Protein AF-0000000079961476 (afdb_homodimer)

Radius of gyration: 27.71 Å; Cα contacts (8 Å, |Δi|>4): 689; chains: 2; bounding box: 88×99×64 Å

Structure (mmCIF, N/CA/C/O backbone):
data_AF-0000000079961476-model_v1
#
loop_
_entity.id
_entity.type
_entity.pdbx_description
1 polymer 'Uncharacterized protein'
#
loop_
_atom_site.group_PDB
_atom_site.id
_atom_site.type_symbol
_atom_site.label_atom_id
_atom_site.label_alt_id
_atom_site.label_comp_id
_atom_site.label_asym_id
_atom_site.label_entity_id
_atom_site.label_seq_id
_atom_site.pdbx_PDB_ins_code
_atom_site.Cartn_x
_atom_site.Cartn_y
_atom_site.Cartn_z
_atom_site.occupancy
_atom_site.B_iso_or_equiv
_atom_site.auth_seq_id
_atom_site.auth_comp_id
_atom_site.auth_asym_id
_atom_site.auth_atom_id
_atom_site.pdbx_PDB_model_num
ATOM 1 N N . MET A 1 1 ? 49.906 54.844 26.359 1 33.41 1 MET A N 1
ATOM 2 C CA . MET A 1 1 ? 48.531 54.969 25.859 1 33.41 1 MET A CA 1
ATOM 3 C C . MET A 1 1 ? 48.062 53.656 25.234 1 33.41 1 MET A C 1
ATOM 5 O O . MET A 1 1 ? 48.5 53.312 24.141 1 33.41 1 MET A O 1
ATOM 9 N N . ARG A 1 2 ? 47.875 52.531 26.078 1 38 2 ARG A N 1
ATOM 10 C CA . ARG A 1 2 ? 47.469 51.188 25.719 1 38 2 ARG A CA 1
ATOM 11 C C . ARG A 1 2 ? 46.062 51.156 25.156 1 38 2 ARG A C 1
ATOM 13 O O . ARG A 1 2 ? 45.125 51.562 25.844 1 38 2 ARG A O 1
ATOM 20 N N . VAL A 1 3 ? 45.938 51.312 23.797 1 37.56 3 VAL A N 1
ATOM 21 C CA . VAL A 1 3 ? 44.719 51.156 23.047 1 37.56 3 VAL A CA 1
ATOM 22 C C . VAL A 1 3 ? 44.188 49.719 23.266 1 37.56 3 VAL A C 1
ATOM 24 O O . VAL A 1 3 ? 44.844 48.75 22.891 1 37.56 3 VAL A O 1
ATOM 27 N N . THR A 1 4 ? 43.5 49.469 24.391 1 36.97 4 THR A N 1
ATOM 28 C CA . THR A 1 4 ? 42.688 48.281 24.562 1 36.97 4 THR A CA 1
ATOM 29 C C . THR A 1 4 ? 41.688 48.125 23.422 1 36.97 4 THR A C 1
ATOM 31 O O . THR A 1 4 ? 40.781 48.938 23.297 1 36.97 4 THR A O 1
ATOM 34 N N . VAL A 1 5 ? 42.094 47.438 22.297 1 34.97 5 VAL A N 1
ATOM 35 C CA . VAL A 1 5 ? 41.188 46.969 21.234 1 34.97 5 VAL A CA 1
ATOM 36 C C . VAL A 1 5 ? 40.156 46.031 21.828 1 34.97 5 VAL A C 1
ATOM 38 O O . VAL A 1 5 ? 40.5 44.969 22.312 1 34.97 5 VAL A O 1
ATOM 41 N N . LEU A 1 6 ? 39.125 46.594 22.438 1 37.75 6 LEU A N 1
ATOM 42 C CA . LEU A 1 6 ? 37.906 45.812 22.688 1 37.75 6 LEU A CA 1
ATOM 43 C C . LEU A 1 6 ? 37.469 45.094 21.422 1 37.75 6 LEU A C 1
ATOM 45 O O . LEU A 1 6 ? 37 45.75 20.484 1 37.75 6 LEU A O 1
ATOM 49 N N . LEU A 1 7 ? 38.062 43.969 21.156 1 37.03 7 LEU A N 1
ATOM 50 C CA . LEU A 1 7 ? 37.5 43.031 20.188 1 37.03 7 LEU A CA 1
ATOM 51 C C . LEU A 1 7 ? 36.062 42.688 20.547 1 37.03 7 LEU A C 1
ATOM 53 O O . LEU A 1 7 ? 35.812 42.031 21.547 1 37.03 7 LEU A O 1
ATOM 57 N N . LEU A 1 8 ? 35.094 43.594 20.25 1 36.38 8 LEU A N 1
ATOM 58 C CA . LEU A 1 8 ? 33.688 43.188 20.172 1 36.38 8 LEU A CA 1
ATOM 59 C C . LEU A 1 8 ? 33.562 41.906 19.359 1 36.38 8 LEU A C 1
ATOM 61 O O . LEU A 1 8 ? 33.781 41.906 18.141 1 36.38 8 LEU A O 1
ATOM 65 N N . ALA A 1 9 ? 33.812 40.719 19.953 1 33.84 9 ALA A N 1
ATOM 66 C CA . ALA A 1 9 ? 33.344 39.469 19.422 1 33.84 9 ALA A CA 1
ATOM 67 C C . ALA A 1 9 ? 31.844 39.5 19.078 1 33.84 9 ALA A C 1
ATOM 69 O O . ALA A 1 9 ? 31 39.562 19.969 1 33.84 9 ALA A O 1
ATOM 70 N N . ALA A 1 10 ? 31.406 40.125 17.953 1 32.56 10 ALA A N 1
ATOM 71 C CA . ALA A 1 10 ? 30.109 39.812 17.375 1 32.56 10 ALA A CA 1
ATOM 72 C C . ALA A 1 10 ? 29.875 38.312 17.25 1 32.56 10 ALA A C 1
ATOM 74 O O . ALA A 1 10 ? 30.531 37.656 16.453 1 32.56 10 ALA A O 1
ATOM 75 N N . THR A 1 11 ? 29.641 37.594 18.344 1 33.97 11 THR A N 1
ATOM 76 C CA . THR A 1 11 ? 29 36.281 18.188 1 33.97 11 THR A CA 1
ATOM 77 C C . THR A 1 11 ? 27.891 36.344 17.156 1 33.97 11 THR A C 1
ATOM 79 O O . THR A 1 11 ? 26.875 37.031 17.359 1 33.97 11 THR A O 1
ATOM 82 N N . ALA A 1 12 ? 28.219 36.312 15.859 1 36.69 12 ALA A N 1
ATOM 83 C CA . ALA A 1 12 ? 27.266 35.938 14.812 1 36.69 12 ALA A CA 1
ATOM 84 C C . ALA A 1 12 ? 26.375 34.781 15.25 1 36.69 12 ALA A C 1
ATOM 86 O O . ALA A 1 12 ? 26.859 33.656 15.406 1 36.69 12 ALA A O 1
ATOM 87 N N . ALA A 1 13 ? 25.516 35.031 16.219 1 35.97 13 ALA A N 1
ATOM 88 C CA . ALA A 1 13 ? 24.422 34.062 16.203 1 35.97 13 ALA A CA 1
ATOM 89 C C . ALA A 1 13 ? 24.047 33.688 14.773 1 35.97 13 ALA A C 1
ATOM 91 O O . ALA A 1 13 ? 23.531 34.531 14.016 1 35.97 13 ALA A O 1
ATOM 92 N N . THR A 1 14 ? 24.922 32.969 14.055 1 36.22 14 THR A N 1
ATOM 93 C CA . THR A 1 14 ? 24.438 32.344 12.844 1 36.22 14 THR A CA 1
ATOM 94 C C . THR A 1 14 ? 23.016 31.812 13.047 1 36.22 14 THR A C 1
ATOM 96 O O . THR A 1 14 ? 22.828 30.719 13.594 1 36.22 14 THR A O 1
ATOM 99 N N . THR A 1 15 ? 22.109 32.625 13.672 1 35.09 15 THR A N 1
ATOM 100 C CA . THR A 1 15 ? 20.734 32.156 13.5 1 35.09 15 THR A CA 1
ATOM 101 C C . THR A 1 15 ? 20.562 31.516 12.125 1 35.09 15 THR A C 1
ATOM 103 O O . THR A 1 15 ? 20.703 32.188 11.094 1 35.09 15 THR A O 1
ATOM 106 N N . THR A 1 16 ? 21.203 30.406 11.867 1 39.41 16 THR A N 1
ATOM 107 C CA . THR A 1 16 ? 20.75 29.766 10.641 1 39.41 16 THR A CA 1
ATOM 108 C C . THR A 1 16 ? 19.25 30.016 10.414 1 39.41 16 THR A C 1
ATOM 110 O O . THR A 1 16 ? 18.406 29.391 11.055 1 39.41 16 THR A O 1
ATOM 113 N N . ALA A 1 17 ? 18.859 31.266 10.477 1 39.69 17 ALA A N 1
ATOM 114 C CA . ALA A 1 17 ? 17.516 31.688 10.102 1 39.69 17 ALA A CA 1
ATOM 115 C C . ALA A 1 17 ? 16.953 30.812 9.008 1 39.69 17 ALA A C 1
ATOM 117 O O . ALA A 1 17 ? 17.641 30.484 8.031 1 39.69 17 ALA A O 1
ATOM 118 N N . ALA A 1 18 ? 16.219 29.766 9.344 1 46.56 18 ALA A N 1
ATOM 119 C CA . ALA A 1 18 ? 15.484 29.125 8.25 1 46.56 18 ALA A CA 1
ATOM 120 C C . ALA A 1 18 ? 14.984 30.172 7.254 1 46.56 18 ALA A C 1
ATOM 122 O O . ALA A 1 18 ? 14.195 31.047 7.609 1 46.56 18 ALA A O 1
ATOM 123 N N . PRO A 1 19 ? 15.836 30.562 6.32 1 42.75 19 PRO A N 1
ATOM 124 C CA . PRO A 1 19 ? 15.461 31.609 5.371 1 42.75 19 PRO A CA 1
ATOM 125 C C . PRO A 1 19 ? 13.977 31.578 5.008 1 42.75 19 PRO A C 1
ATOM 127 O O . PRO A 1 19 ? 13.477 32.5 4.379 1 42.75 19 PRO A O 1
ATOM 130 N N . PHE A 1 20 ? 13.281 30.297 4.652 1 53.19 20 PHE A N 1
ATOM 131 C CA . PHE A 1 20 ? 12.039 30.281 3.885 1 53.19 20 PHE A CA 1
ATOM 132 C C . PHE A 1 20 ? 10.836 30.438 4.805 1 53.19 20 PHE A C 1
ATOM 134 O O . PHE A 1 20 ? 10.891 30.047 5.973 1 53.19 20 PHE A O 1
ATOM 141 N N . GLU A 1 21 ? 10.031 31.406 4.422 1 64.88 21 GLU A N 1
ATOM 142 C CA . GLU A 1 21 ? 8.742 31.734 5.012 1 64.88 21 GLU A CA 1
ATOM 143 C C . GLU A 1 21 ? 7.844 30.5 5.09 1 64.88 21 GLU A C 1
ATOM 145 O O . GLU A 1 21 ? 7.09 30.219 4.152 1 64.88 21 GLU A O 1
ATOM 150 N N . ILE A 1 22 ? 8.266 29.562 5.805 1 70.5 22 ILE A N 1
ATOM 151 C CA . ILE A 1 22 ? 7.352 28.469 6.086 1 70.5 22 ILE A CA 1
ATOM 152 C C . ILE A 1 22 ? 6.129 28.984 6.84 1 70.5 22 ILE A C 1
ATOM 154 O O . ILE A 1 22 ? 6.266 29.641 7.879 1 70.5 22 ILE A O 1
ATOM 158 N N . PRO A 1 23 ? 5.016 28.781 6.129 1 70.94 23 PRO A N 1
ATOM 159 C CA . PRO A 1 23 ? 3.797 29.312 6.742 1 70.94 23 PRO A CA 1
ATOM 160 C C . PRO A 1 23 ? 3.48 28.672 8.086 1 70.94 23 PRO A C 1
ATOM 162 O O . PRO A 1 23 ? 3.812 27.516 8.312 1 70.94 23 PRO A O 1
ATOM 165 N N . PHE A 1 24 ? 2.926 29.531 9 1 75.44 24 PHE A N 1
ATOM 166 C CA . PHE A 1 24 ? 2.322 29.031 10.219 1 75.44 24 PHE A CA 1
ATOM 167 C C . PHE A 1 24 ? 0.879 28.609 9.977 1 75.44 24 PHE A C 1
ATOM 169 O O . PHE A 1 24 ? 0.141 29.281 9.258 1 75.44 24 PHE A O 1
ATOM 176 N N . SER A 1 25 ? 0.689 27.359 10.359 1 75.81 25 SER A N 1
ATOM 177 C CA . SER A 1 25 ? -0.685 26.875 10.273 1 75.81 25 SER A CA 1
ATOM 178 C C . SER A 1 25 ? -1.057 26.047 11.508 1 75.81 25 SER A C 1
ATOM 180 O O . SER A 1 25 ? -0.182 25.516 12.188 1 75.81 25 SER A O 1
ATOM 182 N N . ARG A 1 26 ? -2.348 26.156 11.828 1 80.5 26 ARG A N 1
ATOM 183 C CA . ARG A 1 26 ? -2.814 25.172 12.805 1 80.5 26 ARG A CA 1
ATOM 184 C C . ARG A 1 26 ? -2.824 23.766 12.203 1 80.5 26 ARG A C 1
ATOM 186 O O . ARG A 1 26 ? -3.236 23.578 11.062 1 80.5 26 ARG A O 1
ATOM 193 N N . ILE A 1 27 ? -2.346 22.859 12.93 1 77.31 27 ILE A N 1
ATOM 194 C CA . ILE A 1 27 ? -2.285 21.469 12.461 1 77.31 27 ILE A CA 1
ATOM 195 C C . ILE A 1 27 ? -2.957 20.547 13.477 1 77.31 27 ILE A C 1
ATOM 197 O O . ILE A 1 27 ? -2.707 20.656 14.68 1 77.31 27 ILE A O 1
ATOM 201 N N . LEU A 1 28 ? -3.953 19.781 12.961 1 81.56 28 LEU A N 1
ATOM 202 C CA . LEU A 1 28 ? -4.531 18.734 13.797 1 81.56 28 LEU A CA 1
ATOM 203 C C . LEU A 1 28 ? -3.492 17.672 14.141 1 81.56 28 LEU A C 1
ATOM 205 O O . LEU A 1 28 ? -2.904 17.062 13.242 1 81.56 28 LEU A O 1
ATOM 209 N N . PRO A 1 29 ? -3.268 17.594 15.391 1 75.19 29 PRO A N 1
ATOM 210 C CA . PRO A 1 29 ? -2.285 16.562 15.734 1 75.19 29 PRO A CA 1
ATOM 211 C C . PRO A 1 29 ? -2.795 15.156 15.469 1 75.19 29 PRO A C 1
ATOM 213 O O . PRO A 1 29 ? -3.736 14.695 16.125 1 75.19 29 PRO A O 1
ATOM 216 N N . ILE A 1 30 ? -2.35 14.68 14.414 1 75.38 30 ILE A N 1
ATOM 217 C CA . ILE A 1 30 ? -2.645 13.281 14.109 1 75.38 30 ILE A CA 1
ATOM 218 C C . ILE A 1 30 ? -1.466 12.406 14.523 1 75.38 30 ILE A C 1
ATOM 220 O O . ILE A 1 30 ? -0.311 12.727 14.242 1 75.38 30 ILE A O 1
ATOM 224 N N . PRO A 1 31 ? -1.816 11.562 15.422 1 59.78 31 PRO A N 1
ATOM 225 C CA . PRO A 1 31 ? -0.708 10.734 15.906 1 59.78 31 PRO A CA 1
ATOM 226 C C . PRO A 1 31 ? -0.066 9.898 14.797 1 59.78 31 PRO A C 1
ATOM 228 O O . PRO A 1 31 ? -0.531 8.797 14.5 1 59.78 31 PRO A O 1
ATOM 231 N N . PHE A 1 32 ? 0.333 10.539 13.914 1 56.41 32 PHE A N 1
ATOM 232 C CA . PHE A 1 32 ? 1.005 9.594 13.031 1 56.41 32 PHE A CA 1
ATOM 233 C C . PHE A 1 32 ? 2.221 8.984 13.719 1 56.41 32 PHE A C 1
ATOM 235 O O . PHE A 1 32 ? 2.912 9.656 14.484 1 56.41 32 PHE A O 1
ATOM 242 N N . PRO A 1 33 ? 2.303 7.688 13.633 1 52.75 33 PRO A N 1
ATOM 243 C CA . PRO A 1 33 ? 3.26 7.004 14.508 1 52.75 33 PRO A CA 1
ATOM 244 C C . PRO A 1 33 ? 4.629 7.684 14.531 1 52.75 33 PRO A C 1
ATOM 246 O O . PRO A 1 33 ? 5.484 7.332 15.344 1 52.75 33 PRO A O 1
ATOM 249 N N . PHE A 1 34 ? 4.832 8.703 13.633 1 62.41 34 PHE A N 1
ATOM 250 C CA . PHE A 1 34 ? 6.258 8.992 13.664 1 62.41 34 PHE A CA 1
ATOM 251 C C . PHE A 1 34 ? 6.52 10.352 14.297 1 62.41 34 PHE A C 1
ATOM 253 O O . PHE A 1 34 ? 6.004 11.375 13.828 1 62.41 34 PHE A O 1
ATOM 260 N N . ASP A 1 35 ? 6.816 10.383 15.602 1 63.34 35 ASP A N 1
ATOM 261 C CA . ASP A 1 35 ? 7.324 11.602 16.219 1 63.34 35 ASP A CA 1
ATOM 262 C C . ASP A 1 35 ? 8.836 11.531 16.406 1 63.34 35 ASP A C 1
ATOM 264 O O . ASP A 1 35 ? 9.32 10.891 17.344 1 63.34 35 ASP A O 1
ATOM 268 N N . PRO A 1 36 ? 9.516 12.062 15.289 1 63.69 36 PRO A N 1
ATOM 269 C CA . PRO A 1 36 ? 10.961 11.977 15.516 1 63.69 36 PRO A CA 1
ATOM 270 C C . PRO A 1 36 ? 11.422 12.844 16.688 1 63.69 36 PRO A C 1
ATOM 272 O O . PRO A 1 36 ? 11.219 14.055 16.688 1 63.69 36 PRO A O 1
ATOM 275 N N . LYS A 1 37 ? 11.742 12.211 17.797 1 65.06 37 LYS A N 1
ATOM 276 C CA . LYS A 1 37 ? 12.281 12.906 18.969 1 65.06 37 LYS A CA 1
ATOM 277 C C . LYS A 1 37 ? 13.602 13.602 18.641 1 65.06 37 LYS A C 1
ATOM 279 O O . LYS A 1 37 ? 14.281 13.234 17.672 1 65.06 37 LYS A O 1
ATOM 284 N N . ASP A 1 38 ? 13.891 14.906 18.969 1 77.69 38 ASP A N 1
ATOM 285 C CA . ASP A 1 38 ? 15.156 15.625 19 1 77.69 38 ASP A CA 1
ATOM 286 C C . ASP A 1 38 ? 15.516 16.188 17.641 1 77.69 38 ASP A C 1
ATOM 288 O O . ASP A 1 38 ? 16.688 16.453 17.359 1 77.69 38 ASP A O 1
ATOM 292 N N . GLY A 1 39 ? 14.562 16.109 16.719 1 86.31 39 GLY A N 1
ATOM 293 C CA . GLY A 1 39 ? 14.789 16.75 15.43 1 86.31 39 GLY A CA 1
ATOM 294 C C . GLY A 1 39 ? 15.508 15.852 14.438 1 86.31 39 GLY A C 1
ATOM 295 O O . GLY A 1 39 ? 16.109 16.328 13.477 1 86.31 39 GLY A O 1
ATOM 296 N N . SER A 1 40 ? 15.516 14.547 14.648 1 91.56 40 SER A N 1
ATOM 297 C CA . SER A 1 40 ? 16.266 13.594 13.836 1 91.56 40 SER A CA 1
ATOM 298 C C . SER A 1 40 ? 15.359 12.945 12.789 1 91.56 40 SER A C 1
ATOM 300 O O . SER A 1 40 ? 15.602 11.805 12.383 1 91.56 40 SER A O 1
ATOM 302 N N . GLY A 1 41 ? 14.344 13.633 12.375 1 92.62 41 GLY A N 1
ATOM 303 C CA . GLY A 1 41 ? 13.398 13.094 11.406 1 92.62 41 GLY A CA 1
ATOM 304 C C . GLY A 1 41 ? 14.062 12.609 10.133 1 92.62 41 GLY A C 1
ATOM 305 O O . GLY A 1 41 ? 13.742 11.531 9.633 1 92.62 41 GLY A O 1
ATOM 306 N N . LEU A 1 42 ? 15.055 13.336 9.672 1 93.5 42 LEU A N 1
ATOM 307 C CA . LEU A 1 42 ? 15.719 12.984 8.43 1 93.5 42 LEU A CA 1
ATOM 308 C C . LEU A 1 42 ? 16.594 11.758 8.609 1 93.5 42 LEU A C 1
ATOM 310 O O . LEU A 1 42 ? 16.75 10.945 7.691 1 93.5 42 LEU A O 1
ATOM 314 N N . ASP A 1 43 ? 17.156 11.609 9.734 1 94.06 43 ASP A N 1
ATOM 315 C CA . ASP A 1 43 ? 17.969 10.43 10.023 1 94.06 43 ASP A CA 1
ATOM 316 C C . ASP A 1 43 ? 17.109 9.164 10.023 1 94.06 43 ASP A C 1
ATOM 318 O O . ASP A 1 43 ? 17.469 8.164 9.398 1 94.06 43 ASP A O 1
ATOM 322 N N . PHE A 1 44 ? 16 9.266 10.664 1 93.5 44 PHE A N 1
ATOM 323 C CA . PHE A 1 44 ? 15.07 8.141 10.734 1 93.5 44 PHE A CA 1
ATOM 324 C C . PHE A 1 44 ? 14.57 7.762 9.352 1 93.5 44 PHE A C 1
ATOM 326 O O . PHE A 1 44 ? 14.516 6.578 9.008 1 93.5 44 PHE A O 1
ATOM 333 N N . LEU A 1 45 ? 14.258 8.773 8.617 1 95 45 LEU A N 1
ATOM 334 C CA . LEU A 1 45 ? 13.789 8.516 7.254 1 95 45 LEU A CA 1
ATOM 335 C C . LEU A 1 45 ? 14.883 7.859 6.418 1 95 45 LEU A C 1
ATOM 337 O O . LEU A 1 45 ? 14.625 6.898 5.695 1 95 45 LEU A O 1
ATOM 341 N N . GLY A 1 46 ? 16.094 8.383 6.551 1 96.25 46 GLY A N 1
ATOM 342 C CA . GLY A 1 46 ? 17.219 7.762 5.859 1 96.25 46 GLY A CA 1
ATOM 343 C C . GLY A 1 46 ? 17.391 6.297 6.203 1 96.25 46 GLY A C 1
ATOM 344 O O . GLY A 1 46 ? 17.578 5.465 5.312 1 96.25 46 GLY A O 1
ATOM 345 N N . LYS A 1 47 ? 17.266 5.984 7.426 1 94.5 47 LYS A N 1
ATOM 346 C CA . LYS A 1 47 ? 17.391 4.602 7.879 1 94.5 47 LYS A CA 1
ATOM 347 C C . LYS A 1 47 ? 16.25 3.744 7.34 1 94.5 47 LYS A C 1
ATOM 349 O O . LYS A 1 47 ? 16.469 2.611 6.906 1 94.5 47 LYS A O 1
ATOM 354 N N . THR A 1 48 ? 15.062 4.273 7.418 1 94.56 48 THR A N 1
ATOM 355 C CA . THR A 1 48 ? 13.914 3.562 6.863 1 94.56 48 THR A CA 1
ATOM 356 C C . THR A 1 48 ? 14.117 3.275 5.379 1 94.56 48 THR A C 1
ATOM 358 O O . THR A 1 48 ? 13.914 2.148 4.926 1 94.56 48 THR A O 1
ATOM 361 N N . LEU A 1 49 ? 14.562 4.258 4.668 1 96.19 49 LEU A N 1
ATOM 362 C CA . LEU A 1 49 ? 14.828 4.086 3.246 1 96.19 49 LEU A CA 1
ATOM 363 C C . LEU A 1 49 ? 15.898 3.021 3.018 1 96.19 49 LEU A C 1
ATOM 365 O O . LEU A 1 49 ? 15.789 2.223 2.084 1 96.19 49 LEU A O 1
ATOM 369 N N . SER A 1 50 ? 16.812 2.957 3.854 1 94.69 50 SER A N 1
ATOM 370 C CA . SER A 1 50 ? 17.891 1.998 3.705 1 94.69 50 SER A CA 1
ATOM 371 C C . SER A 1 50 ? 17.406 0.569 3.916 1 94.69 50 SER A C 1
ATOM 373 O O . SER A 1 50 ? 18 -0.377 3.389 1 94.69 50 SER A O 1
ATOM 375 N N . THR A 1 51 ? 16.297 0.415 4.629 1 93.25 51 THR A N 1
ATOM 376 C CA . THR A 1 51 ? 15.773 -0.924 4.883 1 93.25 51 THR A CA 1
ATOM 377 C C . THR A 1 51 ? 15.203 -1.534 3.604 1 93.25 51 THR A C 1
ATOM 379 O O . THR A 1 51 ? 15.047 -2.754 3.508 1 93.25 51 THR A O 1
ATOM 382 N N . ILE A 1 52 ? 14.914 -0.7 2.641 1 90 52 ILE A N 1
ATOM 383 C CA . ILE A 1 52 ? 14.414 -1.196 1.363 1 90 52 ILE A CA 1
ATOM 384 C C . ILE A 1 52 ? 15.445 -2.119 0.725 1 90 52 ILE A C 1
ATOM 386 O O . ILE A 1 52 ? 15.102 -3 -0.064 1 90 52 ILE A O 1
ATOM 390 N N . GLY A 1 53 ? 16.688 -1.896 1.071 1 87.38 53 GLY A N 1
ATOM 391 C CA . GLY A 1 53 ? 17.766 -2.732 0.56 1 87.38 53 GLY A CA 1
ATOM 392 C C . GLY A 1 53 ? 17.625 -4.191 0.952 1 87.38 53 GLY A C 1
ATOM 393 O O . GLY A 1 53 ? 18.188 -5.07 0.298 1 87.38 53 GLY A O 1
ATOM 394 N N . LYS A 1 54 ? 16.891 -4.461 1.941 1 87.75 54 LYS A N 1
ATOM 395 C CA . LYS A 1 54 ? 16.672 -5.828 2.412 1 87.75 54 LYS A CA 1
ATOM 396 C C . LYS A 1 54 ? 15.867 -6.641 1.403 1 87.75 54 LYS A C 1
ATOM 398 O O . LYS A 1 54 ? 15.828 -7.867 1.479 1 87.75 54 LYS A O 1
ATOM 403 N N . LEU A 1 55 ? 15.242 -5.949 0.538 1 85.56 55 LEU A N 1
ATOM 404 C CA . LEU A 1 55 ? 14.453 -6.637 -0.481 1 85.56 55 LEU A CA 1
ATOM 405 C C . LEU A 1 55 ? 15.359 -7.281 -1.525 1 85.56 55 LEU A C 1
ATOM 407 O O . LEU A 1 55 ? 14.945 -8.203 -2.23 1 85.56 55 LEU A O 1
ATOM 411 N N . ILE A 1 56 ? 16.625 -6.945 -1.687 1 82.69 56 ILE A N 1
ATOM 412 C CA . ILE A 1 56 ? 17.516 -7.266 -2.803 1 82.69 56 ILE A CA 1
ATOM 413 C C . ILE A 1 56 ? 17.812 -8.766 -2.816 1 82.69 56 ILE A C 1
ATOM 415 O O . ILE A 1 56 ? 17.688 -9.414 -3.857 1 82.69 56 ILE A O 1
ATOM 419 N N . PRO A 1 57 ? 18.016 -9.359 -1.684 1 75.69 57 PRO A N 1
ATOM 420 C CA . PRO A 1 57 ? 18.312 -10.797 -1.733 1 75.69 57 PRO A CA 1
ATOM 421 C C . PRO A 1 57 ? 17.125 -11.617 -2.242 1 75.69 57 PRO A C 1
ATOM 423 O O . PRO A 1 57 ? 17.312 -12.609 -2.949 1 75.69 57 PRO A O 1
ATOM 426 N N . GLY A 1 58 ? 15.914 -11.203 -1.982 1 75.94 58 GLY A N 1
ATOM 427 C CA . GLY A 1 58 ? 14.734 -11.938 -2.412 1 75.94 58 GLY A CA 1
ATOM 428 C C . GLY A 1 58 ? 14.477 -11.828 -3.902 1 75.94 58 GLY A C 1
ATOM 429 O O . GLY A 1 58 ? 13.789 -12.672 -4.484 1 75.94 58 GLY A O 1
ATOM 430 N N . LEU A 1 59 ? 15.117 -10.93 -4.52 1 80.75 59 LEU A N 1
ATOM 431 C CA . LEU A 1 59 ? 14.875 -10.68 -5.938 1 80.75 59 LEU A CA 1
ATOM 432 C C . LEU A 1 59 ? 15.562 -11.742 -6.797 1 80.75 59 LEU A C 1
ATOM 434 O O . LEU A 1 59 ? 15.148 -11.977 -7.934 1 80.75 59 LEU A O 1
ATOM 438 N N . GLY A 1 60 ? 16.562 -12.352 -6.18 1 73.38 60 GLY A N 1
ATOM 439 C CA . GLY A 1 60 ? 17.219 -13.445 -6.871 1 73.38 60 GLY A CA 1
ATOM 440 C C . GLY A 1 60 ? 16.281 -14.609 -7.168 1 73.38 60 GLY A C 1
ATOM 441 O O . GLY A 1 60 ? 16.484 -15.328 -8.148 1 73.38 60 GLY A O 1
ATOM 442 N N . GLN A 1 61 ? 15.305 -14.742 -6.34 1 74.31 61 GLN A N 1
ATOM 443 C CA . GLN A 1 61 ? 14.344 -15.82 -6.523 1 74.31 61 GLN A CA 1
ATOM 444 C C . GLN A 1 61 ? 13.523 -15.617 -7.793 1 74.31 61 GLN A C 1
ATOM 446 O O . GLN A 1 61 ? 13.062 -16.578 -8.406 1 74.31 61 GLN A O 1
ATOM 451 N N . ILE A 1 62 ? 13.359 -14.469 -8.125 1 73.94 62 ILE A N 1
ATOM 452 C CA . ILE A 1 62 ? 12.633 -14.188 -9.359 1 73.94 62 ILE A CA 1
ATOM 453 C C . ILE A 1 62 ? 13.391 -14.766 -10.547 1 73.94 62 ILE A C 1
ATOM 455 O O . ILE A 1 62 ? 12.805 -15.453 -11.391 1 73.94 62 ILE A O 1
ATOM 459 N N . GLY A 1 63 ? 14.688 -14.68 -10.469 1 68.94 63 GLY A N 1
ATOM 460 C CA . GLY A 1 63 ? 15.523 -15.234 -11.523 1 68.94 63 GLY A CA 1
ATOM 461 C C . GLY A 1 63 ? 15.57 -16.75 -11.516 1 68.94 63 GLY A C 1
ATOM 462 O O . GLY A 1 63 ? 15.539 -17.375 -12.57 1 68.94 63 GLY A O 1
ATOM 463 N N . ALA A 1 64 ? 15.578 -17.312 -10.336 1 69.38 64 ALA A N 1
ATOM 464 C CA . ALA A 1 64 ? 15.633 -18.766 -10.203 1 69.38 64 ALA A CA 1
ATOM 465 C C . ALA A 1 64 ? 14.359 -19.422 -10.742 1 69.38 64 ALA A C 1
ATOM 467 O O . ALA A 1 64 ? 14.422 -20.422 -11.469 1 69.38 64 ALA A O 1
ATOM 468 N N . SER A 1 65 ? 13.25 -18.984 -10.32 1 70.06 65 SER A N 1
ATOM 469 C CA . SER A 1 65 ? 11.977 -19.516 -10.805 1 70.06 65 SER A CA 1
ATOM 470 C C . SER A 1 65 ? 11.898 -19.453 -12.328 1 70.06 65 SER A C 1
ATOM 472 O O . SER A 1 65 ? 11.438 -20.391 -12.969 1 70.06 65 SER A O 1
ATOM 474 N N . LYS A 1 66 ? 12.406 -18.656 -12.781 1 64.56 66 LYS A N 1
ATOM 475 C CA . LYS A 1 66 ? 12.422 -18.453 -14.227 1 64.56 66 LYS A CA 1
ATOM 476 C C . LYS A 1 66 ? 13.242 -19.547 -14.922 1 64.56 66 LYS A C 1
ATOM 478 O O . LYS A 1 66 ? 12.82 -20.094 -15.938 1 64.56 66 LYS A O 1
ATOM 483 N N . LYS A 1 67 ? 14.391 -19.688 -14.398 1 66.5 67 LYS A N 1
ATOM 484 C CA . LYS A 1 67 ? 15.266 -20.703 -14.977 1 66.5 67 LYS A CA 1
ATOM 485 C C . LYS A 1 67 ? 14.578 -22.062 -15.016 1 66.5 67 LYS A C 1
ATOM 487 O O . LYS A 1 67 ? 14.75 -22.828 -15.969 1 66.5 67 LYS A O 1
ATOM 492 N N . ILE A 1 68 ? 13.844 -22.188 -14.086 1 66.62 68 ILE A N 1
ATOM 493 C CA . ILE A 1 68 ? 13.125 -23.453 -14.016 1 66.62 68 ILE A CA 1
ATOM 494 C C . ILE A 1 68 ? 12.023 -23.484 -15.078 1 66.62 68 ILE A C 1
ATOM 496 O O . ILE A 1 68 ? 11.859 -24.484 -15.773 1 66.62 68 ILE A O 1
ATOM 500 N N . ILE A 1 69 ? 11.32 -22.484 -15.305 1 66.12 69 ILE A N 1
ATOM 501 C CA . ILE A 1 69 ? 10.227 -22.406 -16.266 1 66.12 69 ILE A CA 1
ATOM 502 C C . ILE A 1 69 ? 10.766 -22.547 -17.688 1 66.12 69 ILE A C 1
ATOM 504 O O . ILE A 1 69 ? 10.156 -23.203 -18.516 1 66.12 69 ILE A O 1
ATOM 508 N N . ASP A 1 70 ? 11.914 -22.094 -17.859 1 63.5 70 ASP A N 1
ATOM 509 C CA . ASP A 1 70 ? 12.562 -22.125 -19.172 1 63.5 70 ASP A CA 1
ATOM 510 C C . ASP A 1 70 ? 13.125 -23.516 -19.469 1 63.5 70 ASP A C 1
ATOM 512 O O . ASP A 1 70 ? 13.234 -23.922 -20.625 1 63.5 70 ASP A O 1
ATOM 516 N N . GLY A 1 71 ? 13.555 -24 -18.422 1 59.38 71 GLY A N 1
ATOM 517 C CA . GLY A 1 71 ? 14.172 -25.297 -18.641 1 59.38 71 GLY A CA 1
ATOM 518 C C . GLY A 1 71 ? 13.234 -26.312 -19.281 1 59.38 71 GLY A C 1
ATOM 519 O O . GLY A 1 71 ? 12.148 -26.562 -18.75 1 59.38 71 GLY A O 1
ATOM 520 N N . ALA A 1 72 ? 13.344 -26.406 -20.656 1 54.75 72 ALA A N 1
ATOM 521 C CA . ALA A 1 72 ? 12.578 -27.281 -21.531 1 54.75 72 ALA A CA 1
ATOM 522 C C . ALA A 1 72 ? 12.32 -28.641 -20.875 1 54.75 72 ALA A C 1
ATOM 524 O O . ALA A 1 72 ? 11.281 -29.266 -21.094 1 54.75 72 ALA A O 1
ATOM 525 N N . ASP A 1 73 ? 13.156 -28.938 -20.016 1 57.06 73 ASP A N 1
ATOM 526 C CA . ASP A 1 73 ? 13.062 -30.297 -19.484 1 57.06 73 ASP A CA 1
ATOM 527 C C . ASP A 1 73 ? 12.266 -30.328 -18.188 1 57.06 73 ASP A C 1
ATOM 529 O O . ASP A 1 73 ? 11.969 -31.391 -17.656 1 57.06 73 ASP A O 1
ATOM 533 N N . ALA A 1 74 ? 11.859 -29.219 -17.828 1 58.84 74 ALA A N 1
ATOM 534 C CA . ALA A 1 74 ? 11.133 -29.25 -16.562 1 58.84 74 ALA A CA 1
ATOM 535 C C . ALA A 1 74 ? 9.703 -29.75 -16.766 1 58.84 74 ALA A C 1
ATOM 537 O O . ALA A 1 74 ? 9.031 -29.375 -17.719 1 58.84 74 ALA A O 1
ATOM 538 N N . LYS A 1 75 ? 9.406 -30.797 -16.031 1 62.88 75 LYS A N 1
ATOM 539 C CA . LYS A 1 75 ? 8.062 -31.359 -16.047 1 62.88 75 LYS A CA 1
ATOM 540 C C . LYS A 1 75 ? 7.012 -30.266 -15.82 1 62.88 75 LYS A C 1
ATOM 542 O O . LYS A 1 75 ? 7.301 -29.234 -15.219 1 62.88 75 LYS A O 1
ATOM 547 N N . ALA A 1 76 ? 5.902 -30.438 -16.359 1 65.25 76 ALA A N 1
ATOM 548 C CA . ALA A 1 76 ? 4.793 -29.484 -16.312 1 65.25 76 ALA A CA 1
ATOM 549 C C . ALA A 1 76 ? 4.512 -29.062 -14.875 1 65.25 76 ALA A C 1
ATOM 551 O O . ALA A 1 76 ? 4.297 -27.875 -14.609 1 65.25 76 ALA A O 1
ATOM 552 N N . ASP A 1 77 ? 4.613 -30.031 -13.961 1 68 77 ASP A N 1
ATOM 553 C CA . ASP A 1 77 ? 4.328 -29.719 -12.562 1 68 77 ASP A CA 1
ATOM 554 C C . ASP A 1 77 ? 5.391 -28.797 -11.977 1 68 77 ASP A C 1
ATOM 556 O O . ASP A 1 77 ? 5.07 -27.875 -11.211 1 68 77 ASP A O 1
ATOM 560 N N . VAL A 1 78 ? 6.602 -28.984 -12.5 1 67.56 78 VAL A N 1
ATOM 561 C CA . VAL A 1 78 ? 7.711 -28.172 -12.023 1 67.56 78 VAL A CA 1
ATOM 562 C C . VAL A 1 78 ? 7.574 -26.75 -12.555 1 67.56 78 VAL A C 1
ATOM 564 O O . VAL A 1 78 ? 7.824 -25.781 -11.836 1 67.56 78 VAL A O 1
ATOM 567 N N . LYS A 1 79 ? 7.004 -26.688 -13.648 1 74.44 79 LYS A N 1
ATOM 568 C CA . LYS A 1 79 ? 6.801 -25.359 -14.242 1 74.44 79 LYS A CA 1
ATOM 569 C C . LYS A 1 79 ? 5.688 -24.609 -13.531 1 74.44 79 LYS A C 1
ATOM 571 O O . LYS A 1 79 ? 5.805 -23.406 -13.281 1 74.44 79 LYS A O 1
ATOM 576 N N . THR A 1 80 ? 4.762 -25.375 -13.195 1 79.06 80 THR A N 1
ATOM 577 C CA . THR A 1 80 ? 3.639 -24.781 -12.477 1 79.06 80 THR A CA 1
ATOM 578 C C . THR A 1 80 ? 4.074 -24.297 -11.094 1 79.06 80 THR A C 1
ATOM 580 O O . THR A 1 80 ? 3.738 -23.172 -10.688 1 79.06 80 THR A O 1
ATOM 583 N N . ASP A 1 81 ? 4.934 -25.031 -10.508 1 81.06 81 ASP A N 1
ATOM 584 C CA . ASP A 1 81 ? 5.457 -24.641 -9.203 1 81.06 81 ASP A CA 1
ATOM 585 C C . ASP A 1 81 ? 6.332 -23.406 -9.305 1 81.06 81 ASP A C 1
ATOM 587 O O . ASP A 1 81 ? 6.242 -22.5 -8.469 1 81.06 81 ASP A O 1
ATOM 591 N N . ALA A 1 82 ? 7.031 -23.422 -10.305 1 81.25 82 ALA A N 1
ATOM 592 C CA . ALA A 1 82 ? 7.918 -22.266 -10.5 1 81.25 82 ALA A CA 1
ATOM 593 C C . ALA A 1 82 ? 7.121 -21 -10.742 1 81.25 82 ALA A C 1
ATOM 595 O O . ALA A 1 82 ? 7.531 -19.906 -10.32 1 81.25 82 ALA A O 1
ATOM 596 N N . SER A 1 83 ? 5.969 -21.141 -11.375 1 84.38 83 SER A N 1
ATOM 597 C CA . SER A 1 83 ? 5.109 -19.984 -11.625 1 84.38 83 SER A CA 1
ATOM 598 C C . SER A 1 83 ? 4.465 -19.484 -10.336 1 84.38 83 SER A C 1
ATOM 600 O O . SER A 1 83 ? 4.355 -18.281 -10.125 1 84.38 83 SER A O 1
ATOM 602 N N . PHE A 1 84 ? 4.156 -20.375 -9.539 1 86.19 84 PHE A N 1
ATOM 603 C CA . PHE A 1 84 ? 3.619 -19.984 -8.242 1 86.19 84 PHE A CA 1
ATOM 604 C C . PHE A 1 84 ? 4.691 -19.328 -7.387 1 86.19 84 PHE A C 1
ATOM 606 O O . PHE A 1 84 ? 4.43 -18.328 -6.715 1 86.19 84 PHE A O 1
ATOM 613 N N . ASP A 1 85 ? 5.871 -19.797 -7.438 1 84.25 85 ASP A N 1
ATOM 614 C CA . ASP A 1 85 ? 6.973 -19.219 -6.676 1 84.25 85 ASP A CA 1
ATOM 615 C C . ASP A 1 85 ? 7.285 -17.797 -7.152 1 84.25 85 ASP A C 1
ATOM 617 O O . ASP A 1 85 ? 7.516 -16.906 -6.34 1 84.25 85 ASP A O 1
ATOM 621 N N . LEU A 1 86 ? 7.281 -17.672 -8.398 1 85.25 86 LEU A N 1
ATOM 622 C CA . LEU A 1 86 ? 7.484 -16.344 -8.969 1 85.25 86 LEU A CA 1
ATOM 623 C C . LEU A 1 86 ? 6.406 -15.375 -8.484 1 85.25 86 LEU A C 1
ATOM 625 O O . LEU A 1 86 ? 6.715 -14.273 -8.031 1 85.25 86 LEU A O 1
ATOM 629 N N . THR A 1 87 ? 5.191 -15.828 -8.562 1 87.81 87 THR A N 1
ATOM 630 C CA . THR A 1 87 ? 4.07 -15 -8.125 1 87.81 87 THR A CA 1
ATOM 631 C C . THR A 1 87 ? 4.207 -14.641 -6.648 1 87.81 87 THR A C 1
ATOM 633 O O . THR A 1 87 ? 3.996 -13.492 -6.262 1 87.81 87 THR A O 1
ATOM 636 N N . LYS A 1 88 ? 4.633 -15.539 -5.867 1 87.44 88 LYS A N 1
ATOM 637 C CA . LYS A 1 88 ? 4.812 -15.328 -4.434 1 87.44 88 LYS A CA 1
ATOM 638 C C . LYS A 1 88 ? 5.906 -14.305 -4.156 1 87.44 88 LYS A C 1
ATOM 640 O O . LYS A 1 88 ? 5.707 -13.375 -3.373 1 87.44 88 LYS A O 1
ATOM 645 N N . VAL A 1 89 ? 6.977 -14.461 -4.781 1 87.44 89 VAL A N 1
ATOM 646 C CA . VAL A 1 89 ? 8.117 -13.586 -4.516 1 87.44 89 VAL A CA 1
ATOM 647 C C . VAL A 1 89 ? 7.777 -12.156 -4.938 1 87.44 89 VAL A C 1
ATOM 649 O O . VAL A 1 89 ? 8.078 -11.203 -4.215 1 87.44 89 VAL A O 1
ATOM 652 N N . VAL A 1 90 ? 7.145 -12.023 -6.082 1 90.5 90 VAL A N 1
ATOM 653 C CA . VAL A 1 90 ? 6.793 -10.695 -6.566 1 90.5 90 VAL A CA 1
ATOM 654 C C . VAL A 1 90 ? 5.746 -10.07 -5.648 1 90.5 90 VAL A C 1
ATOM 656 O O . VAL A 1 90 ? 5.855 -8.898 -5.281 1 90.5 90 VAL A O 1
ATOM 659 N N . THR A 1 91 ? 4.797 -10.852 -5.234 1 90.38 91 THR A N 1
ATOM 660 C CA . THR A 1 91 ? 3.76 -10.367 -4.332 1 90.38 91 THR A CA 1
ATOM 661 C C . THR A 1 91 ? 4.355 -9.984 -2.979 1 90.38 91 THR A C 1
ATOM 663 O O . THR A 1 91 ? 4.035 -8.93 -2.428 1 90.38 91 THR A O 1
ATOM 666 N N . SER A 1 92 ? 5.23 -10.758 -2.465 1 88.94 92 SER A N 1
ATOM 667 C CA . SER A 1 92 ? 5.871 -10.461 -1.188 1 88.94 92 SER A CA 1
ATOM 668 C C . SER A 1 92 ? 6.723 -9.203 -1.276 1 88.94 92 SER A C 1
ATOM 670 O O . SER A 1 92 ? 6.703 -8.367 -0.369 1 88.94 92 SER A O 1
ATOM 672 N N . THR A 1 93 ? 7.418 -9.086 -2.326 1 90.56 93 THR A N 1
ATOM 673 C CA . THR A 1 93 ? 8.227 -7.898 -2.541 1 90.56 93 THR A CA 1
ATOM 674 C C . THR A 1 93 ? 7.352 -6.648 -2.605 1 90.56 93 THR A C 1
ATOM 676 O O . THR A 1 93 ? 7.656 -5.637 -1.971 1 90.56 93 THR A O 1
ATOM 679 N N . SER A 1 94 ? 6.25 -6.738 -3.371 1 93.69 94 SER A N 1
ATOM 680 C CA . SER A 1 94 ? 5.328 -5.613 -3.475 1 93.69 94 SER A CA 1
ATOM 681 C C . SER A 1 94 ? 4.719 -5.27 -2.119 1 93.69 94 SER A C 1
ATOM 683 O O . SER A 1 94 ? 4.574 -4.098 -1.775 1 93.69 94 SER A O 1
ATOM 685 N N . THR A 1 95 ? 4.422 -6.238 -1.354 1 92.75 95 THR A N 1
ATOM 686 C CA . THR A 1 95 ? 3.846 -6.02 -0.033 1 92.75 95 THR A CA 1
ATOM 687 C C . THR A 1 95 ? 4.828 -5.285 0.873 1 92.75 95 THR A C 1
ATOM 689 O O . THR A 1 95 ? 4.461 -4.324 1.551 1 92.75 95 THR A O 1
ATOM 692 N N . ASP A 1 96 ? 6.02 -5.699 0.85 1 92.5 96 ASP A N 1
ATOM 693 C CA . ASP A 1 96 ? 7.039 -5.047 1.665 1 92.5 96 ASP A CA 1
ATOM 694 C C . ASP A 1 96 ? 7.258 -3.602 1.224 1 92.5 96 ASP A C 1
ATOM 696 O O . ASP A 1 96 ? 7.434 -2.713 2.059 1 92.5 96 ASP A O 1
ATOM 700 N N . LEU A 1 97 ? 7.168 -3.404 -0.063 1 94.25 97 LEU A N 1
ATOM 701 C CA . LEU A 1 97 ? 7.305 -2.047 -0.579 1 94.25 97 LEU A CA 1
ATOM 702 C C . LEU A 1 97 ? 6.121 -1.184 -0.158 1 94.25 97 LEU A C 1
ATOM 704 O O . LEU A 1 97 ? 6.297 -0.016 0.199 1 94.25 97 LEU A O 1
ATOM 708 N N . TRP A 1 98 ? 4.945 -1.778 -0.223 1 94.81 98 TRP A N 1
ATOM 709 C CA . TRP A 1 98 ? 3.756 -1.055 0.221 1 94.81 98 TRP A CA 1
ATOM 710 C C . TRP A 1 98 ? 3.863 -0.688 1.697 1 94.81 98 TRP A C 1
ATOM 712 O O . TRP A 1 98 ? 3.547 0.438 2.088 1 94.81 98 TRP A O 1
ATOM 722 N N . LYS A 1 99 ? 4.305 -1.594 2.502 1 92.12 99 LYS A N 1
ATOM 723 C CA . LYS A 1 99 ? 4.488 -1.335 3.928 1 92.12 99 LYS A CA 1
ATOM 724 C C . LYS A 1 99 ? 5.5 -0.218 4.156 1 92.12 99 LYS A C 1
ATOM 726 O O . LYS A 1 99 ? 5.266 0.686 4.961 1 92.12 99 LYS A O 1
ATOM 731 N N . LEU A 1 100 ? 6.512 -0.293 3.457 1 92.62 100 LEU A N 1
ATOM 732 C CA . LEU A 1 100 ? 7.539 0.741 3.547 1 92.62 100 LEU A CA 1
ATOM 733 C C . LEU A 1 100 ? 6.992 2.09 3.088 1 92.62 100 LEU A C 1
ATOM 735 O O . LEU A 1 100 ? 7.266 3.119 3.711 1 92.62 100 LEU A O 1
ATOM 739 N N . ALA A 1 101 ? 6.254 2.049 1.968 1 93.44 101 ALA A N 1
ATOM 740 C CA . ALA A 1 101 ? 5.633 3.277 1.475 1 93.44 101 ALA A CA 1
ATOM 741 C C . ALA A 1 101 ? 4.793 3.941 2.561 1 93.44 101 ALA A C 1
ATOM 743 O O . ALA A 1 101 ? 4.863 5.156 2.754 1 93.44 101 ALA A O 1
ATOM 744 N N . ASN A 1 102 ? 4.09 3.137 3.246 1 87.62 102 ASN A N 1
ATOM 745 C CA . ASN A 1 102 ? 3.254 3.646 4.328 1 87.62 102 ASN A CA 1
ATOM 746 C C . ASN A 1 102 ? 4.094 4.238 5.457 1 87.62 102 ASN A C 1
ATOM 748 O O . ASN A 1 102 ? 3.762 5.293 5.996 1 87.62 102 ASN A O 1
ATOM 752 N N . GLN A 1 103 ? 5.098 3.602 5.781 1 88.31 103 GLN A N 1
ATOM 753 C CA . GLN A 1 103 ? 5.996 4.082 6.824 1 88.31 103 GLN A CA 1
ATOM 754 C C . GLN A 1 103 ? 6.688 5.379 6.402 1 88.31 103 GLN A C 1
ATOM 756 O O . GLN A 1 103 ? 6.77 6.324 7.184 1 88.31 103 GLN A O 1
ATOM 761 N N . ILE A 1 104 ? 7.148 5.398 5.215 1 91.56 104 ILE A N 1
ATOM 762 C CA . ILE A 1 104 ? 7.824 6.574 4.688 1 91.56 104 ILE A CA 1
ATOM 763 C C . ILE A 1 104 ? 6.867 7.766 4.684 1 91.56 104 ILE A C 1
ATOM 765 O O . ILE A 1 104 ? 7.234 8.867 5.105 1 91.56 104 ILE A O 1
ATOM 769 N N . GLN A 1 105 ? 5.703 7.504 4.23 1 88.81 105 GLN A N 1
ATOM 770 C CA . GLN A 1 105 ? 4.719 8.578 4.188 1 88.81 105 GLN A CA 1
ATOM 771 C C . GLN A 1 105 ? 4.445 9.133 5.582 1 88.81 105 GLN A C 1
ATOM 773 O O . GLN A 1 105 ? 4.395 10.352 5.773 1 88.81 105 GLN A O 1
ATOM 778 N N . ALA A 1 106 ? 4.273 8.266 6.508 1 84.19 106 ALA A N 1
ATOM 779 C CA . ALA A 1 106 ? 4.047 8.695 7.887 1 84.19 106 ALA A CA 1
ATOM 780 C C . ALA A 1 106 ? 5.215 9.531 8.398 1 84.19 106 ALA A C 1
ATOM 782 O O . ALA A 1 106 ? 5.016 10.555 9.062 1 84.19 106 ALA A O 1
ATOM 783 N N . GLN A 1 107 ? 6.379 9.156 8.133 1 88.69 107 GLN A N 1
ATOM 784 C CA . GLN A 1 107 ? 7.574 9.852 8.594 1 88.69 107 GLN A CA 1
ATOM 785 C C . GLN A 1 107 ? 7.73 11.203 7.906 1 88.69 107 GLN A C 1
ATOM 787 O O . GLN A 1 107 ? 8.094 12.195 8.539 1 88.69 107 GLN A O 1
ATOM 792 N N . VAL A 1 108 ? 7.473 11.227 6.629 1 88.69 108 VAL A N 1
ATOM 793 C CA . VAL A 1 108 ? 7.539 12.477 5.883 1 88.69 108 VAL A CA 1
ATOM 794 C C . VAL A 1 108 ? 6.535 13.477 6.457 1 88.69 108 VAL A C 1
ATOM 796 O O . VAL A 1 108 ? 6.855 14.656 6.637 1 88.69 108 VAL A O 1
ATOM 799 N N . LEU A 1 109 ? 5.469 12.984 6.781 1 80.75 109 LEU A N 1
ATOM 800 C CA . LEU A 1 109 ? 4.449 13.852 7.363 1 80.75 109 LEU A CA 1
ATOM 801 C C . LEU A 1 109 ? 4.871 14.328 8.75 1 80.75 109 LEU A C 1
ATOM 803 O O . LEU A 1 109 ? 4.629 15.484 9.109 1 80.75 109 LEU A O 1
ATOM 807 N N . GLY A 1 110 ? 5.41 13.445 9.484 1 81.88 110 GLY A N 1
ATOM 808 C CA . GLY A 1 110 ? 5.957 13.836 10.773 1 81.88 110 GLY A CA 1
ATOM 809 C C . GLY A 1 110 ? 7.012 14.922 10.68 1 81.88 110 GLY A C 1
ATOM 810 O O . GLY A 1 110 ? 6.996 15.883 11.445 1 81.88 110 GLY A O 1
ATOM 811 N N . ILE A 1 111 ? 7.859 14.812 9.766 1 86.88 111 ILE A N 1
ATOM 812 C CA . ILE A 1 111 ? 8.906 15.805 9.539 1 86.88 111 ILE A CA 1
ATOM 813 C C . ILE A 1 111 ? 8.273 17.125 9.102 1 86.88 111 ILE A C 1
ATOM 815 O O . ILE A 1 111 ? 8.625 18.188 9.625 1 86.88 111 ILE A O 1
ATOM 819 N N . ALA A 1 112 ? 7.316 17.031 8.164 1 84 112 ALA A N 1
ATOM 820 C CA . ALA A 1 112 ? 6.684 18.219 7.621 1 84 112 ALA A CA 1
ATOM 821 C C . ALA A 1 112 ? 5.934 19 8.703 1 84 112 ALA A C 1
ATOM 823 O O . ALA A 1 112 ? 5.91 20.219 8.703 1 84 112 ALA A O 1
ATOM 824 N N . SER A 1 113 ? 5.359 18.266 9.664 1 79.75 113 SER A N 1
ATOM 825 C CA . SER A 1 113 ? 4.516 18.891 10.672 1 79.75 113 SER A CA 1
ATOM 826 C C . SER A 1 113 ? 5.344 19.391 11.852 1 79.75 113 SER A C 1
ATOM 828 O O . SER A 1 113 ? 4.82 20.062 12.75 1 79.75 113 SER A O 1
ATOM 830 N N . SER A 1 114 ? 6.594 19.078 11.859 1 80.88 114 SER A N 1
ATOM 831 C CA . SER A 1 114 ? 7.473 19.516 12.945 1 80.88 114 SER A CA 1
ATOM 832 C C . SER A 1 114 ? 8.758 20.125 12.398 1 80.88 114 SER A C 1
ATOM 834 O O . SER A 1 114 ? 9.844 19.844 12.922 1 80.88 114 SER A O 1
ATOM 836 N N . VAL A 1 115 ? 8.609 20.875 11.391 1 82.31 115 VAL A N 1
ATOM 837 C CA . VAL A 1 115 ? 9.766 21.344 10.633 1 82.31 115 VAL A CA 1
ATOM 838 C C . VAL A 1 115 ? 10.633 22.234 11.516 1 82.31 115 VAL A C 1
ATOM 840 O O . VAL A 1 115 ? 11.859 22.234 11.398 1 82.31 115 VAL A O 1
ATOM 843 N N . ASP A 1 116 ? 10.062 22.922 12.477 1 79.94 116 ASP A N 1
ATOM 844 C CA . ASP A 1 116 ? 10.781 23.844 13.352 1 79.94 116 ASP A CA 1
ATOM 845 C C . ASP A 1 116 ? 11.703 23.094 14.312 1 79.94 116 ASP A C 1
ATOM 847 O O . ASP A 1 116 ? 12.688 23.656 14.805 1 79.94 116 ASP A O 1
ATOM 851 N N . LYS A 1 117 ? 11.312 21.875 14.5 1 83.19 117 LYS A N 1
ATOM 852 C CA . LYS A 1 117 ? 12.07 21.078 15.453 1 83.19 117 LYS A CA 1
ATOM 853 C C . LYS A 1 117 ? 13.102 20.203 14.742 1 83.19 117 LYS A C 1
ATOM 855 O O . LYS A 1 117 ? 13.906 19.531 15.398 1 83.19 117 LYS A O 1
ATOM 860 N N . GLN A 1 118 ? 13.141 20.312 13.484 1 87.19 118 GLN A N 1
ATOM 861 C CA . GLN A 1 118 ? 13.992 19.406 12.719 1 87.19 118 GLN A CA 1
ATOM 862 C C . GLN A 1 118 ? 15.391 20 12.539 1 87.19 118 GLN A C 1
ATOM 864 O O . GLN A 1 118 ? 15.539 21.203 12.328 1 87.19 118 GLN A O 1
ATOM 869 N N . LYS A 1 119 ? 16.375 19.141 12.711 1 87.44 119 LYS A N 1
ATOM 870 C CA . LYS A 1 119 ? 17.75 19.438 12.328 1 87.44 119 LYS A CA 1
ATOM 871 C C . LYS A 1 119 ? 18.094 18.812 10.984 1 87.44 119 LYS A C 1
ATOM 873 O O . LYS A 1 119 ? 18.266 17.594 10.883 1 87.44 119 LYS A O 1
ATOM 878 N N . PHE A 1 120 ? 18.219 19.609 9.969 1 87.44 120 PHE A N 1
ATOM 879 C CA . PHE A 1 120 ? 18.359 19.078 8.617 1 87.44 120 PHE A CA 1
ATOM 880 C C . PHE A 1 120 ? 19.844 18.859 8.289 1 87.44 120 PHE A C 1
ATOM 882 O O . PHE A 1 120 ? 20.219 17.766 7.832 1 87.44 120 PHE A O 1
ATOM 889 N N . GLN A 1 121 ? 20.672 19.766 8.664 1 89.31 121 GLN A N 1
ATOM 890 C CA . GLN A 1 121 ? 22.047 19.734 8.195 1 89.31 121 GLN A CA 1
ATOM 891 C C . GLN A 1 121 ? 22.797 18.531 8.75 1 89.31 121 GLN A C 1
ATOM 893 O O . GLN A 1 121 ? 23.453 17.797 8 1 89.31 121 GLN A O 1
ATOM 898 N N . PRO A 1 122 ? 22.609 18.188 9.922 1 91.31 122 PRO A N 1
ATOM 899 C CA . PRO A 1 122 ? 23.359 17.062 10.461 1 91.31 122 PRO A CA 1
ATOM 900 C C . PRO A 1 122 ? 22.906 15.719 9.875 1 91.31 122 PRO A C 1
ATOM 902 O O . PRO A 1 122 ? 23.641 14.734 9.938 1 91.31 122 PRO A O 1
ATOM 905 N N . TYR A 1 123 ? 21.75 15.711 9.375 1 93.5 123 TYR A N 1
ATOM 906 C CA . TYR A 1 123 ? 21.188 14.414 9.008 1 93.5 123 TYR A CA 1
ATOM 907 C C . TYR A 1 123 ? 20.969 14.32 7.5 1 93.5 123 TYR A C 1
ATOM 909 O O . TYR A 1 123 ? 20.422 13.328 7.012 1 93.5 123 TYR A O 1
ATOM 917 N N . LEU A 1 124 ? 21.438 15.25 6.82 1 95.56 124 LEU A N 1
ATOM 918 C CA . LEU A 1 124 ? 21.25 15.289 5.371 1 95.56 124 LEU A CA 1
ATOM 919 C C . LEU A 1 124 ? 21.938 14.102 4.707 1 95.56 124 LEU A C 1
ATOM 921 O O . LEU A 1 124 ? 21.375 13.477 3.807 1 95.56 124 LEU A O 1
ATOM 925 N N . ASP A 1 125 ? 23.125 13.805 5.133 1 95.25 125 ASP A N 1
ATOM 926 C CA . ASP A 1 125 ? 23.875 12.695 4.559 1 95.25 125 ASP A CA 1
ATOM 927 C C . ASP A 1 125 ? 23.156 11.367 4.75 1 95.25 125 ASP A C 1
ATOM 929 O O . ASP A 1 125 ? 23.094 10.547 3.834 1 95.25 125 ASP A O 1
ATOM 933 N N . SER A 1 126 ? 22.641 11.172 5.93 1 95.75 126 SER A N 1
ATOM 934 C CA . SER A 1 126 ? 21.891 9.953 6.211 1 95.75 126 SER A CA 1
ATOM 935 C C . SER A 1 126 ? 20.688 9.82 5.273 1 95.75 126 SER A C 1
ATOM 937 O O . SER A 1 126 ? 20.438 8.742 4.727 1 95.75 126 SER A O 1
ATOM 939 N N . PHE A 1 127 ? 20.031 10.891 5.145 1 97.44 127 PHE A N 1
ATOM 940 C CA . PHE A 1 127 ? 18.875 10.898 4.262 1 97.44 127 PHE A CA 1
ATOM 941 C C . PHE A 1 127 ? 19.297 10.609 2.822 1 97.44 127 PHE A C 1
ATOM 943 O O . PHE A 1 127 ? 18.703 9.75 2.164 1 97.44 127 PHE A O 1
ATOM 950 N N . LEU A 1 128 ? 20.328 11.227 2.367 1 97.31 128 LEU A N 1
ATOM 951 C CA . LEU A 1 128 ? 20.781 11.062 0.99 1 97.31 128 LEU A CA 1
ATOM 952 C C . LEU A 1 128 ? 21.297 9.641 0.749 1 97.31 128 LEU A C 1
ATOM 954 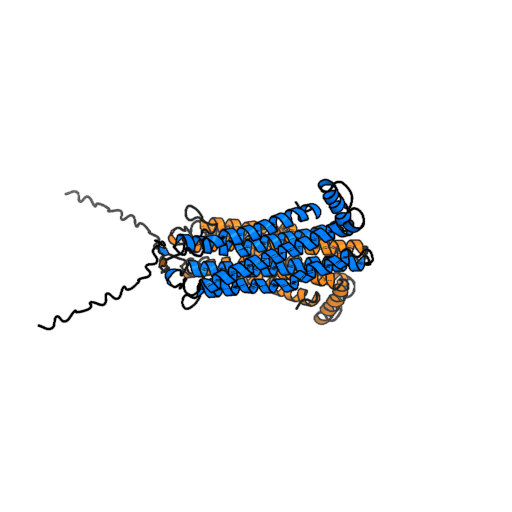O O . LEU A 1 128 ? 21.094 9.086 -0.331 1 97.31 128 LEU A O 1
ATOM 958 N N . GLN A 1 129 ? 21.938 9.055 1.667 1 97.12 129 GLN A N 1
ATOM 959 C CA . GLN A 1 129 ? 22.344 7.66 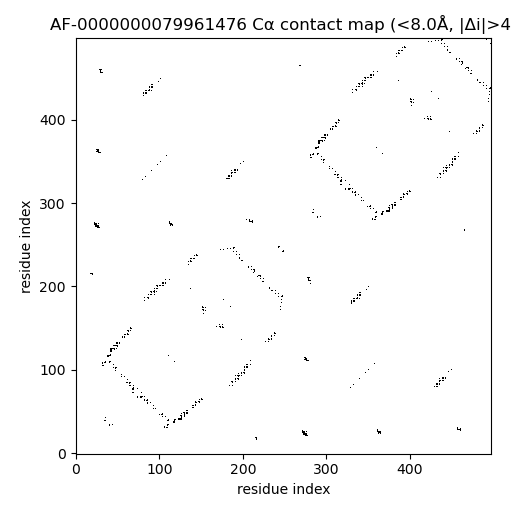1.555 1 97.12 129 GLN A CA 1
ATOM 960 C C . GLN A 1 129 ? 21.125 6.746 1.429 1 97.12 129 GLN A C 1
ATOM 962 O O . GLN A 1 129 ? 21.125 5.801 0.635 1 97.12 129 GLN A O 1
ATOM 967 N N . GLY A 1 130 ? 20.094 7.047 2.268 1 97.5 130 GLY A N 1
ATOM 968 C CA . GLY A 1 130 ? 18.859 6.301 2.141 1 97.5 130 GLY A CA 1
ATOM 969 C C . GLY A 1 130 ? 18.234 6.398 0.759 1 97.5 130 GLY A C 1
ATOM 970 O O . GLY A 1 130 ? 17.781 5.395 0.201 1 97.5 130 GLY A O 1
ATOM 971 N N . VAL A 1 131 ? 18.234 7.582 0.227 1 97.25 131 VAL A N 1
ATOM 972 C CA . VAL A 1 131 ? 17.703 7.809 -1.109 1 97.25 131 VAL A CA 1
ATOM 973 C C . VAL A 1 131 ? 18.484 6.996 -2.131 1 97.25 131 VAL A C 1
ATOM 975 O O . VAL A 1 131 ? 17.906 6.359 -3.012 1 97.25 131 VAL A O 1
ATOM 978 N N . LYS A 1 132 ? 19.781 6.961 -2.025 1 96.69 132 LYS A N 1
ATOM 979 C CA . LYS A 1 132 ? 20.641 6.191 -2.932 1 96.69 132 LYS A CA 1
ATOM 980 C C . LYS A 1 132 ? 20.297 4.703 -2.869 1 96.69 132 LYS A C 1
ATOM 982 O O . LYS A 1 132 ? 20.234 4.035 -3.902 1 96.69 132 LYS A O 1
ATOM 987 N N . VAL A 1 133 ? 20.125 4.199 -1.702 1 96.69 133 VAL A N 1
ATOM 988 C CA . VAL A 1 133 ? 19.781 2.791 -1.533 1 96.69 133 VAL A CA 1
ATOM 989 C C . VAL A 1 133 ? 18.422 2.512 -2.18 1 96.69 133 VAL A C 1
ATOM 991 O O . VAL A 1 133 ? 18.25 1.481 -2.834 1 96.69 133 VAL A O 1
ATOM 994 N N . GLN A 1 134 ? 17.484 3.428 -1.965 1 96.38 134 GLN A N 1
ATOM 995 C CA . GLN A 1 134 ? 16.172 3.275 -2.584 1 96.38 134 GLN A CA 1
ATOM 996 C C . GLN A 1 134 ? 16.281 3.219 -4.105 1 96.38 134 GLN A C 1
ATOM 998 O O . GLN A 1 134 ? 15.742 2.309 -4.738 1 96.38 134 GLN A O 1
ATOM 1003 N N . VAL A 1 135 ? 17.016 4.148 -4.652 1 95.94 135 VAL A N 1
ATOM 1004 C CA . VAL A 1 135 ? 17.203 4.207 -6.098 1 95.94 135 VAL A CA 1
ATOM 1005 C C . VAL A 1 135 ? 17.891 2.926 -6.586 1 95.94 135 VAL A C 1
ATOM 1007 O O . VAL A 1 135 ? 17.438 2.311 -7.555 1 95.94 135 VAL A O 1
ATOM 1010 N N . PHE A 1 136 ? 18.844 2.498 -5.898 1 95.44 136 PHE A N 1
ATOM 1011 C CA . PHE A 1 136 ? 19.578 1.286 -6.238 1 95.44 136 PHE A CA 1
ATOM 1012 C C . PHE A 1 136 ? 18.672 0.066 -6.191 1 95.44 136 PHE A C 1
ATOM 1014 O O . PHE A 1 136 ? 18.703 -0.772 -7.094 1 95.44 136 PHE A O 1
ATOM 1021 N N . THR A 1 137 ? 17.891 0.016 -5.176 1 95.19 137 THR A N 1
ATOM 1022 C CA . THR A 1 137 ? 17 -1.133 -4.996 1 95.19 137 THR A CA 1
ATOM 1023 C C . THR A 1 137 ? 15.953 -1.188 -6.102 1 95.19 137 THR A C 1
ATOM 1025 O O . THR A 1 137 ? 15.68 -2.258 -6.652 1 95.19 137 THR A O 1
ATOM 1028 N N . ILE A 1 138 ? 15.383 -0.07 -6.441 1 95 138 ILE A N 1
ATOM 1029 C CA . ILE A 1 138 ? 14.422 -0.02 -7.543 1 95 138 ILE A CA 1
ATOM 1030 C C . ILE A 1 138 ? 15.102 -0.447 -8.844 1 95 138 ILE A C 1
ATOM 1032 O O . ILE A 1 138 ? 14.523 -1.183 -9.641 1 95 138 ILE A O 1
ATOM 1036 N N . GLY A 1 139 ? 16.312 -0.039 -9.008 1 93.5 139 GLY A N 1
ATOM 1037 C CA . GLY A 1 139 ? 17.094 -0.502 -10.148 1 93.5 139 GLY A CA 1
ATOM 1038 C C . GLY A 1 139 ? 17.266 -2.008 -10.18 1 93.5 139 GLY A C 1
ATOM 1039 O O . GLY A 1 139 ? 17.188 -2.631 -11.242 1 93.5 139 GLY A O 1
ATOM 1040 N N . LYS A 1 140 ? 17.484 -2.58 -9.047 1 92.62 140 LYS A N 1
ATOM 1041 C CA . LYS A 1 140 ? 17.656 -4.027 -8.961 1 92.62 140 LYS A CA 1
ATOM 1042 C C . LYS A 1 140 ? 16.328 -4.746 -9.258 1 92.62 140 LYS A C 1
ATOM 1044 O O . LYS A 1 140 ? 16.328 -5.812 -9.875 1 92.62 140 LYS A O 1
ATOM 1049 N N . ILE A 1 141 ? 15.289 -4.191 -8.781 1 91.69 141 ILE A N 1
ATOM 1050 C CA . ILE A 1 141 ? 13.984 -4.738 -9.117 1 91.69 141 ILE A CA 1
ATOM 1051 C C . ILE A 1 141 ? 13.781 -4.73 -10.633 1 91.69 141 ILE A C 1
ATOM 1053 O O . ILE A 1 141 ? 13.406 -5.746 -11.219 1 91.69 141 ILE A O 1
ATOM 1057 N N . LYS A 1 142 ? 14.062 -3.648 -11.242 1 91.69 142 LYS A N 1
ATOM 1058 C CA . LYS A 1 142 ? 13.953 -3.525 -12.695 1 91.69 142 LYS A CA 1
ATOM 1059 C C . LYS A 1 142 ? 14.797 -4.578 -13.398 1 91.69 142 LYS A C 1
ATOM 1061 O O . LYS A 1 142 ? 14.312 -5.262 -14.305 1 91.69 142 LYS A O 1
ATOM 1066 N N . SER A 1 143 ? 16.016 -4.742 -12.945 1 87.94 143 SER A N 1
ATOM 1067 C CA . SER A 1 143 ? 16.922 -5.719 -13.555 1 87.94 143 SER A CA 1
ATOM 1068 C C . SER A 1 143 ? 16.391 -7.137 -13.391 1 87.94 143 SER A C 1
ATOM 1070 O O . SER A 1 143 ? 16.516 -7.961 -14.297 1 87.94 143 SER A O 1
ATOM 1072 N N . SER A 1 144 ? 15.852 -7.348 -12.281 1 84.31 144 SER A N 1
ATOM 1073 C CA . SER A 1 144 ? 15.273 -8.672 -12.047 1 84.31 144 SER A CA 1
ATOM 1074 C C . SER A 1 144 ? 14.102 -8.938 -12.977 1 84.31 144 SER A C 1
ATOM 1076 O O . SER A 1 144 ? 13.922 -10.055 -13.461 1 84.31 144 SER A O 1
ATOM 1078 N N . ILE A 1 145 ? 13.297 -7.961 -13.227 1 83.44 145 ILE A N 1
ATOM 1079 C CA . ILE A 1 145 ? 12.18 -8.078 -14.156 1 83.44 145 ILE A CA 1
ATOM 1080 C C . ILE A 1 145 ? 12.703 -8.234 -15.578 1 83.44 145 ILE A C 1
ATOM 1082 O O . ILE A 1 145 ? 12.133 -8.984 -16.375 1 83.44 145 ILE A O 1
ATOM 1086 N N . ASP A 1 146 ? 13.758 -7.582 -15.883 1 79.88 146 ASP A N 1
ATOM 1087 C CA . ASP A 1 146 ? 14.414 -7.758 -17.172 1 79.88 146 ASP A CA 1
ATOM 1088 C C . ASP A 1 146 ? 14.812 -9.211 -17.391 1 79.88 146 ASP A C 1
ATOM 1090 O O . ASP A 1 146 ? 14.617 -9.758 -18.484 1 79.88 146 ASP A O 1
ATOM 1094 N N . ASP A 1 147 ? 15.328 -9.727 -16.391 1 74 147 ASP A N 1
ATOM 1095 C CA . ASP A 1 147 ? 15.719 -11.125 -16.469 1 74 147 ASP A CA 1
ATOM 1096 C C . ASP A 1 147 ? 14.5 -12.023 -16.703 1 74 147 ASP A C 1
ATOM 1098 O O . ASP A 1 147 ? 14.578 -12.992 -17.453 1 74 147 ASP A O 1
ATOM 1102 N N . LEU A 1 148 ? 13.469 -11.648 -16.047 1 72.31 148 LEU A N 1
ATOM 1103 C CA . LEU A 1 148 ? 12.219 -12.375 -16.234 1 72.31 148 LEU A CA 1
ATOM 1104 C C . LEU A 1 148 ? 11.734 -12.258 -17.672 1 72.31 148 LEU A C 1
ATOM 1106 O O . LEU A 1 148 ? 11.367 -13.258 -18.297 1 72.31 148 LEU A O 1
ATOM 1110 N N . VAL A 1 149 ? 11.758 -11.117 -18.234 1 68.75 149 VAL A N 1
ATOM 1111 C CA . VAL A 1 149 ? 11.32 -10.852 -19.594 1 68.75 149 VAL A CA 1
ATOM 1112 C C . VAL A 1 149 ? 12.211 -11.609 -20.578 1 68.75 149 VAL A C 1
ATOM 1114 O O . VAL A 1 149 ? 11.711 -12.25 -21.516 1 68.75 149 VAL A O 1
ATOM 1117 N N . THR A 1 150 ? 13.516 -11.5 -20.391 1 66.19 150 THR A N 1
ATOM 1118 C CA . THR A 1 150 ? 14.469 -12.172 -21.266 1 66.19 150 THR A CA 1
ATOM 1119 C C . THR A 1 150 ? 14.242 -13.68 -21.266 1 66.19 150 THR A C 1
ATOM 1121 O O . THR A 1 150 ? 14.312 -14.328 -22.312 1 66.19 150 THR A O 1
ATOM 1124 N N . SER A 1 151 ? 14 -14.086 -20.125 1 60.75 151 SER A N 1
ATOM 1125 C CA . SER A 1 151 ? 13.742 -15.516 -20.016 1 60.75 151 SER A CA 1
ATOM 1126 C C . SER A 1 151 ? 12.43 -15.898 -20.688 1 60.75 151 SER A C 1
ATOM 1128 O O . SER A 1 151 ? 12.328 -16.953 -21.312 1 60.75 151 SER A O 1
ATOM 1130 N N . LEU A 1 152 ? 11.555 -15.031 -20.266 1 56.97 152 LEU A N 1
ATOM 1131 C CA . LEU A 1 152 ? 10.281 -15.258 -20.953 1 56.97 152 LEU A CA 1
ATOM 1132 C C . LEU A 1 152 ? 10.469 -15.203 -22.469 1 56.97 152 LEU A C 1
ATOM 1134 O O . LEU A 1 152 ? 9.781 -15.922 -23.203 1 56.97 152 LEU A O 1
ATOM 1138 N N . VAL A 1 153 ? 11.562 -14.445 -22.797 1 50.12 153 VAL A N 1
ATOM 1139 C CA . VAL A 1 153 ? 11.891 -14.273 -24.203 1 50.12 153 VAL A CA 1
ATOM 1140 C C . VAL A 1 153 ? 12.891 -15.344 -24.641 1 50.12 153 VAL A C 1
ATOM 1142 O O . VAL A 1 153 ? 12.812 -15.867 -25.75 1 50.12 153 VAL A O 1
ATOM 1145 N N . SER A 1 154 ? 14.125 -15.453 -23.922 1 49.47 154 SER A N 1
ATOM 1146 C CA . SER A 1 154 ? 15.242 -16.297 -24.312 1 49.47 154 SER A CA 1
ATOM 1147 C C . SER A 1 154 ? 14.812 -17.766 -24.438 1 49.47 154 SER A C 1
ATOM 1149 O O . SER A 1 154 ? 15.484 -18.562 -25.094 1 49.47 154 SER A O 1
ATOM 1151 N N . GLY A 1 155 ? 14.047 -18.344 -23.5 1 40.44 155 GLY A N 1
ATOM 1152 C CA . GLY A 1 155 ? 13.766 -19.672 -24.016 1 40.44 155 GLY A CA 1
ATOM 1153 C C . GLY A 1 155 ? 13.758 -19.75 -25.531 1 40.44 155 GLY A C 1
ATOM 1154 O O . GLY A 1 155 ? 13.766 -20.844 -26.109 1 40.44 155 GLY A O 1
ATOM 1155 N N . MET A 1 156 ? 13.68 -18.641 -26.062 1 36.38 156 MET A N 1
ATOM 1156 C CA . MET A 1 156 ? 13.617 -18.562 -27.516 1 36.38 156 MET A CA 1
ATOM 1157 C C . MET A 1 156 ? 15.016 -18.438 -28.125 1 36.38 156 MET A C 1
ATOM 1159 O O . MET A 1 156 ? 15.227 -18.766 -29.281 1 36.38 156 MET A O 1
ATOM 1163 N N . GLN A 1 157 ? 15.953 -17.672 -27.406 1 37.12 157 GLN A N 1
ATOM 1164 C CA . GLN A 1 157 ? 17.156 -17.25 -28.125 1 37.12 157 GLN A CA 1
ATOM 1165 C C . GLN A 1 157 ? 17.938 -18.469 -28.625 1 37.12 157 GLN A C 1
ATOM 1167 O O . GLN A 1 157 ? 18.688 -18.359 -29.594 1 37.12 157 GLN A O 1
ATOM 1172 N N . GLN A 1 158 ? 18.094 -19.562 -28 1 32.47 158 GLN A N 1
ATOM 1173 C CA . GLN A 1 158 ? 19 -20.422 -28.75 1 32.47 158 GLN A CA 1
ATOM 1174 C C . GLN A 1 158 ? 18.547 -20.547 -30.203 1 32.47 158 GLN A C 1
ATOM 1176 O O . GLN A 1 158 ? 19.359 -20.781 -31.094 1 32.47 158 GLN A O 1
ATOM 1181 N N . ARG A 1 159 ? 17.281 -20.688 -30.5 1 30.69 159 ARG A N 1
ATOM 1182 C CA . ARG A 1 159 ? 17.047 -20.953 -31.906 1 30.69 159 ARG A CA 1
ATOM 1183 C C . ARG A 1 159 ? 17.203 -19.688 -32.75 1 30.69 159 ARG A C 1
ATOM 1185 O O . ARG A 1 159 ? 17.781 -19.719 -33.812 1 30.69 159 ARG A O 1
ATOM 1192 N N . TYR A 1 160 ? 16.422 -18.531 -32.594 1 32.62 160 TYR A N 1
ATOM 1193 C CA . TYR A 1 160 ? 16.344 -17.484 -33.594 1 32.62 160 TYR A CA 1
ATOM 1194 C C . TYR A 1 160 ? 17.375 -16.391 -33.344 1 32.62 160 TYR A C 1
ATOM 1196 O O . TYR A 1 160 ? 17.188 -15.531 -32.5 1 32.62 160 TYR A O 1
ATOM 1204 N N . LEU A 1 161 ? 18.547 -16.297 -32.781 1 32.56 161 LEU A N 1
ATOM 1205 C CA . LEU A 1 161 ? 19.547 -15.258 -32.875 1 32.56 161 LEU A CA 1
ATOM 1206 C C . LEU A 1 161 ? 19.469 -14.547 -34.219 1 32.56 161 LEU A C 1
ATOM 1208 O O . LEU A 1 161 ? 19.938 -13.406 -34.344 1 32.56 161 LEU A O 1
ATOM 1212 N N . LEU A 1 162 ? 19.312 -15.203 -35.438 1 30.78 162 LEU A N 1
ATOM 1213 C CA . LEU A 1 162 ? 19.703 -14.625 -36.719 1 30.78 162 LEU A CA 1
ATOM 1214 C C . LEU A 1 162 ? 18.75 -13.492 -37.094 1 30.78 162 LEU A C 1
ATOM 1216 O O . LEU A 1 162 ? 19.188 -12.477 -37.656 1 30.78 162 LEU A O 1
ATOM 1220 N N . TYR A 1 163 ? 17.406 -13.664 -37.625 1 29.61 163 TYR A N 1
ATOM 1221 C CA . TYR A 1 163 ? 16.797 -12.703 -38.531 1 29.61 163 TYR A CA 1
ATOM 1222 C C . TYR A 1 163 ? 16.375 -11.438 -37.812 1 29.61 163 TYR A C 1
ATOM 1224 O O . TYR A 1 163 ? 16.516 -11.352 -36.562 1 29.61 163 TYR A O 1
ATOM 1232 N N . HIS A 1 164 ? 15.148 -10.562 -38.281 1 35.28 164 HIS A N 1
ATOM 1233 C CA . HIS A 1 164 ? 14.492 -9.266 -38.219 1 35.28 164 HIS A CA 1
ATOM 1234 C C . HIS A 1 164 ? 13.922 -9 -36.844 1 35.28 164 HIS A C 1
ATOM 1236 O O . HIS A 1 164 ? 13.039 -9.727 -36.375 1 35.28 164 HIS A O 1
ATOM 1242 N N . MET A 1 165 ? 14.57 -8.32 -35.844 1 35.25 165 MET A N 1
ATOM 1243 C CA . MET A 1 165 ? 14.656 -8.016 -34.438 1 35.25 165 MET A CA 1
ATOM 1244 C C . MET A 1 165 ? 13.281 -7.691 -33.875 1 35.25 165 MET A C 1
ATOM 1246 O O . MET A 1 165 ? 12.922 -8.172 -32.781 1 35.25 165 MET A O 1
ATOM 1250 N N . SER A 1 166 ? 12.664 -6.582 -34.25 1 37.66 166 SER A N 1
ATOM 1251 C CA . SER A 1 166 ? 11.594 -5.891 -33.562 1 37.66 166 SER A CA 1
ATOM 1252 C C . SER A 1 166 ? 10.336 -6.746 -33.469 1 37.66 166 SER A C 1
ATOM 1254 O O . SER A 1 166 ? 9.719 -6.867 -32.406 1 37.66 166 SER A O 1
ATOM 1256 N N . THR A 1 167 ? 9.82 -7.18 -34.625 1 39.22 167 THR A N 1
ATOM 1257 C CA . THR A 1 167 ? 8.57 -7.914 -34.781 1 39.22 167 THR A CA 1
ATOM 1258 C C . THR A 1 167 ? 8.695 -9.312 -34.156 1 39.22 167 THR A C 1
ATOM 1260 O O . THR A 1 167 ? 7.746 -9.828 -33.594 1 39.22 167 THR A O 1
ATOM 1263 N N . LYS A 1 168 ? 9.922 -9.898 -34.25 1 39.88 168 LYS A N 1
ATOM 1264 C CA . LYS A 1 168 ? 10.125 -11.289 -33.844 1 39.88 168 LYS A CA 1
ATOM 1265 C C . LYS A 1 168 ? 10.117 -11.422 -32.312 1 39.88 168 LYS A C 1
ATOM 1267 O O . LYS A 1 168 ? 9.625 -12.414 -31.781 1 39.88 168 LYS A O 1
ATOM 1272 N N . LEU A 1 169 ? 10.656 -10.383 -31.672 1 44.81 169 LEU A N 1
ATOM 1273 C CA . LEU A 1 169 ? 10.617 -10.391 -30.219 1 44.81 169 LEU A CA 1
ATOM 1274 C C . LEU A 1 169 ? 9.18 -10.453 -29.719 1 44.81 169 LEU A C 1
ATOM 1276 O O . LEU A 1 169 ? 8.867 -11.219 -28.797 1 44.81 169 LEU A O 1
ATOM 1280 N N . LEU A 1 170 ? 8.43 -9.617 -30.391 1 48.06 170 LEU A N 1
ATOM 1281 C CA . LEU A 1 170 ? 7.031 -9.625 -29.969 1 48.06 170 LEU A CA 1
ATOM 1282 C C . LEU A 1 170 ? 6.387 -10.984 -30.234 1 48.06 170 LEU A C 1
ATOM 1284 O O . LEU A 1 170 ? 5.629 -11.492 -29.406 1 48.06 170 LEU A O 1
ATOM 1288 N N . THR A 1 171 ? 6.656 -11.5 -31.453 1 49.34 171 THR A N 1
ATOM 1289 C CA . THR A 1 171 ? 6.098 -12.805 -31.797 1 49.34 171 THR A CA 1
ATOM 1290 C C . THR A 1 171 ? 6.617 -13.883 -30.844 1 49.34 171 THR A C 1
ATOM 1292 O O . THR A 1 171 ? 5.867 -14.766 -30.438 1 49.34 171 THR A O 1
ATOM 1295 N N . LEU A 1 172 ? 7.879 -13.781 -30.609 1 46.06 172 LEU A N 1
ATOM 1296 C CA . LEU A 1 172 ? 8.492 -14.75 -29.719 1 46.06 172 LEU A CA 1
ATOM 1297 C C . LEU A 1 172 ? 7.93 -14.609 -28.297 1 46.06 172 LEU A C 1
ATOM 1299 O O . LEU A 1 172 ? 7.684 -15.617 -27.625 1 46.06 172 LEU A O 1
ATOM 1303 N N . LEU A 1 173 ? 7.766 -13.336 -28 1 52.16 173 LEU A N 1
ATOM 1304 C CA . LEU A 1 173 ? 7.125 -13.109 -26.703 1 52.16 173 LEU A CA 1
ATOM 1305 C C . LEU A 1 173 ? 5.758 -13.789 -26.656 1 52.16 173 LEU A C 1
ATOM 1307 O O . LEU A 1 173 ? 5.398 -14.383 -25.641 1 52.16 173 LEU A O 1
ATOM 1311 N N . ASN A 1 174 ? 5.133 -13.633 -27.734 1 53.06 174 ASN A N 1
ATOM 1312 C CA . ASN A 1 174 ? 3.799 -14.227 -27.781 1 53.06 174 ASN A CA 1
ATOM 1313 C C . ASN A 1 174 ? 3.852 -15.742 -27.641 1 53.06 174 ASN A C 1
ATOM 1315 O O . ASN A 1 174 ? 3.025 -16.328 -26.938 1 53.06 174 ASN A O 1
ATOM 1319 N N . SER A 1 175 ? 4.809 -16.344 -28.281 1 51.16 175 SER A N 1
ATOM 1320 C CA . SER A 1 175 ? 4.848 -17.797 -28.25 1 51.16 175 SER A CA 1
ATOM 1321 C C . SER A 1 175 ? 5.148 -18.312 -26.844 1 51.16 175 SER A C 1
ATOM 1323 O O . SER A 1 175 ? 4.594 -19.328 -26.422 1 51.16 175 SER A O 1
ATOM 1325 N N . GLU A 1 176 ? 6.055 -17.656 -26.156 1 51.97 176 GLU A N 1
ATOM 1326 C CA . GLU A 1 176 ? 6.461 -18.172 -24.859 1 51.97 176 GLU A CA 1
ATOM 1327 C C . GLU A 1 176 ? 5.453 -17.797 -23.781 1 51.97 176 GLU A C 1
ATOM 1329 O O . GLU A 1 176 ? 5.164 -18.594 -22.891 1 51.97 176 GLU A O 1
ATOM 1334 N N . VAL A 1 177 ? 4.918 -16.609 -23.922 1 54.66 177 VAL A N 1
ATOM 1335 C CA . VAL A 1 177 ? 3.754 -16.297 -23.109 1 54.66 177 VAL A CA 1
ATOM 1336 C C . VAL A 1 177 ? 2.666 -17.344 -23.344 1 54.66 177 VAL A C 1
ATOM 1338 O O . VAL A 1 177 ? 1.878 -17.656 -22.453 1 54.66 177 VAL A O 1
ATOM 1341 N N . ASP A 1 178 ? 2.857 -17.969 -24.453 1 58.53 178 ASP A N 1
ATOM 1342 C CA . ASP A 1 178 ? 1.904 -19.016 -24.781 1 58.53 178 ASP A CA 1
ATOM 1343 C C . ASP A 1 178 ? 2.145 -20.266 -23.922 1 58.53 178 ASP A C 1
ATOM 1345 O O . ASP A 1 178 ? 1.283 -21.141 -23.844 1 58.53 178 ASP A O 1
ATOM 1349 N N . LYS A 1 179 ? 3.342 -20.188 -23.203 1 64.56 179 LYS A N 1
ATOM 1350 C CA . LYS A 1 179 ? 3.621 -21.312 -22.328 1 64.56 179 LYS A CA 1
ATOM 1351 C C . LYS A 1 179 ? 2.848 -21.203 -21.016 1 64.56 179 LYS A C 1
ATOM 1353 O O . LYS A 1 179 ? 2.688 -22.188 -20.297 1 64.56 179 LYS A O 1
ATOM 1358 N N . PHE A 1 180 ? 2.496 -19.969 -20.812 1 72.69 180 PHE A N 1
ATOM 1359 C CA . PHE A 1 180 ? 1.689 -19.75 -19.609 1 72.69 180 PHE A CA 1
ATOM 1360 C C . PHE A 1 180 ? 0.203 -19.828 -19.938 1 72.69 180 PHE A C 1
ATOM 1362 O O . PHE A 1 180 ? -0.238 -19.328 -20.969 1 72.69 180 PHE A O 1
ATOM 1369 N N . GLY A 1 181 ? -0.407 -20.578 -19.109 1 76.06 181 GLY A N 1
ATOM 1370 C CA . GLY A 1 181 ? -1.856 -20.516 -19.203 1 76.06 181 GLY A CA 1
ATOM 1371 C C . GLY A 1 181 ? -2.426 -19.156 -18.875 1 76.06 181 GLY A C 1
ATOM 1372 O O . GLY A 1 181 ? -1.737 -18.312 -18.281 1 76.06 181 GLY A O 1
ATOM 1373 N N . ASP A 1 182 ? -3.588 -18.875 -19.25 1 81.5 182 ASP A N 1
ATOM 1374 C CA . ASP A 1 182 ? -4.238 -17.578 -19.062 1 81.5 182 ASP A CA 1
ATOM 1375 C C . ASP A 1 182 ? -4.328 -17.219 -17.578 1 81.5 182 ASP A C 1
ATOM 1377 O O . ASP A 1 182 ? -4.086 -16.078 -17.203 1 81.5 182 ASP A O 1
ATOM 1381 N N . ALA A 1 183 ? -4.586 -18.234 -16.781 1 82.94 183 ALA A N 1
ATOM 1382 C CA . ALA A 1 183 ? -4.676 -18 -15.336 1 82.94 183 ALA A CA 1
ATOM 1383 C C . ALA A 1 183 ? -3.314 -17.625 -14.758 1 82.94 183 ALA A C 1
ATOM 1385 O O . ALA A 1 183 ? -3.217 -16.734 -13.906 1 82.94 183 ALA A O 1
ATOM 1386 N N . GLU A 1 184 ? -2.33 -18.281 -15.281 1 85.31 184 GLU A N 1
ATOM 1387 C CA . GLU A 1 184 ? -0.961 -18.016 -14.852 1 85.31 184 GLU A CA 1
ATOM 1388 C C . GLU A 1 184 ? -0.526 -16.594 -15.234 1 85.31 184 GLU A C 1
ATOM 1390 O O . GLU A 1 184 ? 0.001 -15.859 -14.398 1 85.31 184 GLU A O 1
ATOM 1395 N N . LYS A 1 185 ? -0.851 -16.25 -16.375 1 84.06 185 LYS A N 1
ATOM 1396 C CA . LYS A 1 185 ? -0.541 -14.914 -16.859 1 84.06 185 LYS A CA 1
ATOM 1397 C C . LYS A 1 185 ? -1.249 -13.852 -16.031 1 84.06 185 LYS A C 1
ATOM 1399 O O . LYS A 1 185 ? -0.662 -12.812 -15.703 1 84.06 185 LYS A O 1
ATOM 1404 N N . GLY A 1 186 ? -2.391 -14.078 -15.727 1 85.88 186 GLY A N 1
ATOM 1405 C CA . GLY A 1 186 ? -3.156 -13.148 -14.914 1 85.88 186 GLY A CA 1
ATOM 1406 C C . GLY A 1 186 ? -2.562 -12.93 -13.531 1 85.88 186 GLY A C 1
ATOM 1407 O O . GLY A 1 186 ? -2.475 -11.797 -13.062 1 85.88 186 GLY A O 1
ATOM 1408 N N . ALA A 1 187 ? -2.145 -14.039 -12.938 1 88.38 187 ALA A N 1
ATOM 1409 C CA . ALA A 1 187 ? -1.579 -13.953 -11.594 1 88.38 187 ALA A CA 1
ATOM 1410 C C . ALA A 1 187 ? -0.25 -13.203 -11.602 1 88.38 187 ALA A C 1
ATOM 1412 O O . ALA A 1 187 ? -0.03 -12.312 -10.789 1 88.38 187 ALA A O 1
ATOM 1413 N N . ILE A 1 188 ? 0.557 -13.539 -12.555 1 86.94 188 ILE A N 1
ATOM 1414 C CA . ILE A 1 188 ? 1.864 -12.898 -12.648 1 86.94 188 ILE A CA 1
ATOM 1415 C C . ILE A 1 188 ? 1.689 -11.43 -13.016 1 86.94 188 ILE A C 1
ATOM 1417 O O . ILE A 1 188 ? 2.342 -10.555 -12.43 1 86.94 188 ILE A O 1
ATOM 1421 N N . GLY A 1 189 ? 0.83 -11.133 -13.922 1 87.94 189 GLY A N 1
ATOM 1422 C CA . GLY A 1 189 ? 0.551 -9.758 -14.305 1 87.94 189 GLY A CA 1
ATOM 1423 C C . GLY A 1 189 ? 0.033 -8.914 -13.156 1 87.94 189 GLY A C 1
ATOM 1424 O O . GLY A 1 189 ? 0.478 -7.781 -12.961 1 87.94 189 GLY A O 1
ATOM 1425 N N . GLY A 1 190 ? -0.864 -9.453 -12.43 1 88.5 190 GLY A N 1
ATOM 1426 C CA . GLY A 1 190 ? -1.366 -8.766 -11.258 1 88.5 190 GLY A CA 1
ATOM 1427 C C . GLY A 1 190 ? -0.289 -8.477 -10.227 1 88.5 190 GLY A C 1
ATOM 1428 O O . GLY A 1 190 ? -0.257 -7.395 -9.641 1 88.5 190 GLY A O 1
ATOM 1429 N N . ALA A 1 191 ? 0.576 -9.422 -10.016 1 90.88 191 ALA A N 1
ATOM 1430 C CA . ALA A 1 191 ? 1.679 -9.242 -9.07 1 90.88 191 ALA A CA 1
ATOM 1431 C C . ALA A 1 191 ? 2.627 -8.148 -9.539 1 90.88 191 ALA A C 1
ATOM 1433 O O . ALA A 1 191 ? 3.061 -7.309 -8.742 1 90.88 191 ALA A O 1
ATOM 1434 N N . LEU A 1 192 ? 2.879 -8.133 -10.773 1 90.5 192 LEU A N 1
ATOM 1435 C CA . LEU A 1 192 ? 3.775 -7.133 -11.344 1 90.5 192 LEU A CA 1
ATOM 1436 C C . LEU A 1 192 ? 3.152 -5.742 -11.266 1 90.5 192 LEU A C 1
ATOM 1438 O O . LEU A 1 192 ? 3.846 -4.762 -10.984 1 90.5 192 LEU A O 1
ATOM 1442 N N . ASP A 1 193 ? 1.931 -5.648 -11.57 1 91.56 193 ASP A N 1
ATOM 1443 C CA . ASP A 1 193 ? 1.217 -4.383 -11.422 1 91.56 193 ASP A CA 1
ATOM 1444 C C . ASP A 1 193 ? 1.319 -3.855 -9.992 1 91.56 193 ASP A C 1
ATOM 1446 O O . ASP A 1 193 ? 1.58 -2.67 -9.781 1 91.56 193 ASP A O 1
ATOM 1450 N N . SER A 1 194 ? 1.118 -4.746 -9.047 1 93.12 194 SER A N 1
ATOM 1451 C CA . SER A 1 194 ? 1.249 -4.367 -7.641 1 93.12 194 SER A CA 1
ATOM 1452 C C . SER A 1 194 ? 2.66 -3.879 -7.328 1 93.12 194 SER A C 1
ATOM 1454 O O . SER A 1 194 ? 2.84 -2.912 -6.586 1 93.12 194 SER A O 1
ATOM 1456 N N . LEU A 1 195 ? 3.635 -4.535 -7.852 1 93.75 195 LEU A N 1
ATOM 1457 C CA . LEU A 1 195 ? 5.031 -4.176 -7.637 1 93.75 195 LEU A CA 1
ATOM 1458 C C . LEU A 1 195 ? 5.312 -2.768 -8.148 1 93.75 195 LEU A C 1
ATOM 1460 O O . LEU A 1 195 ? 5.906 -1.95 -7.438 1 93.75 195 LEU A O 1
ATOM 1464 N N . LEU A 1 196 ? 4.82 -2.49 -9.297 1 94.19 196 LEU A N 1
ATOM 1465 C CA . LEU A 1 196 ? 5.012 -1.163 -9.875 1 94.19 196 LEU A CA 1
ATOM 1466 C C . LEU A 1 196 ? 4.348 -0.095 -9.016 1 94.19 196 LEU A C 1
ATOM 1468 O O . LEU A 1 196 ? 4.973 0.913 -8.68 1 94.19 196 LEU A O 1
ATOM 1472 N N . ASN A 1 197 ? 3.154 -0.318 -8.672 1 93.75 197 ASN A N 1
ATOM 1473 C CA . ASN A 1 197 ? 2.406 0.658 -7.887 1 93.75 197 ASN A CA 1
ATOM 1474 C C . ASN A 1 197 ? 3.027 0.859 -6.508 1 93.75 197 ASN A C 1
ATOM 1476 O O . ASN A 1 197 ? 3.045 1.977 -5.988 1 93.75 197 ASN A O 1
ATOM 1480 N N . SER A 1 198 ? 3.514 -0.202 -5.934 1 95.38 198 SER A N 1
ATOM 1481 C CA . SER A 1 198 ? 4.152 -0.087 -4.629 1 95.38 198 SER A CA 1
ATOM 1482 C C . SER A 1 198 ? 5.461 0.693 -4.719 1 95.38 198 SER A C 1
ATOM 1484 O O . SER A 1 198 ? 5.793 1.466 -3.816 1 95.38 198 SER A O 1
ATOM 1486 N N . ALA A 1 199 ? 6.211 0.493 -5.758 1 95.06 199 ALA A N 1
ATOM 1487 C CA . ALA A 1 199 ? 7.438 1.258 -5.969 1 95.06 199 ALA A CA 1
ATOM 1488 C C . ALA A 1 199 ? 7.141 2.748 -6.109 1 95.06 199 ALA A C 1
ATOM 1490 O O . ALA A 1 199 ? 7.828 3.582 -5.52 1 95.06 199 ALA A O 1
ATOM 1491 N N . LYS A 1 200 ? 6.121 3.072 -6.828 1 94.44 200 LYS A N 1
ATOM 1492 C CA . LYS A 1 200 ? 5.699 4.461 -6.977 1 94.44 200 LYS A CA 1
ATOM 1493 C C . LYS A 1 200 ? 5.285 5.055 -5.637 1 94.44 200 LYS A C 1
ATOM 1495 O O . LYS A 1 200 ? 5.68 6.172 -5.297 1 94.44 200 LYS A O 1
ATOM 1500 N N . ALA A 1 201 ? 4.566 4.25 -4.91 1 94.12 201 ALA A N 1
ATOM 1501 C CA . ALA A 1 201 ? 4.086 4.707 -3.609 1 94.12 201 ALA A CA 1
ATOM 1502 C C . ALA A 1 201 ? 5.246 4.957 -2.652 1 94.12 201 ALA A C 1
ATOM 1504 O O . ALA A 1 201 ? 5.207 5.887 -1.845 1 94.12 201 ALA A O 1
ATOM 1505 N N . ALA A 1 202 ? 6.297 4.188 -2.762 1 94.31 202 ALA A N 1
ATOM 1506 C CA . ALA A 1 202 ? 7.426 4.266 -1.837 1 94.31 202 ALA A CA 1
ATOM 1507 C C . ALA A 1 202 ? 8.312 5.465 -2.154 1 94.31 202 ALA A C 1
ATOM 1509 O O . ALA A 1 202 ? 9.109 5.895 -1.317 1 94.31 202 ALA A O 1
ATOM 1510 N N . THR A 1 203 ? 8.133 6.066 -3.305 1 95.25 203 THR A N 1
ATOM 1511 C CA . THR A 1 203 ? 9.047 7.121 -3.715 1 95.25 203 THR A CA 1
ATOM 1512 C C . THR A 1 203 ? 8.359 8.477 -3.688 1 95.25 203 THR A C 1
ATOM 1514 O O . THR A 1 203 ? 9.016 9.508 -3.506 1 95.25 203 THR A O 1
ATOM 1517 N N . THR A 1 204 ? 7.055 8.523 -3.762 1 92.31 204 THR A N 1
ATOM 1518 C CA . THR A 1 204 ? 6.289 9.758 -3.887 1 92.31 204 THR A CA 1
ATOM 1519 C C . THR A 1 204 ? 6.527 10.664 -2.684 1 92.31 204 THR A C 1
ATOM 1521 O O . THR A 1 204 ? 6.824 11.852 -2.844 1 92.31 204 THR A O 1
ATOM 1524 N N . PRO A 1 205 ? 6.48 10.078 -1.477 1 91.38 205 PRO A N 1
ATOM 1525 C CA . PRO A 1 205 ? 6.691 10.961 -0.326 1 91.38 205 PRO A CA 1
ATOM 1526 C C . PRO A 1 205 ? 8.117 11.492 -0.243 1 91.38 205 PRO A C 1
ATOM 1528 O O . PRO A 1 205 ? 8.336 12.617 0.226 1 91.38 205 PRO A O 1
ATOM 1531 N N . VAL A 1 206 ? 9.07 10.742 -0.685 1 94.75 206 VAL A N 1
ATOM 1532 C CA . VAL A 1 206 ? 10.477 11.148 -0.667 1 94.75 206 VAL A CA 1
ATOM 1533 C C . VAL A 1 206 ? 10.68 12.32 -1.623 1 94.75 206 VAL A C 1
ATOM 1535 O O . VAL A 1 206 ? 11.328 13.312 -1.271 1 94.75 206 VAL A O 1
ATOM 1538 N N . ILE A 1 207 ? 10.078 12.242 -2.748 1 94.19 207 ILE A N 1
ATOM 1539 C CA . ILE A 1 207 ? 10.148 13.297 -3.748 1 94.19 207 ILE A CA 1
ATOM 1540 C C . ILE A 1 207 ? 9.5 14.57 -3.205 1 94.19 207 ILE A C 1
ATOM 1542 O O . ILE A 1 207 ? 10.078 15.656 -3.27 1 94.19 207 ILE A O 1
ATOM 1546 N N . ALA A 1 208 ? 8.359 14.414 -2.619 1 89.94 208 ALA A N 1
ATOM 1547 C CA . ALA A 1 208 ? 7.617 15.555 -2.098 1 89.94 208 ALA A CA 1
ATOM 1548 C C . ALA A 1 208 ? 8.398 16.266 -1 1 89.94 208 ALA A C 1
ATOM 1550 O O . ALA A 1 208 ? 8.484 17.5 -0.988 1 89.94 208 ALA A O 1
ATOM 1551 N N . LEU A 1 209 ? 8.969 15.477 -0.135 1 92.31 209 LEU A N 1
ATOM 1552 C CA . LEU A 1 209 ? 9.734 16.062 0.958 1 92.31 209 LEU A CA 1
ATOM 1553 C C . LEU A 1 209 ? 10.977 16.781 0.431 1 92.31 209 LEU A C 1
ATOM 1555 O O . LEU A 1 209 ? 11.266 17.906 0.835 1 92.31 209 LEU A O 1
ATOM 1559 N N . SER A 1 210 ? 11.633 16.156 -0.448 1 94.44 210 SER A N 1
ATOM 1560 C CA . SER A 1 210 ? 12.867 16.719 -1.002 1 94.44 210 SER A CA 1
ATOM 1561 C C . SER A 1 210 ? 12.594 18.016 -1.739 1 94.44 210 SER A C 1
ATOM 1563 O O . SER A 1 210 ? 13.344 18.984 -1.595 1 94.44 210 SER A O 1
ATOM 1565 N N . GLU A 1 211 ? 11.531 18.078 -2.461 1 91.31 211 GLU A N 1
ATOM 1566 C CA . GLU A 1 211 ? 11.164 19.297 -3.176 1 91.31 211 GLU A CA 1
ATOM 1567 C C . GLU A 1 211 ? 10.812 20.406 -2.207 1 91.31 211 GLU A C 1
ATOM 1569 O O . GLU A 1 211 ? 11.219 21.562 -2.402 1 91.31 211 GLU A O 1
ATOM 1574 N N . ALA A 1 212 ? 10.055 20.016 -1.187 1 89.12 212 ALA A N 1
ATOM 1575 C CA . ALA A 1 212 ? 9.656 21.016 -0.197 1 89.12 212 ALA A CA 1
ATOM 1576 C C . ALA A 1 212 ? 10.875 21.562 0.542 1 89.12 212 ALA A C 1
ATOM 1578 O O . ALA A 1 212 ? 10.984 22.781 0.737 1 89.12 212 ALA A O 1
ATOM 1579 N N . LEU A 1 213 ? 11.773 20.75 0.88 1 90.88 213 LEU A N 1
ATOM 1580 C CA . LEU A 1 213 ? 12.969 21.172 1.601 1 90.88 213 LEU A CA 1
ATOM 1581 C C . LEU A 1 213 ? 13.898 21.969 0.692 1 90.88 213 LEU A C 1
ATOM 1583 O O . LEU A 1 213 ? 14.508 22.953 1.129 1 90.88 213 LEU A O 1
ATOM 1587 N N . HIS A 1 214 ? 13.961 21.531 -0.505 1 92 214 HIS A N 1
ATOM 1588 C CA . HIS A 1 214 ? 14.758 22.281 -1.469 1 92 214 HIS A CA 1
ATOM 1589 C C . HIS A 1 214 ? 14.227 23.703 -1.63 1 92 214 HIS A C 1
ATOM 1591 O O . HIS A 1 214 ? 15.008 24.672 -1.624 1 92 214 HIS A O 1
ATOM 1597 N N . LYS A 1 215 ? 12.953 23.797 -1.751 1 87.31 215 LYS A N 1
ATOM 1598 C CA . LYS A 1 215 ? 12.312 25.109 -1.861 1 87.31 215 LYS A CA 1
ATOM 1599 C C . LYS A 1 215 ? 12.531 25.938 -0.597 1 87.31 215 LYS A C 1
ATOM 1601 O O . LYS A 1 215 ? 12.586 27.172 -0.654 1 87.31 215 LYS A O 1
ATOM 1606 N N . ALA A 1 216 ? 12.711 25.203 0.501 1 86.81 216 ALA A N 1
ATOM 1607 C CA . ALA A 1 216 ? 12.922 25.859 1.784 1 86.81 216 ALA A CA 1
ATOM 1608 C C . ALA A 1 216 ? 14.398 26.219 1.985 1 86.81 216 ALA A C 1
ATOM 1610 O O . ALA A 1 216 ? 14.766 26.828 2.99 1 86.81 216 ALA A O 1
ATOM 1611 N N . GLY A 1 217 ? 15.289 25.812 1.009 1 87 217 GLY A N 1
ATOM 1612 C CA . GLY A 1 217 ? 16.656 26.297 1.075 1 87 217 GLY A CA 1
ATOM 1613 C C . GLY A 1 217 ? 17.688 25.188 1.19 1 87 217 GLY A C 1
ATOM 1614 O O . GLY A 1 217 ? 18.891 25.438 1.226 1 87 217 GLY A O 1
ATOM 1615 N N . VAL A 1 218 ? 17.234 23.969 1.338 1 88.5 218 VAL A N 1
ATOM 1616 C CA . VAL A 1 218 ? 18.172 22.859 1.376 1 88.5 218 VAL A CA 1
ATOM 1617 C C . VAL A 1 218 ? 18.578 22.484 -0.044 1 88.5 218 VAL A C 1
ATOM 1619 O O . VAL A 1 218 ? 18.031 21.547 -0.635 1 88.5 218 VAL A O 1
ATOM 1622 N N . LYS A 1 219 ? 19.578 23.078 -0.478 1 90.5 219 LYS A N 1
ATOM 1623 C CA . LYS A 1 219 ? 19.938 23.047 -1.893 1 90.5 219 LYS A CA 1
ATOM 1624 C C . LYS A 1 219 ? 20.516 21.703 -2.291 1 90.5 219 LYS A C 1
ATOM 1626 O O . LYS A 1 219 ? 20.469 21.312 -3.461 1 90.5 219 LYS A O 1
ATOM 1631 N N . GLU A 1 220 ? 21.062 20.969 -1.387 1 92.25 220 GLU A N 1
ATOM 1632 C CA . GLU A 1 220 ? 21.703 19.688 -1.637 1 92.25 220 GLU A CA 1
ATOM 1633 C C . GLU A 1 220 ? 20.688 18.656 -2.145 1 92.25 220 GLU A C 1
ATOM 1635 O O . GLU A 1 220 ? 21.078 17.609 -2.668 1 92.25 220 GLU A O 1
ATOM 1640 N N . LEU A 1 221 ? 19.422 19.047 -2.09 1 94.38 221 LEU A N 1
ATOM 1641 C CA . LEU A 1 221 ? 18.391 18.078 -2.414 1 94.38 221 LEU A CA 1
ATOM 1642 C C . LEU A 1 221 ? 17.859 18.281 -3.832 1 94.38 221 LEU A C 1
ATOM 1644 O O . LEU A 1 221 ? 16.922 17.609 -4.254 1 94.38 221 LEU A O 1
ATOM 1648 N N . ALA A 1 222 ? 18.422 19.047 -4.617 1 91.81 222 ALA A N 1
ATOM 1649 C CA . ALA A 1 222 ? 17.938 19.453 -5.93 1 91.81 222 ALA A CA 1
ATOM 1650 C C . ALA A 1 222 ? 17.875 18.266 -6.883 1 91.81 222 ALA A C 1
ATOM 1652 O O . ALA A 1 222 ? 16.984 18.203 -7.742 1 91.81 222 ALA A O 1
ATOM 1653 N N . HIS A 1 223 ? 18.719 17.297 -6.633 1 94.94 223 HIS A N 1
ATOM 1654 C CA . HIS A 1 223 ? 18.859 16.219 -7.602 1 94.94 223 HIS A CA 1
ATOM 1655 C C . HIS A 1 223 ? 17.984 15.023 -7.219 1 94.94 223 HIS A C 1
ATOM 1657 O O . HIS A 1 223 ? 17.828 14.094 -8.008 1 94.94 223 HIS A O 1
ATOM 1663 N N . VAL A 1 224 ? 17.453 15.008 -6.059 1 96.12 224 VAL A N 1
ATOM 1664 C CA . VAL A 1 224 ? 16.797 13.828 -5.512 1 96.12 224 VAL A CA 1
ATOM 1665 C C . VAL A 1 224 ? 15.57 13.484 -6.355 1 96.12 224 VAL A C 1
ATOM 1667 O O . VAL A 1 224 ? 15.367 12.328 -6.734 1 96.12 224 VAL A O 1
ATOM 1670 N N . LYS A 1 225 ? 14.75 14.453 -6.641 1 95.56 225 LYS A N 1
ATOM 1671 C CA . LYS A 1 225 ? 13.539 14.219 -7.426 1 95.56 225 LYS A CA 1
ATOM 1672 C C . LYS A 1 225 ? 13.867 13.539 -8.75 1 95.56 225 LYS A C 1
ATOM 1674 O O . LYS A 1 225 ? 13.258 12.531 -9.109 1 95.56 225 LYS A O 1
ATOM 1679 N N . ASP A 1 226 ? 14.828 14.086 -9.445 1 95.5 226 ASP A N 1
ATOM 1680 C CA . ASP A 1 226 ? 15.164 13.578 -10.766 1 95.5 226 ASP A CA 1
ATOM 1681 C C . ASP A 1 226 ? 15.711 12.156 -10.68 1 95.5 226 ASP A C 1
ATOM 1683 O O . ASP A 1 226 ? 15.312 11.289 -11.469 1 95.5 226 ASP A O 1
ATOM 1687 N N . GLU A 1 227 ? 16.547 11.898 -9.75 1 96.06 227 GLU A N 1
ATOM 1688 C CA . GLU A 1 227 ? 17.172 10.594 -9.586 1 96.06 227 GLU A CA 1
ATOM 1689 C C . GLU A 1 227 ? 16.125 9.523 -9.25 1 96.06 227 GLU A C 1
ATOM 1691 O O . GLU A 1 227 ? 16.125 8.445 -9.852 1 96.06 227 GLU A O 1
ATOM 1696 N N . VAL A 1 228 ? 15.289 9.875 -8.312 1 96.81 228 VAL A N 1
ATOM 1697 C CA . VAL A 1 228 ? 14.273 8.922 -7.879 1 96.81 228 VAL A CA 1
ATOM 1698 C C . VAL A 1 228 ? 13.25 8.719 -8.992 1 96.81 228 VAL A C 1
ATOM 1700 O O . VAL A 1 228 ? 12.859 7.582 -9.281 1 96.81 228 VAL A O 1
ATOM 1703 N N . THR A 1 229 ? 12.828 9.781 -9.695 1 96.25 229 THR A N 1
ATOM 1704 C CA . THR A 1 229 ? 11.852 9.711 -10.773 1 96.25 229 THR A CA 1
ATOM 1705 C C . THR A 1 229 ? 12.391 8.883 -11.938 1 96.25 229 THR A C 1
ATOM 1707 O O . THR A 1 229 ? 11.664 8.102 -12.539 1 96.25 229 THR A O 1
ATOM 1710 N N . GLU A 1 230 ? 13.617 9.031 -12.211 1 95.75 230 GLU A N 1
ATOM 1711 C CA . GLU A 1 230 ? 14.234 8.281 -13.297 1 95.75 230 GLU A CA 1
ATOM 1712 C C . GLU A 1 230 ? 14.211 6.777 -13.008 1 95.75 230 GLU A C 1
ATOM 1714 O O . GLU A 1 230 ? 13.898 5.98 -13.898 1 95.75 230 GLU A O 1
ATOM 1719 N N . ALA A 1 231 ? 14.523 6.426 -11.789 1 95.12 231 ALA A N 1
ATOM 1720 C CA . ALA A 1 231 ? 14.539 5.016 -11.414 1 95.12 231 ALA A CA 1
ATOM 1721 C C . ALA A 1 231 ? 13.148 4.398 -11.547 1 95.12 231 ALA A C 1
ATOM 1723 O O . ALA A 1 231 ? 12.992 3.311 -12.109 1 95.12 231 ALA A O 1
ATOM 1724 N N . VAL A 1 232 ? 12.133 5.113 -11.086 1 95.88 232 VAL A N 1
ATOM 1725 C CA . VAL A 1 232 ? 10.766 4.602 -11.117 1 95.88 232 VAL A CA 1
ATOM 1726 C C . VAL A 1 232 ? 10.266 4.555 -12.562 1 95.88 232 VAL A C 1
ATOM 1728 O O . VAL A 1 232 ? 9.586 3.604 -12.961 1 95.88 232 VAL A O 1
ATOM 1731 N N . THR A 1 233 ? 10.586 5.551 -13.344 1 95.44 233 THR A N 1
ATOM 1732 C CA . THR A 1 233 ? 10.188 5.594 -14.742 1 95.44 233 THR A CA 1
ATOM 1733 C C . THR A 1 233 ? 10.805 4.434 -15.523 1 95.44 233 THR A C 1
ATOM 1735 O O . THR A 1 233 ? 10.141 3.824 -16.359 1 95.44 233 THR A O 1
ATOM 1738 N N . ALA A 1 234 ? 12.031 4.137 -15.25 1 94 234 ALA A N 1
ATOM 1739 C CA . ALA A 1 234 ? 12.695 3.004 -15.891 1 94 234 ALA A CA 1
ATOM 1740 C C . ALA A 1 234 ? 11.992 1.694 -15.547 1 94 234 ALA A C 1
ATOM 1742 O O . ALA A 1 234 ? 11.797 0.84 -16.422 1 94 234 ALA A O 1
ATOM 1743 N N . LEU A 1 235 ? 11.648 1.565 -14.297 1 93.81 235 LEU A N 1
ATOM 1744 C CA . LEU A 1 235 ? 10.906 0.382 -13.875 1 93.81 235 LEU A CA 1
ATOM 1745 C C . LEU A 1 235 ? 9.547 0.316 -14.57 1 93.81 235 LEU A C 1
ATOM 1747 O O . LEU A 1 235 ? 9.141 -0.748 -15.039 1 93.81 235 LEU A O 1
ATOM 1751 N N . GLU A 1 236 ? 8.844 1.413 -14.633 1 93.5 236 GLU A N 1
ATOM 1752 C CA . GLU A 1 236 ? 7.539 1.499 -15.273 1 93.5 236 GLU A CA 1
ATOM 1753 C C . GLU A 1 236 ? 7.617 1.072 -16.734 1 93.5 236 GLU A C 1
ATOM 1755 O O . GLU A 1 236 ? 6.809 0.267 -17.203 1 93.5 236 GLU A O 1
ATOM 1760 N N . LYS A 1 237 ? 8.578 1.533 -17.453 1 90.69 237 LYS A N 1
ATOM 1761 C CA . LYS A 1 237 ? 8.758 1.186 -18.859 1 90.69 237 LYS A CA 1
ATOM 1762 C C . LYS A 1 237 ? 8.977 -0.315 -19.031 1 90.69 237 LYS A C 1
ATOM 1764 O O . LYS A 1 237 ? 8.445 -0.925 -19.953 1 90.69 237 LYS A O 1
ATOM 1769 N N . GLN A 1 238 ? 9.711 -0.844 -18.078 1 87.19 238 GLN A N 1
ATOM 1770 C CA . GLN A 1 238 ? 9.992 -2.273 -18.156 1 87.19 238 GLN A CA 1
ATOM 1771 C C . GLN A 1 238 ? 8.727 -3.096 -17.906 1 87.19 238 GLN A C 1
ATOM 1773 O O . GLN A 1 238 ? 8.461 -4.059 -18.641 1 87.19 238 GLN A O 1
ATOM 1778 N N . ILE A 1 239 ? 8.008 -2.709 -16.969 1 87.56 239 ILE A N 1
ATOM 1779 C CA . ILE A 1 239 ? 6.805 -3.453 -16.625 1 87.56 239 ILE A CA 1
ATOM 1780 C C . ILE A 1 239 ? 5.746 -3.258 -17.703 1 87.56 239 ILE A C 1
ATOM 1782 O O . ILE A 1 239 ? 4.996 -4.184 -18.016 1 87.56 239 ILE A O 1
ATOM 1786 N N . GLU A 1 240 ? 5.68 -2.16 -18.359 1 84.88 240 GLU A N 1
ATOM 1787 C CA . GLU A 1 240 ? 4.738 -1.868 -19.438 1 84.88 240 GLU A CA 1
ATOM 1788 C C . GLU A 1 240 ? 5.012 -2.74 -20.656 1 84.88 240 GLU A C 1
ATOM 1790 O O . GLU A 1 240 ? 4.109 -2.99 -21.469 1 84.88 240 GLU A O 1
ATOM 1795 N N . VAL A 1 241 ? 6.203 -3.143 -20.734 1 80.44 241 VAL A N 1
ATOM 1796 C CA . VAL A 1 241 ? 6.562 -4.023 -21.844 1 80.44 241 VAL A CA 1
ATOM 1797 C C . VAL A 1 241 ? 6.082 -5.441 -21.562 1 80.44 241 VAL A C 1
ATOM 1799 O O . VAL A 1 241 ? 5.699 -6.172 -22.469 1 80.44 241 VAL A O 1
ATOM 1802 N N . VAL A 1 242 ? 6.047 -5.723 -20.312 1 77.88 242 VAL A N 1
ATOM 1803 C CA . VAL A 1 242 ? 5.797 -7.105 -19.906 1 77.88 242 VAL A CA 1
ATOM 1804 C C . VAL A 1 242 ? 4.297 -7.34 -19.766 1 77.88 242 VAL A C 1
ATOM 1806 O O . VAL A 1 242 ? 3.783 -8.383 -20.172 1 77.88 242 VAL A O 1
ATOM 1809 N N . LEU A 1 243 ? 3.51 -6.402 -19.281 1 81.44 243 LEU A N 1
ATOM 1810 C CA . LEU A 1 243 ? 2.127 -6.602 -18.859 1 81.44 243 LEU A CA 1
ATOM 1811 C C . LEU A 1 243 ? 1.246 -6.957 -20.062 1 81.44 243 LEU A C 1
ATOM 1813 O O . LEU A 1 243 ? 0.465 -7.906 -20 1 81.44 243 LEU A O 1
ATOM 1817 N N . PRO A 1 244 ? 1.365 -6.234 -21.172 1 74.75 244 PRO A N 1
ATOM 1818 C CA . PRO A 1 244 ? 0.517 -6.617 -22.297 1 74.75 244 PRO A CA 1
ATOM 1819 C C . PRO A 1 244 ? 0.785 -8.039 -22.781 1 74.75 244 PRO A C 1
ATOM 1821 O O . PRO A 1 244 ? -0.126 -8.711 -23.281 1 74.75 244 PRO A O 1
ATOM 1824 N N . LYS A 1 245 ? 1.903 -8.531 -22.5 1 71.88 245 LYS A N 1
ATOM 1825 C CA . LYS A 1 245 ? 2.258 -9.891 -22.891 1 71.88 245 LYS A CA 1
ATOM 1826 C C . LYS A 1 245 ? 1.603 -10.914 -21.969 1 71.88 245 LYS A C 1
ATOM 1828 O O . LYS A 1 245 ? 1.454 -12.086 -22.328 1 71.88 245 LYS A O 1
ATOM 1833 N N . LEU A 1 246 ? 1.341 -10.453 -20.891 1 75.25 246 LEU A N 1
ATOM 1834 C CA . LEU A 1 246 ? 0.668 -11.305 -19.906 1 75.25 246 LEU A CA 1
ATOM 1835 C C . LEU A 1 246 ? -0.843 -11.109 -19.969 1 75.25 246 LEU A C 1
ATOM 1837 O O . LEU A 1 246 ? -1.575 -11.633 -19.125 1 75.25 246 LEU A O 1
ATOM 1841 N N . GLY A 1 247 ? -1.317 -10.375 -21.031 1 68.81 247 GLY A N 1
ATOM 1842 C CA . GLY A 1 247 ? -2.75 -10.195 -21.203 1 68.81 247 GLY A CA 1
ATOM 1843 C C . GLY A 1 247 ? -3.32 -9.078 -20.344 1 68.81 247 GLY A C 1
ATOM 1844 O O . GLY A 1 247 ? -4.535 -9 -20.141 1 68.81 247 GLY A O 1
ATOM 1845 N N . GLN A 1 248 ? -2.457 -8.414 -19.719 1 68 248 GLN A N 1
ATOM 1846 C CA . GLN A 1 248 ? -2.91 -7.297 -18.891 1 68 248 GLN A CA 1
ATOM 1847 C C . GLN A 1 248 ? -2.805 -5.98 -19.656 1 68 248 GLN A C 1
ATOM 1849 O O . GLN A 1 248 ? -1.889 -5.793 -20.469 1 68 248 GLN A O 1
ATOM 1854 N N . PRO A 1 249 ? -3.955 -5.07 -19.531 1 65.31 249 PRO A N 1
ATOM 1855 C CA . PRO A 1 249 ? -3.898 -3.807 -20.266 1 65.31 249 PRO A CA 1
ATOM 1856 C C . PRO A 1 249 ? -2.783 -2.887 -19.781 1 65.31 249 PRO A C 1
ATOM 1858 O O . PRO A 1 249 ? -2.352 -2.992 -18.625 1 65.31 249 PRO A O 1
ATOM 1861 N N . MET B 1 1 ? -40.844 62.594 23.953 1 33.47 1 MET B N 1
ATOM 1862 C CA . MET B 1 1 ? -39.469 62.062 24.078 1 33.47 1 MET B CA 1
ATOM 1863 C C . MET B 1 1 ? -39.438 60.594 23.672 1 33.47 1 MET B C 1
ATOM 1865 O O . MET B 1 1 ? -39.969 59.719 24.391 1 33.47 1 MET B O 1
ATOM 1869 N N . ARG B 1 2 ? -39.5 60.281 22.328 1 39.25 2 ARG B N 1
ATOM 1870 C CA . ARG B 1 2 ? -39.5 58.938 21.703 1 39.25 2 ARG B CA 1
ATOM 1871 C C . ARG B 1 2 ? -38.125 58.281 21.922 1 39.25 2 ARG B C 1
ATOM 1873 O O . ARG B 1 2 ? -37.094 58.781 21.484 1 39.25 2 ARG B O 1
ATOM 1880 N N . VAL B 1 3 ? -38 57.531 23.047 1 37.78 3 VAL B N 1
ATOM 1881 C CA . VAL B 1 3 ? -36.844 56.656 23.281 1 37.78 3 VAL B CA 1
ATOM 1882 C C . VAL B 1 3 ? -36.75 55.625 22.172 1 37.78 3 VAL B C 1
ATOM 1884 O O . VAL B 1 3 ? -37.656 54.781 22.016 1 37.78 3 VAL B O 1
ATOM 1887 N N . THR B 1 4 ? -36.188 55.969 21 1 37.53 4 THR B N 1
ATOM 1888 C CA . THR B 1 4 ? -35.75 54.969 20.031 1 37.53 4 THR B CA 1
ATOM 1889 C C . THR B 1 4 ? -34.781 54 20.672 1 37.53 4 THR B C 1
ATOM 1891 O O . THR B 1 4 ? -33.688 54.375 21.078 1 37.53 4 THR B O 1
ATOM 1894 N N . VAL B 1 5 ? -35.281 52.844 21.219 1 35.09 5 VAL B N 1
ATOM 1895 C CA . VAL B 1 5 ? -34.5 51.688 21.594 1 35.09 5 VAL B CA 1
ATOM 1896 C C . VAL B 1 5 ? -33.781 51.125 20.359 1 35.09 5 VAL B C 1
ATOM 1898 O O . VAL B 1 5 ? -34.438 50.688 19.422 1 35.09 5 VAL B O 1
ATOM 1901 N N . LEU B 1 6 ? -32.656 51.719 20.016 1 38.75 6 LEU B N 1
ATOM 1902 C CA . LEU B 1 6 ? -31.719 51.031 19.125 1 38.75 6 LEU B CA 1
ATOM 1903 C C . LEU B 1 6 ? -31.438 49.625 19.609 1 38.75 6 LEU B C 1
ATOM 1905 O O . LEU B 1 6 ? -30.797 49.438 20.641 1 38.75 6 LEU B O 1
ATOM 1909 N N . LEU B 1 7 ? -32.312 48.688 19.234 1 38.16 7 LEU B N 1
ATOM 1910 C CA . LEU B 1 7 ? -31.953 47.281 19.312 1 38.16 7 LEU B CA 1
ATOM 1911 C C . LEU B 1 7 ? -30.672 47 18.531 1 38.16 7 LEU B C 1
ATOM 1913 O O . LEU B 1 7 ? -30.688 47.062 17.297 1 38.16 7 LEU B O 1
ATOM 1917 N N . LEU B 1 8 ? -29.531 47.375 19.047 1 37.44 8 LEU B N 1
ATOM 1918 C CA . LEU B 1 8 ? -28.297 46.75 18.562 1 37.44 8 LEU B CA 1
ATOM 1919 C C . LEU B 1 8 ? -28.453 45.25 18.484 1 37.44 8 LEU B C 1
ATOM 1921 O O . LEU B 1 8 ? -28.547 44.562 19.516 1 37.44 8 LEU B O 1
ATOM 1925 N N . ALA B 1 9 ? -28.984 44.688 17.406 1 34.69 9 ALA B N 1
ATOM 1926 C CA . ALA B 1 9 ? -28.797 43.281 17.047 1 34.69 9 ALA B CA 1
ATOM 1927 C C . ALA B 1 9 ? -27.328 42.906 17.047 1 34.69 9 ALA B C 1
ATOM 1929 O O . ALA B 1 9 ? -26.562 43.312 16.188 1 34.69 9 ALA B O 1
ATOM 1930 N N . ALA B 1 10 ? -26.688 42.594 18.188 1 31.95 10 ALA B N 1
ATOM 1931 C CA . ALA B 1 10 ? -25.453 41.812 18.25 1 31.95 10 ALA B CA 1
ATOM 1932 C C . ALA B 1 10 ? -25.578 40.562 17.391 1 31.95 10 ALA B C 1
ATOM 1934 O O . ALA B 1 10 ? -26.328 39.625 17.75 1 31.95 10 ALA B O 1
ATOM 1935 N N . THR B 1 11 ? -25.562 40.594 16.078 1 33.84 11 THR B N 1
ATOM 1936 C CA . THR B 1 11 ? -25.219 39.406 15.328 1 33.84 11 THR B CA 1
ATOM 1937 C C . THR B 1 11 ? -24.047 38.688 15.977 1 33.84 11 THR B C 1
ATOM 1939 O O . THR B 1 11 ? -22.922 39.188 16 1 33.84 11 THR B O 1
ATOM 1942 N N . ALA B 1 12 ? -24.297 37.844 16.984 1 33.81 12 ALA B N 1
ATOM 1943 C CA . ALA B 1 12 ? -23.359 36.812 17.438 1 33.81 12 ALA B CA 1
ATOM 1944 C C . ALA B 1 12 ? -22.688 36.125 16.25 1 33.81 12 ALA B C 1
ATOM 1946 O O . ALA B 1 12 ? -23.359 35.438 15.469 1 33.81 12 ALA B O 1
ATOM 1947 N N . ALA B 1 13 ? -21.844 36.812 15.539 1 35.41 13 ALA B N 1
ATOM 1948 C CA . ALA B 1 13 ? -20.938 35.938 14.797 1 35.41 13 ALA B CA 1
ATOM 1949 C C . ALA B 1 13 ? -20.594 34.688 15.602 1 35.41 13 ALA B C 1
ATOM 1951 O O . ALA B 1 13 ? -19.953 34.781 16.641 1 35.41 13 ALA B O 1
ATOM 1952 N N . THR B 1 14 ? -21.578 33.75 15.75 1 35.81 14 THR B N 1
ATOM 1953 C CA . THR B 1 14 ? -21.188 32.406 16.219 1 35.81 14 THR B CA 1
ATOM 1954 C C . THR B 1 14 ? -19.859 31.984 15.602 1 35.81 14 THR B C 1
ATOM 1956 O O . THR B 1 14 ? -19.828 31.469 14.477 1 35.81 14 THR B O 1
ATOM 1959 N N . THR B 1 15 ? -18.891 32.906 15.492 1 35.56 15 THR B N 1
ATOM 1960 C CA . THR B 1 15 ? -17.625 32.25 15.227 1 35.56 15 THR B CA 1
ATOM 1961 C C . THR B 1 15 ? -17.547 30.906 15.945 1 35.56 15 THR B C 1
ATOM 1963 O O . THR B 1 15 ? -17.609 30.844 17.172 1 35.56 15 THR B O 1
ATOM 1966 N N . THR B 1 16 ? -18.328 29.938 15.539 1 39.22 16 THR B N 1
ATOM 1967 C CA . THR B 1 16 ? -18.016 28.641 16.125 1 39.22 16 THR B CA 1
ATOM 1968 C C . THR B 1 16 ? -16.516 28.516 16.391 1 39.22 16 THR B C 1
ATOM 1970 O O . THR B 1 16 ? -15.719 28.375 15.469 1 39.22 16 THR B O 1
ATOM 1973 N N . ALA B 1 17 ? -16 29.422 17.156 1 40.34 17 ALA B N 1
ATOM 1974 C CA . ALA B 1 17 ? -14.641 29.312 17.688 1 40.34 17 ALA B CA 1
ATOM 1975 C C . ALA B 1 17 ? -14.227 27.859 17.812 1 40.34 17 ALA B C 1
ATOM 1977 O O . ALA B 1 17 ? -15 27.031 18.312 1 40.34 17 ALA B O 1
ATOM 1978 N N . ALA B 1 18 ? -13.594 27.281 16.828 1 45.5 18 ALA B N 1
ATOM 1979 C CA . ALA B 1 18 ? -13.016 25.984 17.156 1 45.5 18 ALA B CA 1
ATOM 1980 C C . ALA B 1 18 ? -12.492 25.969 18.594 1 45.5 18 ALA B C 1
ATOM 1982 O O . ALA B 1 18 ? -11.617 26.766 18.953 1 45.5 18 ALA B O 1
ATOM 1983 N N . PRO B 1 19 ? -13.359 25.734 19.516 1 42.97 19 PRO B N 1
ATOM 1984 C CA . PRO B 1 19 ? -12.914 25.656 20.906 1 42.97 19 PRO B CA 1
ATOM 1985 C C . PRO B 1 19 ? -11.5 25.094 21.031 1 42.97 19 PRO B C 1
ATOM 1987 O O . PRO B 1 19 ? -10.992 24.938 22.156 1 42.97 19 PRO B O 1
ATOM 1990 N N . PHE B 1 20 ? -10.875 24.203 20 1 53.19 20 PHE B N 1
ATOM 1991 C CA . PHE B 1 20 ? -9.844 23.219 20.297 1 53.19 20 PHE B CA 1
ATOM 1992 C C . PHE B 1 20 ? -8.453 23.844 20.188 1 53.19 20 PHE B C 1
ATOM 1994 O O . PHE B 1 20 ? -8.227 24.703 19.328 1 53.19 20 PHE B O 1
ATOM 2001 N N . GLU B 1 21 ? -7.797 23.906 21.344 1 64.31 21 GLU B N 1
ATOM 2002 C CA . GLU B 1 21 ? -6.395 24.297 21.422 1 64.31 21 GLU B CA 1
ATOM 2003 C C . GLU B 1 21 ? -5.547 23.547 20.422 1 64.31 21 GLU B C 1
ATOM 2005 O O . GLU B 1 21 ? -4.914 22.531 20.75 1 64.31 21 GLU B O 1
ATOM 2010 N N . ILE B 1 22 ? -5.895 23.641 19.234 1 70.5 22 ILE B N 1
ATOM 2011 C CA . ILE B 1 22 ? -5.027 23.109 18.188 1 70.5 22 ILE B CA 1
ATOM 2012 C C . ILE B 1 22 ? -3.764 23.969 18.078 1 70.5 22 ILE B C 1
ATOM 2014 O O . ILE B 1 22 ? -3.842 25.188 17.938 1 70.5 22 ILE B O 1
ATOM 2018 N N . PRO B 1 23 ? -2.678 23.219 18.344 1 70.62 23 PRO B N 1
ATOM 2019 C CA . PRO B 1 23 ? -1.422 23.969 18.344 1 70.62 23 PRO B CA 1
ATOM 2020 C C . PRO B 1 23 ? -1.102 24.578 16.984 1 70.62 23 PRO B C 1
ATOM 2022 O O . PRO B 1 23 ? -1.482 24.031 15.945 1 70.62 23 PRO B O 1
ATOM 2025 N N . PHE B 1 24 ? -0.517 25.812 17.047 1 75.25 24 PHE B N 1
ATOM 2026 C CA . PHE B 1 24 ? 0.093 26.406 15.859 1 75.25 24 PHE B CA 1
ATOM 2027 C C . PHE B 1 24 ? 1.503 25.859 15.656 1 75.25 24 PHE B C 1
ATOM 2029 O O . PHE B 1 24 ? 2.258 25.703 16.609 1 75.25 24 PHE B O 1
ATOM 2036 N N . SER B 1 25 ? 1.644 25.375 14.43 1 75.56 25 SER B N 1
ATOM 2037 C CA . SER B 1 25 ? 2.984 24.922 14.078 1 75.56 25 SER B CA 1
ATOM 2038 C C . SER B 1 25 ? 3.359 25.344 12.664 1 75.56 25 SER B C 1
ATOM 2040 O O . SER B 1 25 ? 2.484 25.594 11.836 1 75.56 25 SER B O 1
ATOM 2042 N N . ARG B 1 26 ? 4.676 25.609 12.523 1 80.31 26 ARG B N 1
ATOM 2043 C CA .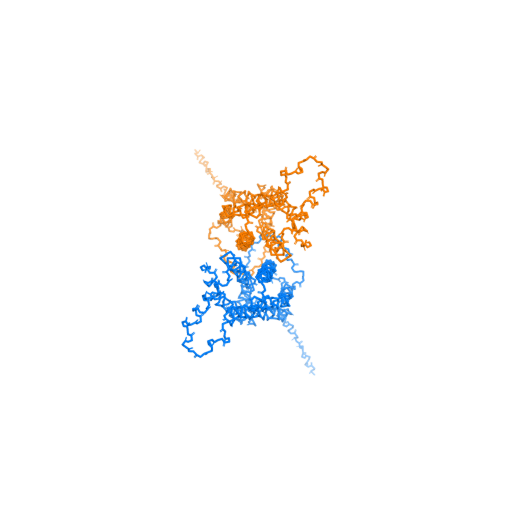 ARG B 1 26 ? 5.129 25.734 11.141 1 80.31 26 ARG B CA 1
ATOM 2044 C C . ARG B 1 26 ? 5.059 24.391 10.422 1 80.31 26 ARG B C 1
ATOM 2046 O O . ARG B 1 26 ? 5.43 23.359 10.984 1 80.31 26 ARG B O 1
ATOM 2053 N N . ILE B 1 27 ? 4.551 24.391 9.273 1 77.56 27 ILE B N 1
ATOM 2054 C CA . ILE B 1 27 ? 4.414 23.172 8.5 1 77.56 27 ILE B CA 1
ATOM 2055 C C . ILE B 1 27 ? 5.062 23.344 7.133 1 77.56 27 ILE B C 1
ATOM 2057 O O . ILE B 1 27 ? 4.828 24.344 6.453 1 77.56 27 ILE B O 1
ATOM 2061 N N . LEU B 1 28 ? 6.02 22.422 6.844 1 81.88 28 LEU B N 1
ATOM 2062 C CA . LEU B 1 28 ? 6.566 22.375 5.492 1 81.88 28 LEU B CA 1
ATOM 2063 C C . LEU B 1 28 ? 5.484 22.016 4.48 1 81.88 28 LEU B C 1
ATOM 2065 O O . LEU B 1 28 ? 4.855 20.953 4.602 1 81.88 28 LEU B O 1
ATOM 2069 N N . PRO B 1 29 ? 5.266 22.938 3.621 1 75.44 29 PRO B N 1
ATOM 2070 C CA . PRO B 1 29 ? 4.246 22.594 2.631 1 75.44 29 PRO B CA 1
ATOM 2071 C C . PRO B 1 29 ? 4.688 21.469 1.704 1 75.44 29 PRO B C 1
ATOM 2073 O O . PRO B 1 29 ? 5.625 21.625 0.921 1 75.44 29 PRO B O 1
ATOM 2076 N N . ILE B 1 30 ? 4.18 20.359 1.992 1 75.19 30 ILE B N 1
ATOM 2077 C CA . ILE B 1 30 ? 4.406 19.234 1.104 1 75.19 30 ILE B CA 1
ATOM 2078 C C . ILE B 1 30 ? 3.182 19.016 0.218 1 75.19 30 ILE B C 1
ATOM 2080 O O . ILE B 1 30 ? 2.049 19 0.707 1 75.19 30 ILE B O 1
ATOM 2084 N N . PRO B 1 31 ? 3.451 19.188 -1.035 1 61.28 31 PRO B N 1
ATOM 2085 C CA . PRO B 1 31 ? 2.299 19.031 -1.924 1 61.28 31 PRO B CA 1
ATOM 2086 C C . PRO B 1 31 ? 1.713 17.609 -1.871 1 61.28 31 PRO B C 1
ATOM 2088 O O . PRO B 1 31 ? 2.225 16.703 -2.527 1 61.28 31 PRO B O 1
ATOM 2091 N N . PHE B 1 32 ? 1.218 17.344 -0.809 1 57.38 32 PHE B N 1
ATOM 2092 C CA . PHE B 1 32 ? 0.555 16.047 -0.976 1 57.38 32 PHE B CA 1
ATOM 2093 C C . PHE B 1 32 ? -0.693 16.188 -1.838 1 57.38 32 PHE B C 1
ATOM 2095 O O . PHE B 1 32 ? -1.363 17.234 -1.806 1 57.38 32 PHE B O 1
ATOM 2102 N N . PRO B 1 33 ? -0.765 15.328 -2.713 1 53.72 33 PRO B N 1
ATOM 2103 C CA . PRO B 1 33 ? -1.739 15.609 -3.77 1 53.72 33 PRO B CA 1
ATOM 2104 C C . PRO B 1 33 ? -3.082 16.078 -3.223 1 53.72 33 PRO B C 1
ATOM 2106 O O . PRO B 1 33 ? -3.973 16.453 -3.992 1 53.72 33 PRO B O 1
ATOM 2109 N N . PHE B 1 34 ? -3.229 16.156 -1.933 1 63.88 34 PHE B N 1
ATOM 2110 C CA . PHE B 1 34 ? -4.641 16.422 -1.681 1 63.88 34 PHE B CA 1
ATOM 2111 C C . PHE B 1 34 ? -4.836 17.797 -1.062 1 63.88 34 PHE B C 1
ATOM 2113 O O . PHE B 1 34 ? -4.277 18.094 -0.004 1 63.88 34 PHE B O 1
ATOM 2120 N N . ASP B 1 35 ? -5.16 18.828 -1.875 1 64.12 35 ASP B N 1
ATOM 2121 C CA . ASP B 1 35 ? -5.621 20.109 -1.333 1 64.12 35 ASP B CA 1
ATOM 2122 C C . ASP B 1 35 ? -7.109 20.312 -1.597 1 64.12 35 ASP B C 1
ATOM 2124 O O . ASP B 1 35 ? -7.504 20.719 -2.695 1 64.12 35 ASP B O 1
ATOM 2128 N N . PRO B 1 36 ? -7.895 19.812 -0.528 1 63.72 36 PRO B N 1
ATOM 2129 C CA . PRO B 1 36 ? -9.305 20.062 -0.841 1 63.72 36 PRO B CA 1
ATOM 2130 C C . PRO B 1 36 ? -9.648 21.547 -0.847 1 63.72 36 PRO B C 1
ATOM 2132 O O . PRO B 1 36 ? -9.398 22.25 0.137 1 63.72 36 PRO B O 1
ATOM 2135 N N . LYS B 1 37 ? -9.992 22.062 -2 1 65.31 37 LYS B N 1
ATOM 2136 C CA . LYS B 1 37 ? -10.414 23.453 -2.158 1 65.31 37 LYS B CA 1
ATOM 2137 C C . LYS B 1 37 ? -11.703 23.734 -1.385 1 65.31 37 LYS B C 1
ATOM 2139 O O . LYS B 1 37 ? -12.469 22.812 -1.107 1 65.31 37 LYS B O 1
ATOM 2144 N N . ASP B 1 38 ? -11.852 24.672 -0.392 1 78.44 38 ASP B N 1
ATOM 2145 C CA . ASP B 1 38 ? -13.078 25.219 0.182 1 78.44 38 ASP B CA 1
ATOM 2146 C C . ASP B 1 38 ? -13.414 24.547 1.509 1 78.44 38 ASP B C 1
ATOM 2148 O O . ASP B 1 38 ? -14.57 24.578 1.949 1 78.44 38 ASP B O 1
ATOM 2152 N N . GLY B 1 39 ? -12.516 23.766 2.006 1 86.62 39 GLY B N 1
ATOM 2153 C CA . GLY B 1 39 ? -12.711 23.188 3.328 1 86.62 39 GLY B CA 1
ATOM 2154 C C . GLY B 1 39 ? -13.5 21.891 3.307 1 86.62 39 GLY B C 1
ATOM 2155 O O . GLY B 1 39 ? -14.078 21.5 4.32 1 86.62 39 GLY B O 1
ATOM 2156 N N . SER B 1 40 ? -13.609 21.25 2.158 1 91.88 40 SER B N 1
ATOM 2157 C CA . SER B 1 40 ? -14.422 20.062 1.97 1 91.88 40 SER B CA 1
ATOM 2158 C C . SER B 1 40 ? -13.586 18.797 2.111 1 91.88 40 SER B C 1
ATOM 2160 O O . SER B 1 40 ? -13.891 17.766 1.498 1 91.88 40 SER B O 1
ATOM 2162 N N . GLY B 1 41 ? -12.539 18.844 2.877 1 92.75 41 GLY B N 1
ATOM 2163 C CA . GLY B 1 41 ? -11.648 17.703 3.047 1 92.75 41 GLY B CA 1
ATOM 2164 C C . GLY B 1 41 ? -12.359 16.453 3.512 1 92.75 41 GLY B C 1
ATOM 2165 O O . GLY B 1 41 ? -12.117 15.367 2.988 1 92.75 41 GLY B O 1
ATOM 2166 N N . LEU B 1 42 ? -13.336 16.625 4.387 1 93.56 42 LEU B N 1
ATOM 2167 C CA . LEU B 1 42 ? -14.047 15.469 4.934 1 93.56 42 LEU B CA 1
ATOM 2168 C C . LEU B 1 42 ? -14.984 14.867 3.896 1 93.56 42 LEU B C 1
ATOM 2170 O O . LEU B 1 42 ? -15.188 13.656 3.867 1 93.56 42 LEU B O 1
ATOM 2174 N N . ASP B 1 43 ? -15.539 15.664 3.098 1 94.19 43 ASP B N 1
ATOM 2175 C CA . ASP B 1 43 ? -16.406 15.172 2.027 1 94.19 43 ASP B CA 1
ATOM 2176 C C . ASP B 1 43 ? -15.617 14.32 1.033 1 94.19 43 ASP B C 1
ATOM 2178 O O . ASP B 1 43 ? -16.047 13.219 0.684 1 94.19 43 ASP B O 1
ATOM 2182 N N . PHE B 1 44 ? -14.484 14.82 0.66 1 93.69 44 PHE B N 1
ATOM 2183 C CA . PHE B 1 44 ? -13.625 14.109 -0.279 1 93.69 44 PHE B CA 1
ATOM 2184 C C . PHE B 1 44 ? -13.172 12.781 0.306 1 93.69 44 PHE B C 1
ATOM 2186 O O . PHE B 1 44 ? -13.18 11.758 -0.383 1 93.69 44 PHE B O 1
ATOM 2193 N N . LEU B 1 45 ? -12.82 12.844 1.55 1 95.12 45 LEU B N 1
ATOM 2194 C CA . LEU B 1 45 ? -12.391 11.609 2.209 1 95.12 45 LEU B CA 1
ATOM 2195 C C . LEU B 1 45 ? -13.531 10.602 2.275 1 95.12 45 LEU B C 1
ATOM 2197 O O . LEU B 1 45 ? -13.344 9.422 1.994 1 95.12 45 LEU B O 1
ATOM 2201 N N . GLY B 1 46 ? -14.711 11.109 2.623 1 96.31 46 GLY B N 1
ATOM 2202 C CA . GLY B 1 46 ? -15.875 10.234 2.619 1 96.31 46 GLY B CA 1
ATOM 2203 C C . GLY B 1 46 ? -16.109 9.57 1.278 1 96.31 46 GLY B C 1
ATOM 2204 O O . GLY B 1 46 ? -16.375 8.367 1.214 1 96.31 46 GLY B O 1
ATOM 2205 N N . LYS B 1 47 ? -15.992 10.305 0.256 1 94.81 47 LYS B N 1
ATOM 2206 C CA . LYS B 1 47 ? -16.172 9.781 -1.095 1 94.81 47 LYS B CA 1
ATOM 2207 C C . LYS B 1 47 ? -15.094 8.766 -1.438 1 94.81 47 LYS B C 1
ATOM 2209 O O . LYS B 1 47 ? -15.383 7.719 -2.027 1 94.81 47 LYS B O 1
ATOM 2214 N N . THR B 1 48 ? -13.891 9.086 -1.125 1 94.56 48 THR B N 1
ATOM 2215 C CA . THR B 1 48 ? -12.797 8.148 -1.35 1 94.56 48 THR B CA 1
ATOM 2216 C C . THR B 1 48 ? -13.047 6.84 -0.612 1 94.56 48 THR B C 1
ATOM 2218 O O . THR B 1 48 ? -12.906 5.762 -1.191 1 94.56 48 THR B O 1
ATOM 2221 N N . LEU B 1 49 ? -13.453 6.945 0.614 1 96.19 49 LEU B N 1
ATOM 2222 C CA . LEU B 1 49 ? -13.766 5.758 1.402 1 96.19 49 LEU B CA 1
ATOM 2223 C C . LEU B 1 49 ? -14.891 4.957 0.759 1 96.19 49 LEU B C 1
ATOM 2225 O O . LEU B 1 49 ? -14.852 3.723 0.748 1 96.19 49 LEU B O 1
ATOM 2229 N N . SER B 1 50 ? -15.781 5.605 0.191 1 94.69 50 SER B N 1
ATOM 2230 C CA . SER B 1 50 ? -16.922 4.934 -0.429 1 94.69 50 SER B CA 1
ATOM 2231 C C . SER B 1 50 ? -16.5 4.16 -1.674 1 94.69 50 SER B C 1
ATOM 2233 O O . SER B 1 50 ? -17.125 3.176 -2.047 1 94.69 50 SER B O 1
ATOM 2235 N N . THR B 1 51 ? -15.383 4.57 -2.279 1 93.31 51 THR B N 1
ATOM 2236 C CA . THR B 1 51 ? -14.922 3.889 -3.482 1 93.31 51 THR B CA 1
ATOM 2237 C C . THR B 1 51 ? -14.391 2.494 -3.146 1 93.31 51 THR B C 1
ATOM 2239 O O . THR B 1 51 ? -14.297 1.634 -4.023 1 93.31 51 THR B O 1
ATOM 2242 N N . ILE B 1 52 ? -14.078 2.258 -1.892 1 90.25 52 ILE B N 1
ATOM 2243 C CA . ILE B 1 52 ? -13.617 0.939 -1.473 1 90.25 52 ILE B CA 1
ATOM 2244 C C . ILE B 1 52 ? -14.711 -0.097 -1.739 1 90.25 52 ILE B C 1
ATOM 2246 O O . ILE B 1 52 ? -14.414 -1.278 -1.937 1 90.25 52 ILE B O 1
ATOM 2250 N N . GLY B 1 53 ? -15.93 0.373 -1.745 1 87.25 53 GLY B N 1
ATOM 2251 C CA . GLY B 1 53 ? -17.062 -0.502 -2.025 1 87.25 53 GLY B CA 1
ATOM 2252 C C . GLY B 1 53 ? -17 -1.135 -3.402 1 87.25 53 GLY B C 1
ATOM 2253 O O . GLY B 1 53 ? -17.609 -2.172 -3.646 1 87.25 53 GLY B O 1
ATOM 2254 N N . LYS B 1 54 ? -16.266 -0.576 -4.262 1 87.62 54 LYS B N 1
ATOM 2255 C CA . LYS B 1 54 ? -16.125 -1.093 -5.621 1 87.62 54 LYS B CA 1
ATOM 2256 C C . LYS B 1 54 ? -15.391 -2.426 -5.629 1 87.62 54 LYS B C 1
ATOM 2258 O O . LYS B 1 54 ? -15.414 -3.15 -6.625 1 87.62 54 LYS B O 1
ATOM 2263 N N . LEU B 1 55 ? -14.727 -2.688 -4.566 1 85.56 55 LEU B N 1
ATOM 2264 C CA . LEU B 1 55 ? -13.992 -3.943 -4.477 1 85.56 55 LEU B CA 1
ATOM 2265 C C . LEU B 1 55 ? -14.945 -5.117 -4.27 1 85.56 55 LEU B C 1
ATOM 2267 O O . LEU B 1 55 ? -14.586 -6.266 -4.539 1 85.56 55 LEU B O 1
ATOM 2271 N N . ILE B 1 56 ? -16.203 -4.957 -3.871 1 82.38 56 ILE B N 1
ATOM 2272 C CA . ILE B 1 56 ? -17.109 -5.98 -3.375 1 82.38 56 ILE B CA 1
ATOM 2273 C C . ILE B 1 56 ? -17.484 -6.934 -4.512 1 82.38 56 ILE B C 1
ATOM 2275 O O . ILE B 1 56 ? -17.422 -8.156 -4.352 1 82.38 56 ILE B O 1
ATOM 2279 N N . PRO B 1 57 ? -17.719 -6.449 -5.668 1 75.5 57 PRO B N 1
ATOM 2280 C CA . PRO B 1 57 ? -18.094 -7.383 -6.73 1 75.5 57 PRO B CA 1
ATOM 2281 C C . PRO B 1 57 ? -16.969 -8.352 -7.086 1 75.5 57 PRO B C 1
ATOM 2283 O O . PRO B 1 57 ? -17.219 -9.516 -7.398 1 75.5 57 PRO B O 1
ATOM 2286 N N . GLY B 1 58 ? -15.734 -7.922 -6.961 1 75.12 58 GLY B N 1
ATOM 2287 C CA . GLY B 1 58 ? -14.602 -8.766 -7.301 1 75.12 58 GLY B CA 1
ATOM 2288 C C . GLY B 1 58 ? -14.344 -9.859 -6.273 1 75.12 58 GLY B C 1
ATOM 2289 O O . GLY B 1 58 ? -13.703 -10.867 -6.578 1 75.12 58 GLY B O 1
ATOM 2290 N N . LEU B 1 59 ? -14.945 -9.758 -5.172 1 80.94 59 LEU B N 1
ATOM 2291 C CA . LEU B 1 59 ? -14.695 -10.695 -4.086 1 80.94 59 LEU B CA 1
ATOM 2292 C C . LEU B 1 59 ? -15.438 -12.008 -4.32 1 80.94 59 LEU B C 1
ATOM 2294 O O . LEU B 1 59 ? -15.039 -13.055 -3.791 1 80.94 59 LEU B O 1
ATOM 2298 N N . GLY B 1 60 ? -16.453 -11.883 -5.145 1 73.69 60 GLY B N 1
ATOM 2299 C CA . GLY B 1 60 ? -17.172 -13.094 -5.516 1 73.69 60 GLY B CA 1
ATOM 2300 C C . GLY B 1 60 ? -16.297 -14.094 -6.25 1 73.69 60 GLY B C 1
ATOM 2301 O O . GLY B 1 60 ? -16.531 -15.305 -6.168 1 73.69 60 GLY B O 1
ATOM 2302 N N . GLN B 1 61 ? -15.336 -13.586 -6.914 1 74.38 61 GLN B N 1
ATOM 2303 C CA . GLN B 1 61 ? -14.43 -14.453 -7.664 1 74.38 61 GLN B CA 1
ATOM 2304 C C . GLN B 1 61 ? -13.602 -15.328 -6.727 1 74.38 61 GLN B C 1
ATOM 2306 O O . GLN B 1 61 ? -13.195 -16.422 -7.098 1 74.38 61 GLN B O 1
ATOM 2311 N N . ILE B 1 62 ? -13.383 -14.867 -5.625 1 73.88 62 ILE B N 1
ATOM 2312 C CA . ILE B 1 62 ? -12.641 -15.664 -4.648 1 73.88 62 ILE B CA 1
ATOM 2313 C C . ILE B 1 62 ? -13.43 -16.922 -4.312 1 73.88 62 ILE B C 1
ATOM 2315 O O . ILE B 1 62 ? -12.875 -18.031 -4.32 1 73.88 62 ILE B O 1
ATOM 2319 N N . GLY B 1 63 ? -14.711 -16.797 -4.242 1 69.94 63 GLY B N 1
ATOM 2320 C CA . GLY B 1 63 ? -15.57 -17.922 -3.963 1 69.94 63 GLY B CA 1
ATOM 2321 C C . GLY B 1 63 ? -15.703 -18.875 -5.137 1 69.94 63 GLY B C 1
ATOM 2322 O O . GLY B 1 63 ? -15.703 -20.109 -4.957 1 69.94 63 GLY B O 1
ATOM 2323 N N . ALA B 1 64 ? -15.727 -18.344 -6.32 1 70.19 64 ALA B N 1
ATOM 2324 C CA . ALA B 1 64 ? -15.875 -19.156 -7.523 1 70.19 64 ALA B CA 1
ATOM 2325 C C . ALA B 1 64 ? -14.641 -20.016 -7.754 1 70.19 64 ALA B C 1
ATOM 2327 O O . ALA B 1 64 ? -14.758 -21.219 -8.047 1 70.19 64 ALA B O 1
ATOM 2328 N N . SER B 1 65 ? -13.5 -19.453 -7.742 1 70.38 65 SER B N 1
ATOM 2329 C CA . SER B 1 65 ? -12.258 -20.203 -7.922 1 70.38 65 SER B CA 1
ATOM 2330 C C . SER B 1 65 ? -12.148 -21.344 -6.922 1 70.38 65 SER B C 1
ATOM 2332 O O . SER B 1 65 ? -11.742 -22.453 -7.277 1 70.38 65 SER B O 1
ATOM 2334 N N . LYS B 1 66 ? -12.547 -21.172 -5.973 1 65.62 66 LYS B N 1
ATOM 2335 C CA . LYS B 1 66 ? -12.492 -22.188 -4.914 1 65.62 66 LYS B CA 1
ATOM 2336 C C . LYS B 1 66 ? -13.414 -23.359 -5.23 1 65.62 66 LYS B C 1
ATOM 2338 O O . LYS B 1 66 ? -13.039 -24.516 -5.043 1 65.62 66 LYS B O 1
ATOM 2343 N N . LYS B 1 67 ? -14.617 -23.016 -5.602 1 67.06 67 LYS B N 1
ATOM 2344 C CA . LYS B 1 67 ? -15.555 -24.078 -5.957 1 67.06 67 LYS B CA 1
ATOM 2345 C C . LYS B 1 67 ? -14.977 -25 -7.02 1 67.06 67 LYS B C 1
ATOM 2347 O O . LYS B 1 67 ? -15.195 -26.219 -6.98 1 67.06 67 LYS B O 1
ATOM 2352 N N . ILE B 1 68 ? -14.273 -24.391 -7.77 1 66.88 68 ILE B N 1
ATOM 2353 C CA . ILE B 1 68 ? -13.648 -25.172 -8.828 1 66.88 68 ILE B CA 1
ATOM 2354 C C . ILE B 1 68 ? -12.555 -26.062 -8.242 1 66.88 68 ILE B C 1
ATOM 2356 O O . ILE B 1 68 ? -12.461 -27.234 -8.578 1 66.88 68 ILE B O 1
ATOM 2360 N N . ILE B 1 69 ? -11.797 -25.641 -7.352 1 66.12 69 ILE B N 1
ATOM 2361 C CA . ILE B 1 69 ? -10.695 -26.375 -6.738 1 66.12 69 ILE B CA 1
ATOM 2362 C C . ILE B 1 69 ? -11.25 -27.531 -5.914 1 66.12 69 ILE B C 1
ATOM 2364 O O . ILE B 1 69 ? -10.695 -28.625 -5.93 1 66.12 69 ILE B O 1
ATOM 2368 N N . ASP B 1 70 ? -12.344 -27.328 -5.391 1 63.41 70 ASP B N 1
ATOM 2369 C CA . ASP B 1 70 ? -12.984 -28.344 -4.555 1 63.41 70 ASP B CA 1
ATOM 2370 C C . ASP B 1 70 ? -13.656 -29.422 -5.41 1 63.41 70 ASP B C 1
ATOM 2372 O O . ASP B 1 70 ? -13.812 -30.562 -4.973 1 63.41 70 ASP B O 1
ATOM 2376 N N . GLY B 1 71 ? -14.148 -28.875 -6.398 1 59 71 GLY B N 1
ATOM 2377 C CA . GLY B 1 71 ? -14.859 -29.828 -7.227 1 59 71 GLY B CA 1
ATOM 2378 C C . GLY B 1 71 ? -13.992 -30.984 -7.684 1 59 71 GLY B C 1
ATOM 2379 O O . GLY B 1 71 ? -12.938 -30.781 -8.289 1 59 71 GLY B O 1
ATOM 2380 N N . ALA B 1 72 ? -14.008 -32.094 -6.832 1 54.72 72 ALA B N 1
ATOM 2381 C CA . ALA B 1 72 ? -13.297 -33.375 -6.965 1 54.72 72 ALA B CA 1
ATOM 2382 C C . ALA B 1 72 ? -13.117 -33.75 -8.43 1 54.72 72 ALA B C 1
ATOM 2384 O O . ALA B 1 72 ? -12.109 -34.344 -8.805 1 54.72 72 ALA B O 1
ATOM 2385 N N . ASP B 1 73 ? -13.977 -33.281 -9.18 1 57.53 73 ASP B N 1
ATOM 2386 C CA . ASP B 1 73 ? -13.945 -33.75 -10.555 1 57.53 73 ASP B CA 1
ATOM 2387 C C . ASP B 1 73 ? -13.156 -32.812 -11.461 1 57.53 73 ASP B C 1
ATOM 2389 O O . ASP B 1 73 ? -12.914 -33.125 -12.633 1 57.53 73 ASP B O 1
ATOM 2393 N N . ALA B 1 74 ? -12.664 -31.844 -10.875 1 59.25 74 ALA B N 1
ATOM 2394 C CA . ALA B 1 74 ? -11.945 -30.938 -11.758 1 59.25 74 ALA B CA 1
ATOM 2395 C C . ALA B 1 74 ? -10.547 -31.469 -12.078 1 59.25 74 ALA B C 1
ATOM 2397 O O . ALA B 1 74 ? -9.859 -31.984 -11.203 1 59.25 74 ALA B O 1
ATOM 2398 N N . LYS B 1 75 ? -10.312 -31.562 -13.359 1 63.97 75 LYS B N 1
ATOM 2399 C CA . LYS B 1 75 ? -8.992 -31.969 -13.836 1 63.97 75 LYS B CA 1
ATOM 2400 C C . LYS B 1 75 ? -7.891 -31.156 -13.172 1 63.97 75 LYS B C 1
ATOM 2402 O O . LYS B 1 75 ? -8.125 -30.031 -12.727 1 63.97 75 LYS B O 1
ATOM 2407 N N . ALA B 1 76 ? -6.816 -31.703 -12.992 1 65.69 76 ALA B N 1
ATOM 2408 C CA . ALA B 1 76 ? -5.66 -31.094 -12.328 1 65.69 76 ALA B CA 1
ATOM 2409 C C . ALA B 1 76 ? -5.352 -29.719 -12.914 1 65.69 76 ALA B C 1
ATOM 2411 O O . ALA B 1 76 ? -5.074 -28.781 -12.172 1 65.69 76 ALA B O 1
ATOM 2412 N N . ASP B 1 77 ? -5.496 -29.625 -14.242 1 68 77 ASP B N 1
ATOM 2413 C CA . ASP B 1 77 ? -5.191 -28.359 -14.898 1 68 77 ASP B CA 1
ATOM 2414 C C . ASP B 1 77 ? -6.207 -27.297 -14.516 1 68 77 ASP B C 1
ATOM 2416 O O . ASP B 1 77 ? -5.84 -26.125 -14.305 1 68 77 ASP B O 1
ATOM 2420 N N . VAL B 1 78 ? -7.422 -27.766 -14.289 1 67.75 78 VAL B N 1
ATOM 2421 C CA . VAL B 1 78 ? -8.484 -26.844 -13.914 1 67.75 78 VAL B CA 1
ATOM 2422 C C . VAL B 1 78 ? -8.273 -26.375 -12.477 1 67.75 78 VAL B C 1
ATOM 2424 O O . VAL B 1 78 ? -8.469 -25.188 -12.172 1 67.75 78 VAL B O 1
ATOM 2427 N N . LYS B 1 79 ? -7.707 -27.203 -11.766 1 74.81 79 LYS B N 1
ATOM 2428 C CA . LYS B 1 79 ? -7.438 -26.844 -10.375 1 74.81 79 LYS B CA 1
ATOM 2429 C C . LYS B 1 79 ? -6.281 -25.859 -10.281 1 74.81 79 LYS B C 1
ATOM 2431 O O . LYS B 1 79 ? -6.34 -24.891 -9.508 1 74.81 79 LYS B O 1
ATOM 2436 N N . THR B 1 80 ? -5.391 -26.125 -11.094 1 79.69 80 THR B N 1
ATOM 2437 C CA . THR B 1 80 ? -4.227 -25.234 -11.117 1 79.69 80 THR B CA 1
ATOM 2438 C C . THR B 1 80 ? -4.617 -23.844 -11.602 1 79.69 80 THR B C 1
ATOM 2440 O O . THR B 1 80 ? -4.23 -22.844 -11 1 79.69 80 THR B O 1
ATOM 2443 N N . ASP B 1 81 ? -5.508 -23.812 -12.531 1 81.25 81 ASP B N 1
ATOM 2444 C CA . ASP B 1 81 ? -5.992 -22.547 -13.055 1 81.25 81 ASP B CA 1
ATOM 2445 C C . ASP B 1 81 ? -6.809 -21.797 -12 1 81.25 81 ASP B C 1
ATOM 2447 O O . ASP B 1 81 ? -6.66 -20.578 -11.828 1 81.25 81 ASP B O 1
ATOM 2451 N N . ALA B 1 82 ? -7.527 -22.547 -11.352 1 81.44 82 ALA B N 1
ATOM 2452 C CA . ALA B 1 82 ? -8.367 -21.938 -10.32 1 81.44 82 ALA B CA 1
ATOM 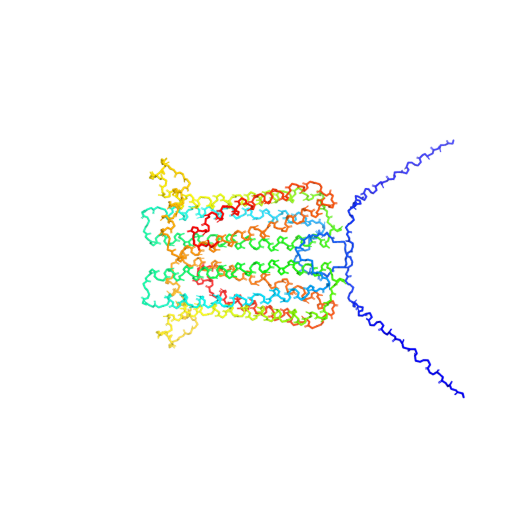2453 C C . ALA B 1 82 ? -7.52 -21.344 -9.195 1 81.44 82 ALA B C 1
ATOM 2455 O O . ALA B 1 82 ? -7.871 -20.328 -8.617 1 81.44 82 ALA B O 1
ATOM 2456 N N . SER B 1 83 ? -6.391 -21.969 -8.93 1 84.69 83 SER B N 1
ATOM 2457 C CA . SER B 1 83 ? -5.48 -21.469 -7.902 1 84.69 83 SER B CA 1
ATOM 2458 C C . SER B 1 83 ? -4.801 -20.188 -8.352 1 84.69 83 SER B C 1
ATOM 2460 O O . SER B 1 83 ? -4.633 -19.25 -7.555 1 84.69 83 SER B O 1
ATOM 2462 N N . PHE B 1 84 ? -4.512 -20.141 -9.539 1 86.31 84 PHE B N 1
ATOM 2463 C CA . PHE B 1 84 ? -3.936 -18.906 -10.086 1 86.31 84 PHE B CA 1
ATOM 2464 C C . PHE B 1 84 ? -4.965 -17.781 -10.094 1 86.31 84 PHE B C 1
ATOM 2466 O O . PHE B 1 84 ? -4.645 -16.641 -9.758 1 86.31 84 PHE B O 1
ATOM 2473 N N . ASP B 1 85 ? -6.152 -18.094 -10.406 1 84.38 85 ASP B N 1
ATOM 2474 C CA . ASP B 1 85 ? -7.219 -17.094 -10.422 1 84.38 85 ASP B CA 1
ATOM 2475 C C . ASP B 1 85 ? -7.48 -16.547 -9.023 1 84.38 85 ASP B C 1
ATOM 2477 O O . ASP B 1 85 ? -7.66 -15.344 -8.844 1 84.38 85 ASP B O 1
ATOM 2481 N N . LEU B 1 86 ? -7.48 -17.422 -8.133 1 85.62 86 LEU B N 1
ATOM 2482 C CA . LEU B 1 86 ? -7.641 -17.016 -6.742 1 85.62 86 LEU B CA 1
ATOM 2483 C C . LEU B 1 86 ? -6.516 -16.062 -6.324 1 85.62 86 LEU B C 1
ATOM 2485 O O . LEU B 1 86 ? -6.773 -15.008 -5.754 1 85.62 86 LEU B O 1
ATOM 2489 N N . THR B 1 87 ? -5.324 -16.453 -6.625 1 87.94 87 THR B N 1
ATOM 2490 C CA . THR B 1 87 ? -4.164 -15.633 -6.293 1 87.94 87 THR B CA 1
ATOM 2491 C C . THR B 1 87 ? -4.258 -14.266 -6.961 1 87.94 87 THR B C 1
ATOM 2493 O O . THR B 1 87 ? -3.99 -13.242 -6.328 1 87.94 87 THR B O 1
ATOM 2496 N N . LYS B 1 88 ? -4.695 -14.227 -8.148 1 87.5 88 LYS B N 1
ATOM 2497 C CA . LYS B 1 88 ? -4.84 -12.984 -8.906 1 87.5 88 LYS B CA 1
ATOM 2498 C C . LYS B 1 88 ? -5.879 -12.07 -8.266 1 87.5 88 LYS B C 1
ATOM 2500 O O . LYS B 1 88 ? -5.625 -10.883 -8.062 1 87.5 88 LYS B O 1
ATOM 2505 N N . VAL B 1 89 ? -6.973 -12.609 -7.98 1 87.44 89 VAL B N 1
ATOM 2506 C CA . VAL B 1 89 ? -8.062 -11.797 -7.453 1 87.44 89 VAL B CA 1
ATOM 2507 C C . VAL B 1 89 ? -7.676 -11.227 -6.094 1 87.44 89 VAL B C 1
ATOM 2509 O O . VAL B 1 89 ? -7.914 -10.055 -5.812 1 87.44 89 VAL B O 1
ATOM 2512 N N . VAL B 1 90 ? -7.059 -12.023 -5.273 1 90.44 90 VAL B N 1
ATOM 2513 C CA . VAL B 1 90 ? -6.66 -11.57 -3.947 1 90.44 90 VAL B CA 1
ATOM 2514 C C . VAL B 1 90 ? -5.566 -10.508 -4.074 1 90.44 90 VAL B C 1
ATOM 2516 O O . VAL B 1 90 ? -5.617 -9.477 -3.404 1 90.44 90 VAL B O 1
ATOM 2519 N N . THR B 1 91 ? -4.641 -10.742 -4.961 1 90.25 91 THR B N 1
ATOM 2520 C CA . THR B 1 91 ? -3.566 -9.781 -5.184 1 90.25 91 THR B CA 1
ATOM 2521 C C . THR B 1 91 ? -4.117 -8.477 -5.742 1 90.25 91 THR B C 1
ATOM 2523 O O . THR B 1 91 ? -3.738 -7.391 -5.293 1 90.25 91 THR B O 1
ATOM 2526 N N . SER B 1 92 ? -5.012 -8.531 -6.66 1 88.81 92 SER B N 1
ATOM 2527 C CA . SER B 1 92 ? -5.613 -7.328 -7.234 1 88.81 92 SER B CA 1
ATOM 2528 C C . SER B 1 92 ? -6.406 -6.551 -6.188 1 88.81 92 SER B C 1
ATOM 2530 O O . SER B 1 92 ? -6.328 -5.324 -6.133 1 88.81 92 SER B O 1
ATOM 2532 N N . THR B 1 93 ? -7.117 -7.262 -5.414 1 90.5 93 THR B N 1
ATOM 2533 C CA . THR B 1 93 ? -7.875 -6.625 -4.34 1 90.5 93 THR B CA 1
ATOM 2534 C C . THR B 1 93 ? -6.941 -5.926 -3.359 1 90.5 93 THR B C 1
ATOM 2536 O O . THR B 1 93 ? -7.18 -4.777 -2.979 1 90.5 93 THR B O 1
ATOM 2539 N N . SER B 1 94 ? -5.863 -6.621 -2.965 1 93.5 94 SER B N 1
ATOM 2540 C CA . SER B 1 94 ? -4.891 -6.027 -2.051 1 93.5 94 SER B CA 1
ATOM 2541 C C . SER B 1 94 ? -4.234 -4.797 -2.668 1 93.5 94 SER B C 1
ATOM 2543 O O . SER B 1 94 ? -4.027 -3.789 -1.986 1 93.5 94 SER B O 1
ATOM 2545 N N . THR B 1 95 ? -3.957 -4.848 -3.908 1 92.5 95 THR B N 1
ATOM 2546 C CA . THR B 1 95 ? -3.336 -3.723 -4.598 1 92.5 95 THR B CA 1
ATOM 2547 C C . THR B 1 95 ? -4.262 -2.508 -4.594 1 92.5 95 THR B C 1
ATOM 2549 O O . THR B 1 95 ? -3.828 -1.393 -4.297 1 92.5 95 THR B O 1
ATOM 2552 N N . ASP B 1 96 ? -5.469 -2.721 -4.879 1 92.25 96 ASP B N 1
ATOM 2553 C CA . ASP B 1 96 ? -6.438 -1.63 -4.879 1 92.25 96 ASP B CA 1
ATOM 2554 C C . ASP B 1 96 ? -6.594 -1.038 -3.479 1 92.25 96 ASP B C 1
ATOM 2556 O O . ASP B 1 96 ? -6.703 0.18 -3.322 1 92.25 96 ASP B O 1
ATOM 2560 N N . LEU B 1 97 ? -6.527 -1.898 -2.514 1 94.12 97 LEU B N 1
ATOM 2561 C CA . LEU B 1 97 ? -6.617 -1.425 -1.136 1 94.12 97 LEU B CA 1
ATOM 2562 C C . LEU B 1 97 ? -5.383 -0.609 -0.76 1 94.12 97 LEU B C 1
ATOM 2564 O O . LEU B 1 97 ? -5.496 0.416 -0.084 1 94.12 97 LEU B O 1
ATOM 2568 N N . TRP B 1 98 ? -4.242 -1.107 -1.193 1 94.5 98 TRP B N 1
ATOM 2569 C CA . TRP B 1 98 ? -3.014 -0.363 -0.942 1 94.5 98 TRP B CA 1
ATOM 2570 C C . TRP B 1 98 ? -3.066 1.013 -1.599 1 94.5 98 TRP B C 1
ATOM 2572 O O . TRP B 1 98 ? -2.689 2.016 -0.986 1 94.5 98 TRP B O 1
ATOM 2582 N N . LYS B 1 99 ? -3.527 1.08 -2.803 1 92 99 LYS B N 1
ATOM 2583 C CA . LYS B 1 99 ? -3.662 2.352 -3.508 1 92 99 LYS B CA 1
ATOM 2584 C C . LYS B 1 99 ? -4.613 3.289 -2.771 1 92 99 LYS B C 1
ATOM 2586 O O . LYS B 1 99 ? -4.316 4.473 -2.594 1 92 99 LYS B O 1
ATOM 2591 N N . LEU B 1 100 ? -5.641 2.748 -2.361 1 92.5 100 LEU B N 1
ATOM 2592 C CA . LEU B 1 100 ? -6.613 3.529 -1.603 1 92.5 100 LEU B CA 1
ATOM 2593 C C . LEU B 1 100 ? -6.016 4.004 -0.281 1 92.5 100 LEU B C 1
ATOM 2595 O O . LEU B 1 100 ? -6.23 5.145 0.128 1 92.5 100 LEU B O 1
ATOM 2599 N N . ALA B 1 101 ? -5.309 3.074 0.379 1 93.38 101 ALA B N 1
ATOM 2600 C CA . ALA B 1 101 ? -4.645 3.443 1.626 1 93.38 101 ALA B CA 1
ATOM 2601 C C . ALA B 1 101 ? -3.746 4.664 1.429 1 93.38 101 ALA B C 1
ATOM 2603 O O . ALA B 1 101 ? -3.76 5.59 2.244 1 93.38 101 ALA B O 1
ATOM 2604 N N . ASN B 1 102 ? -3.061 4.652 0.366 1 87.56 102 ASN B N 1
ATOM 2605 C CA . ASN B 1 102 ? -2.178 5.77 0.054 1 87.56 102 ASN B CA 1
ATOM 2606 C C . ASN B 1 102 ? -2.963 7.055 -0.19 1 87.56 102 ASN B C 1
ATOM 2608 O O . ASN B 1 102 ? -2.572 8.125 0.276 1 87.56 102 ASN B O 1
ATOM 2612 N N . GLN B 1 103 ? -3.986 6.934 -0.874 1 88.38 103 GLN B N 1
ATOM 2613 C CA . GLN B 1 103 ? -4.84 8.086 -1.145 1 88.38 103 GLN B CA 1
ATOM 2614 C C . GLN B 1 103 ? -5.473 8.617 0.139 1 88.38 103 GLN B C 1
ATOM 2616 O O . GLN B 1 103 ? -5.492 9.828 0.375 1 88.38 103 GLN B O 1
ATOM 2621 N N . ILE B 1 104 ? -5.957 7.738 0.923 1 91.69 104 ILE B N 1
ATOM 2622 C CA . ILE B 1 104 ? -6.586 8.109 2.186 1 91.69 104 ILE B CA 1
ATOM 2623 C C . ILE B 1 104 ? -5.57 8.82 3.08 1 91.69 104 ILE B C 1
ATOM 2625 O O . ILE B 1 104 ? -5.871 9.859 3.668 1 91.69 104 ILE B O 1
ATOM 2629 N N . GLN B 1 105 ? -4.426 8.242 3.135 1 88.94 105 GLN B N 1
ATOM 2630 C CA . GLN B 1 105 ? -3.385 8.844 3.965 1 88.94 105 GLN B CA 1
ATOM 2631 C C . GLN B 1 105 ? -3.055 10.258 3.5 1 88.94 105 GLN B C 1
ATOM 2633 O O . GLN B 1 105 ? -2.938 11.172 4.316 1 88.94 105 GLN B O 1
ATOM 2638 N N . ALA B 1 106 ? -2.91 10.414 2.244 1 84.44 106 ALA B N 1
ATOM 2639 C CA . ALA B 1 106 ? -2.629 11.734 1.693 1 84.44 106 ALA B CA 1
ATOM 2640 C C . ALA B 1 106 ? -3.742 12.727 2.037 1 84.44 106 ALA B C 1
ATOM 2642 O O . ALA B 1 106 ? -3.475 13.867 2.402 1 84.44 106 ALA B O 1
ATOM 2643 N N . GLN B 1 107 ? -4.918 12.328 1.947 1 88.75 107 GLN B N 1
ATOM 2644 C CA . GLN B 1 107 ? -6.066 13.188 2.215 1 88.75 107 GLN B CA 1
ATOM 2645 C C . GLN B 1 107 ? -6.164 13.531 3.699 1 88.75 107 GLN B C 1
ATOM 2647 O O . GLN B 1 107 ? -6.457 14.672 4.062 1 88.75 107 GLN B O 1
ATOM 2652 N N . VAL B 1 108 ? -5.945 12.547 4.52 1 89 108 VAL B N 1
ATOM 2653 C CA . VAL B 1 108 ? -5.965 12.773 5.961 1 89 108 VAL B CA 1
ATOM 2654 C C . VAL B 1 108 ? -4.895 13.789 6.34 1 89 108 VAL B C 1
ATOM 2656 O O . VAL B 1 108 ? -5.145 14.695 7.137 1 89 108 VAL B O 1
ATOM 2659 N N . LEU B 1 109 ? -3.842 13.664 5.723 1 80.75 109 LEU B N 1
ATOM 2660 C CA . LEU B 1 109 ? -2.764 14.609 5.992 1 80.75 109 LEU B CA 1
ATOM 2661 C C . LEU B 1 109 ? -3.123 16 5.488 1 80.75 109 LEU B C 1
ATOM 2663 O O . LEU B 1 109 ? -2.818 17 6.141 1 80.75 109 LEU B O 1
ATOM 2667 N N . GLY B 1 110 ? -3.693 16.031 4.367 1 81.88 110 GLY B N 1
ATOM 2668 C CA . GLY B 1 110 ? -4.18 17.312 3.854 1 81.88 110 GLY B CA 1
ATOM 2669 C C . GLY B 1 110 ? -5.184 17.984 4.773 1 81.88 110 GLY B C 1
ATOM 2670 O O . GLY B 1 110 ? -5.098 19.188 5.02 1 81.88 110 GLY B O 1
ATOM 2671 N N . ILE B 1 111 ? -6.059 17.266 5.301 1 86.94 111 ILE B N 1
ATOM 2672 C CA . ILE B 1 111 ? -7.059 17.781 6.234 1 86.94 111 ILE B CA 1
ATOM 2673 C C . ILE B 1 111 ? -6.375 18.25 7.512 1 86.94 111 ILE B C 1
ATOM 2675 O O . ILE B 1 111 ? -6.656 19.359 8 1 86.94 111 ILE B O 1
ATOM 2679 N N . ALA B 1 112 ? -5.449 17.422 8.008 1 83.88 112 ALA B N 1
ATOM 2680 C CA . ALA B 1 112 ? -4.773 17.734 9.258 1 83.88 112 ALA B CA 1
ATOM 2681 C C . ALA B 1 112 ? -3.955 19.016 9.133 1 83.88 112 ALA B C 1
ATOM 2683 O O . ALA B 1 112 ? -3.883 19.812 10.078 1 83.88 112 ALA B O 1
ATOM 2684 N N . SER B 1 113 ? -3.379 19.25 7.969 1 79.56 113 SER B N 1
ATOM 2685 C CA . SER B 1 113 ? -2.477 20.391 7.789 1 79.56 113 SER B CA 1
ATOM 2686 C C . SER B 1 113 ? -3.246 21.656 7.441 1 79.56 113 SER B C 1
ATOM 2688 O O . SER B 1 113 ? -2.67 22.734 7.383 1 79.56 113 SER B O 1
ATOM 2690 N N . SER B 1 114 ? -4.508 21.531 7.195 1 81.06 114 SER B N 1
ATOM 2691 C CA . SER B 1 114 ? -5.332 22.703 6.875 1 81.06 114 SER B CA 1
ATOM 2692 C C . SER B 1 114 ? -6.602 22.719 7.719 1 81.06 114 SER B C 1
ATOM 2694 O O . SER B 1 114 ? -7.684 23.016 7.211 1 81.06 114 SER B O 1
ATOM 2696 N N . VAL B 1 115 ? -6.441 22.391 8.945 1 82.38 115 VAL B N 1
ATOM 2697 C CA . VAL B 1 115 ? -7.586 22.172 9.82 1 82.38 115 VAL B CA 1
ATOM 2698 C C . VAL B 1 115 ? -8.383 23.453 9.969 1 82.38 115 VAL B C 1
ATOM 2700 O O . VAL B 1 115 ? -9.617 23.422 10.086 1 82.38 115 VAL B O 1
ATOM 2703 N N . ASP B 1 116 ? -7.758 24.609 9.859 1 79.94 116 ASP B N 1
ATOM 2704 C CA . ASP B 1 116 ? -8.406 25.906 10.039 1 79.94 116 ASP B CA 1
ATOM 2705 C C . ASP B 1 116 ? -9.336 26.219 8.867 1 79.94 116 ASP B C 1
ATOM 2707 O O . ASP B 1 116 ? -10.273 27.016 9.008 1 79.94 116 ASP B O 1
ATOM 2711 N N . LYS B 1 117 ? -9.016 25.562 7.812 1 83.62 117 LYS B N 1
ATOM 2712 C CA . LYS B 1 117 ? -9.797 25.844 6.605 1 83.62 117 LYS B CA 1
ATOM 2713 C C . LYS B 1 117 ? -10.898 24.797 6.418 1 83.62 117 LYS B C 1
ATOM 2715 O O . LYS B 1 117 ? -11.727 24.922 5.512 1 83.62 117 LYS B O 1
ATOM 2720 N N . GLN B 1 118 ? -10.953 23.891 7.289 1 87.44 118 GLN B N 1
ATOM 2721 C CA . GLN B 1 118 ? -11.875 22.766 7.102 1 87.44 118 GLN B CA 1
ATOM 2722 C C . GLN B 1 118 ? -13.242 23.078 7.703 1 87.44 118 GLN B C 1
ATOM 2724 O O . GLN B 1 118 ? -13.336 23.703 8.766 1 87.44 118 GLN B O 1
ATOM 2729 N N . LYS B 1 119 ? -14.266 22.719 6.965 1 87.5 119 LYS B N 1
ATOM 2730 C CA . LYS B 1 119 ? -15.641 22.688 7.465 1 87.5 119 LYS B CA 1
ATOM 2731 C C . LYS B 1 119 ? -16.062 21.281 7.867 1 87.5 119 LYS B C 1
ATOM 2733 O O . LYS B 1 119 ? -16.328 20.438 7.008 1 87.5 119 LYS B O 1
ATOM 2738 N N . PHE B 1 120 ? -16.141 21.016 9.141 1 87.19 120 PHE B N 1
ATOM 2739 C CA . PHE B 1 120 ? -16.344 19.641 9.602 1 87.19 120 PHE B CA 1
ATOM 2740 C C . PHE B 1 120 ? -17.844 19.312 9.672 1 87.19 120 PHE B C 1
ATOM 2742 O O . PHE B 1 120 ? -18.281 18.297 9.148 1 87.19 120 PHE B O 1
ATOM 2749 N N . GLN B 1 121 ? -18.609 20.219 10.156 1 89.38 121 GLN B N 1
ATOM 2750 C CA . GLN B 1 121 ? -20 19.922 10.477 1 89.38 121 GLN B CA 1
ATOM 2751 C C . GLN B 1 121 ? -20.812 19.609 9.211 1 89.38 121 GLN B C 1
ATOM 2753 O O . GLN B 1 121 ? -21.5 18.594 9.141 1 89.38 121 GLN B O 1
ATOM 2758 N N . PRO B 1 122 ? -20.594 20.297 8.188 1 91.44 122 PRO B 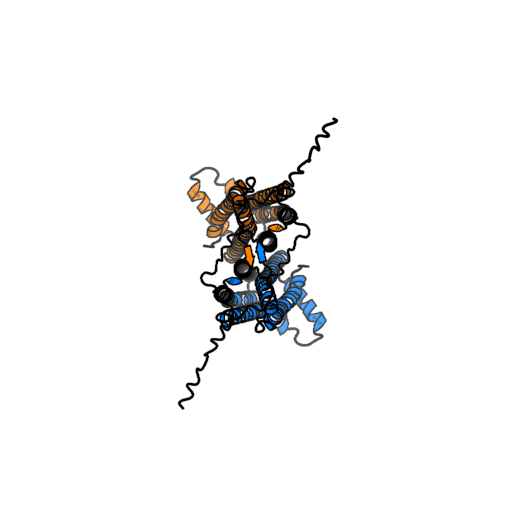N 1
ATOM 2759 C CA . PRO B 1 122 ? -21.406 20.016 6.996 1 91.44 122 PRO B CA 1
ATOM 2760 C C . PRO B 1 122 ? -21.031 18.688 6.328 1 91.44 122 PRO B C 1
ATOM 2762 O O . PRO B 1 122 ? -21.828 18.141 5.559 1 91.44 122 PRO B O 1
ATOM 2765 N N . TYR B 1 123 ? -19.891 18.25 6.621 1 93.56 123 TYR B N 1
ATOM 2766 C CA . TYR B 1 123 ? -19.406 17.109 5.84 1 93.56 123 TYR B CA 1
ATOM 2767 C C . TYR B 1 123 ? -19.234 15.883 6.715 1 93.56 123 TYR B C 1
ATOM 2769 O O . TYR B 1 123 ? -18.734 14.852 6.258 1 93.56 123 TYR B O 1
ATOM 2777 N N . LEU B 1 124 ? -19.672 15.961 7.883 1 95.56 124 LEU B N 1
ATOM 2778 C CA . LEU B 1 124 ? -19.516 14.859 8.828 1 95.56 124 LEU B CA 1
ATOM 2779 C C . LEU B 1 124 ? -20.281 13.633 8.359 1 95.56 124 LEU B C 1
ATOM 2781 O O . LEU B 1 124 ? -19.781 12.516 8.438 1 95.56 124 LEU B O 1
ATOM 2785 N N . ASP B 1 125 ? -21.469 13.836 7.875 1 95.25 125 ASP B N 1
ATOM 2786 C CA . ASP B 1 125 ? -22.297 12.734 7.41 1 95.25 125 ASP B CA 1
ATOM 2787 C C . ASP B 1 125 ? -21.641 11.992 6.25 1 95.25 125 ASP B C 1
ATOM 2789 O O . ASP B 1 125 ? -21.656 10.766 6.199 1 95.25 125 ASP B O 1
ATOM 2793 N N . SER B 1 126 ? -21.109 12.742 5.34 1 95.75 126 SER B N 1
ATOM 2794 C CA . SER B 1 126 ? -20.406 12.141 4.207 1 95.75 126 SER B CA 1
ATOM 2795 C C . SER B 1 126 ? -19.25 11.273 4.668 1 95.75 126 SER B C 1
ATOM 2797 O O . SER B 1 126 ? -19.062 10.156 4.184 1 95.75 126 SER B O 1
ATOM 2799 N N . PHE B 1 127 ? -18.547 11.82 5.543 1 97.5 127 PHE B N 1
ATOM 2800 C CA . PHE B 1 127 ? -17.406 11.094 6.09 1 97.5 127 PHE B CA 1
ATOM 2801 C C . PHE B 1 127 ? -17.859 9.82 6.797 1 97.5 127 PHE B C 1
ATOM 2803 O O . PHE B 1 127 ? -17.344 8.734 6.539 1 97.5 127 PHE B O 1
ATOM 2810 N N . LEU B 1 128 ? -18.891 9.914 7.582 1 97.38 128 LEU B N 1
ATOM 2811 C CA . LEU B 1 128 ? -19.375 8.781 8.344 1 97.38 128 LEU B CA 1
ATOM 2812 C C . LEU B 1 128 ? -19.969 7.715 7.422 1 97.38 128 LEU B C 1
ATOM 2814 O O . LEU B 1 128 ? -19.812 6.52 7.676 1 97.38 128 LEU B O 1
ATOM 2818 N N . GLN B 1 129 ? -20.625 8.086 6.395 1 97.06 129 GLN B N 1
ATOM 2819 C CA . GLN B 1 129 ? -21.109 7.129 5.402 1 97.06 129 GLN B CA 1
ATOM 2820 C C . GLN B 1 129 ? -19.938 6.383 4.75 1 97.06 129 GLN B C 1
ATOM 2822 O O . GLN B 1 129 ? -20.016 5.172 4.531 1 97.06 129 GLN B O 1
ATOM 2827 N N . GLY B 1 130 ? -18.875 7.164 4.43 1 97.5 130 GLY B N 1
ATOM 2828 C CA . GLY B 1 130 ? -17.688 6.527 3.906 1 97.5 130 GLY B CA 1
ATOM 2829 C C . GLY B 1 130 ? -17.094 5.492 4.848 1 97.5 130 GLY B C 1
ATOM 2830 O O . GLY B 1 130 ? -16.719 4.402 4.422 1 97.5 130 GLY B O 1
ATOM 2831 N N . VAL B 1 131 ? -17.047 5.84 6.098 1 97.25 131 VAL B N 1
ATOM 2832 C CA . VAL B 1 131 ? -16.531 4.93 7.117 1 97.25 131 VAL B CA 1
ATOM 2833 C C . VAL B 1 131 ? -17.375 3.664 7.16 1 97.25 131 VAL B C 1
ATOM 2835 O O . VAL B 1 131 ? -16.844 2.551 7.219 1 97.25 131 VAL B O 1
ATOM 2838 N N . LYS B 1 132 ? -18.656 3.805 7.102 1 96.56 132 LYS B N 1
ATOM 2839 C CA . LYS B 1 132 ? -19.562 2.658 7.105 1 96.56 132 LYS B CA 1
ATOM 2840 C C . LYS B 1 132 ? -19.297 1.744 5.914 1 96.56 132 LYS B C 1
ATOM 2842 O O . LYS B 1 132 ? -19.281 0.52 6.055 1 96.56 132 LYS B O 1
ATOM 2847 N N . VAL B 1 133 ? -19.141 2.311 4.77 1 96.62 133 VAL B N 1
ATOM 2848 C CA . VAL B 1 133 ? -18.859 1.527 3.57 1 96.62 133 VAL B CA 1
ATOM 2849 C C . VAL B 1 133 ? -17.547 0.783 3.734 1 96.62 133 VAL B C 1
ATOM 2851 O O . VAL B 1 133 ? -17.422 -0.385 3.355 1 96.62 133 VAL B O 1
ATOM 2854 N N . GLN B 1 134 ? -16.531 1.488 4.273 1 96.38 134 GLN B N 1
ATOM 2855 C CA . GLN B 1 134 ? -15.242 0.852 4.516 1 96.38 134 GLN B CA 1
ATOM 2856 C C . GLN B 1 134 ? -15.391 -0.351 5.441 1 96.38 134 GLN B C 1
ATOM 2858 O O . GLN B 1 134 ? -14.906 -1.443 5.129 1 96.38 134 GLN B O 1
ATOM 2863 N N . VAL B 1 135 ? -16.109 -0.148 6.531 1 95.88 135 VAL B N 1
ATOM 2864 C CA . VAL B 1 135 ? -16.312 -1.217 7.5 1 95.88 135 VAL B CA 1
ATOM 2865 C C . VAL B 1 135 ? -17.062 -2.375 6.84 1 95.88 135 VAL B C 1
ATOM 2867 O O . VAL B 1 135 ? -16.656 -3.533 6.969 1 95.88 135 VAL B O 1
ATOM 2870 N N . PHE B 1 136 ? -18.031 -2.074 6.105 1 95.38 136 PHE B N 1
ATOM 2871 C CA . PHE B 1 136 ? -18.844 -3.074 5.41 1 95.38 136 PHE B CA 1
ATOM 2872 C C . PHE B 1 136 ? -17.984 -3.854 4.414 1 95.38 136 PHE B C 1
ATOM 2874 O O . PHE B 1 136 ? -18.078 -5.082 4.344 1 95.38 136 PHE B O 1
ATOM 2881 N N . THR B 1 137 ? -17.203 -3.15 3.711 1 95 137 THR B N 1
ATOM 2882 C CA . THR B 1 137 ? -16.375 -3.781 2.689 1 95 137 THR B CA 1
ATOM 2883 C C . THR B 1 137 ? -15.344 -4.719 3.326 1 95 137 THR B C 1
ATOM 2885 O O . THR B 1 137 ? -15.133 -5.836 2.846 1 95 137 THR B O 1
ATOM 2888 N N . ILE B 1 138 ? -14.727 -4.293 4.383 1 95 138 ILE B N 1
ATOM 2889 C CA . ILE B 1 138 ? -13.781 -5.152 5.098 1 95 138 ILE B CA 1
ATOM 2890 C C . ILE B 1 138 ? -14.508 -6.395 5.609 1 95 138 ILE B C 1
ATOM 2892 O O . ILE B 1 138 ? -13.977 -7.504 5.539 1 95 138 ILE B O 1
ATOM 2896 N N . GLY B 1 139 ? -15.711 -6.207 6.07 1 93.5 139 GLY B N 1
ATOM 2897 C CA . GLY B 1 139 ? -16.531 -7.344 6.457 1 93.5 139 GLY B CA 1
ATOM 2898 C C . GLY B 1 139 ? -16.781 -8.312 5.32 1 93.5 139 GLY B C 1
ATOM 2899 O O . GLY B 1 139 ? -16.734 -9.531 5.512 1 93.5 139 GLY B O 1
ATOM 2900 N N . LYS B 1 140 ? -17 -7.801 4.168 1 92.56 140 LYS B N 1
ATOM 2901 C CA . LYS B 1 140 ? -17.234 -8.648 3 1 92.56 140 LYS B CA 1
ATOM 2902 C C . LYS B 1 140 ? -15.969 -9.398 2.602 1 92.56 140 LYS B C 1
ATOM 2904 O O . LYS B 1 140 ? -16.031 -10.547 2.172 1 92.56 140 LYS B O 1
ATOM 2909 N N . ILE B 1 141 ? -14.883 -8.719 2.693 1 91.56 141 ILE B N 1
ATOM 2910 C CA . ILE B 1 141 ? -13.602 -9.383 2.447 1 91.56 141 ILE B CA 1
ATOM 2911 C C . ILE B 1 141 ? -13.438 -10.555 3.408 1 91.56 141 ILE B C 1
ATOM 2913 O O . ILE B 1 141 ? -13.125 -11.672 2.984 1 91.56 141 ILE B O 1
ATOM 2917 N N . LYS B 1 142 ? -13.68 -10.336 4.641 1 91.5 142 LYS B N 1
ATOM 2918 C CA . LYS B 1 142 ? -13.594 -11.383 5.652 1 91.5 142 LYS B CA 1
ATOM 2919 C C . LYS B 1 142 ? -14.508 -12.555 5.309 1 91.5 142 LYS B C 1
ATOM 2921 O O . LYS B 1 142 ? -14.086 -13.711 5.34 1 91.5 142 LYS B O 1
ATOM 2926 N N . SER B 1 143 ? -15.727 -12.234 4.926 1 87.88 143 SER B N 1
ATOM 2927 C CA . SER B 1 143 ? -16.688 -13.273 4.582 1 87.88 143 SER B CA 1
ATOM 2928 C C . SER B 1 143 ? -16.234 -14.078 3.373 1 87.88 143 SER B C 1
ATOM 2930 O O . SER B 1 143 ? -16.438 -15.297 3.314 1 87.88 143 SER B O 1
ATOM 2932 N N . SER B 1 144 ? -15.672 -13.383 2.494 1 84.38 144 SER B N 1
ATOM 2933 C CA . SER B 1 144 ? -15.164 -14.07 1.312 1 84.38 144 SER B CA 1
ATOM 2934 C C . SER B 1 144 ? -14.023 -15.023 1.673 1 84.38 144 SER B C 1
ATOM 2936 O O . SER B 1 144 ? -13.914 -16.109 1.104 1 84.38 144 SER B O 1
ATOM 2938 N N . ILE B 1 145 ? -13.188 -14.648 2.557 1 83.25 145 ILE B N 1
ATOM 2939 C CA . ILE B 1 145 ? -12.102 -15.5 3.025 1 83.25 145 ILE B CA 1
ATOM 2940 C C . ILE B 1 145 ? -12.672 -16.672 3.824 1 83.25 145 ILE B C 1
ATOM 2942 O O . ILE B 1 145 ? -12.164 -17.797 3.736 1 83.25 145 ILE B O 1
ATOM 2946 N N . ASP B 1 146 ? -13.703 -16.438 4.551 1 79.38 146 ASP B N 1
ATOM 2947 C CA . ASP B 1 146 ? -14.398 -17.516 5.25 1 79.38 146 ASP B CA 1
ATOM 2948 C C . ASP B 1 146 ? -14.875 -18.594 4.273 1 79.38 146 ASP B C 1
ATOM 2950 O O . ASP B 1 146 ? -14.734 -19.781 4.543 1 79.38 146 ASP B O 1
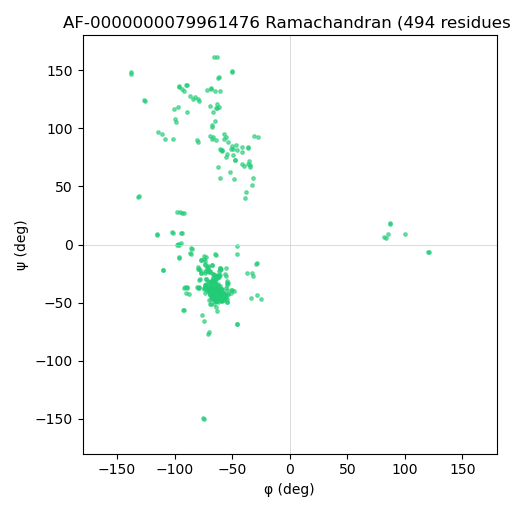ATOM 2954 N N . ASP B 1 147 ? -15.391 -18.109 3.262 1 74.06 147 ASP B N 1
ATOM 2955 C CA . ASP B 1 147 ? -15.844 -19.047 2.232 1 74.06 147 ASP B CA 1
ATOM 2956 C C . ASP B 1 147 ? -14.68 -19.859 1.673 1 74.06 147 ASP B C 1
ATOM 2958 O O . ASP B 1 147 ? -14.828 -21.047 1.401 1 74.06 147 ASP B O 1
ATOM 2962 N N . LEU B 1 148 ? -13.617 -19.156 1.546 1 72.06 148 LEU B N 1
ATOM 2963 C CA . LEU B 1 148 ? -12.398 -19.844 1.097 1 72.06 148 LEU B CA 1
ATOM 2964 C C . LEU B 1 148 ? -11.977 -20.906 2.096 1 72.06 148 LEU B C 1
ATOM 2966 O O . LEU B 1 148 ? -11.688 -22.047 1.711 1 72.06 148 LEU B O 1
ATOM 2970 N N . VAL B 1 149 ? -11.961 -20.594 3.332 1 69.5 149 VAL B N 1
ATOM 2971 C CA . VAL B 1 149 ? -11.555 -21.5 4.406 1 69.5 149 VAL B CA 1
ATOM 2972 C C . VAL B 1 149 ? -12.523 -22.688 4.473 1 69.5 149 VAL B C 1
ATOM 2974 O O . VAL B 1 149 ? -12.102 -23.844 4.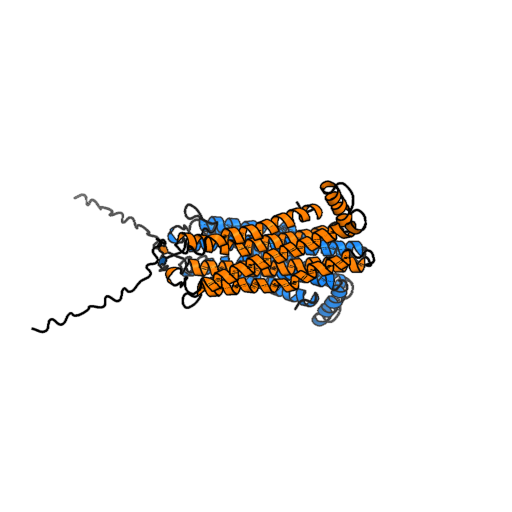559 1 69.5 149 VAL B O 1
ATOM 2977 N N . THR B 1 150 ? -13.797 -22.391 4.441 1 67.31 150 THR B N 1
ATOM 2978 C CA . THR B 1 150 ? -14.82 -23.422 4.508 1 67.31 150 THR B CA 1
ATOM 2979 C C . THR B 1 150 ? -14.688 -24.391 3.336 1 67.31 150 THR B C 1
ATOM 2981 O O . THR B 1 150 ? -14.836 -25.609 3.508 1 67.31 150 THR B O 1
ATOM 2984 N N . SER B 1 151 ? -14.453 -23.797 2.291 1 60.94 151 SER B N 1
ATOM 2985 C CA . SER B 1 151 ? -14.281 -24.641 1.115 1 60.94 151 SER B CA 1
ATOM 2986 C C . SER B 1 151 ? -13.016 -25.5 1.222 1 60.94 151 SER B C 1
ATOM 2988 O O . SER B 1 151 ? -13 -26.656 0.816 1 60.94 151 SER B O 1
ATOM 2990 N N . LEU B 1 152 ? -12.047 -24.688 1.617 1 57.81 152 LEU B N 1
ATOM 2991 C CA . LEU B 1 152 ? -10.828 -25.453 1.859 1 57.81 152 LEU B CA 1
ATOM 2992 C C . LEU B 1 152 ? -11.07 -26.578 2.861 1 57.81 152 LEU B C 1
ATOM 2994 O O . LEU B 1 152 ? -10.461 -27.641 2.764 1 57.81 152 LEU B O 1
ATOM 2998 N N . VAL B 1 153 ? -12.094 -26.266 3.691 1 51.44 153 VAL B N 1
ATOM 2999 C CA . VAL B 1 153 ? -12.469 -27.234 4.723 1 51.44 153 VAL B CA 1
ATOM 3000 C C . VAL B 1 153 ? -13.555 -28.156 4.191 1 51.44 153 VAL B C 1
ATOM 3002 O O . VAL B 1 153 ? -13.57 -29.359 4.504 1 51.44 153 VAL B O 1
ATOM 3005 N N . SER B 1 154 ? -14.758 -27.562 3.691 1 50.25 154 SER B N 1
ATOM 3006 C CA . SER B 1 154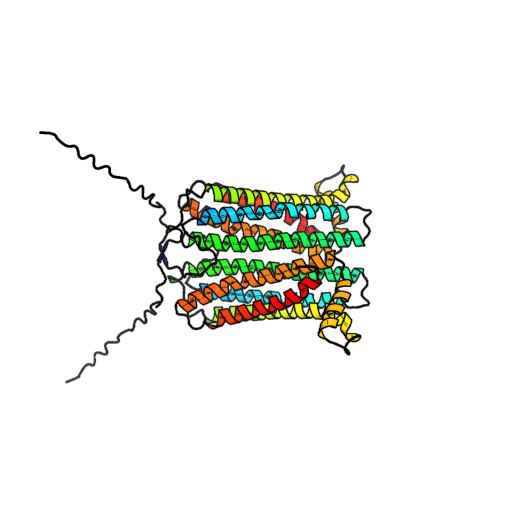 ? -15.938 -28.312 3.283 1 50.25 154 SER B CA 1
ATOM 3007 C C . SER B 1 154 ? -15.586 -29.375 2.232 1 50.25 154 SER B C 1
ATOM 3009 O O . SER B 1 154 ? -16.328 -30.328 2.041 1 50.25 154 SER B O 1
ATOM 3011 N N . GLY B 1 155 ? -14.805 -29.016 1.18 1 41.69 155 GLY B N 1
ATOM 3012 C CA . GLY B 1 155 ? -14.617 -30.281 0.464 1 41.69 155 GLY B CA 1
ATOM 3013 C C . GLY B 1 155 ? -14.672 -31.484 1.367 1 41.69 155 GLY B C 1
ATOM 3014 O O . GLY B 1 155 ? -14.758 -32.625 0.888 1 41.69 155 GLY B O 1
ATOM 3015 N N . MET B 1 156 ? -14.531 -31.219 2.566 1 37.38 156 MET B N 1
ATOM 3016 C CA . MET B 1 156 ? -14.516 -32.312 3.549 1 37.38 156 MET B CA 1
ATOM 3017 C C . MET B 1 156 ? -15.914 -32.562 4.082 1 37.38 156 MET B C 1
ATOM 3019 O O . MET B 1 156 ? -16.188 -33.656 4.578 1 37.38 156 MET B O 1
ATOM 3023 N N . GLN B 1 157 ? -16.75 -31.469 4.289 1 38.19 157 GLN B N 1
ATOM 3024 C CA . GLN B 1 157 ? -17.938 -31.641 5.109 1 38.19 157 GLN B CA 1
ATOM 3025 C C . GLN B 1 157 ? -18.859 -32.719 4.52 1 38.19 157 GLN B C 1
ATOM 3027 O O . GLN B 1 157 ? -19.656 -33.312 5.234 1 38.19 157 GLN B O 1
ATOM 3032 N N . GLN B 1 158 ? -19.125 -32.812 3.252 1 33.06 158 GLN B N 1
ATOM 3033 C CA . GLN B 1 158 ? -20.125 -33.875 3.102 1 33.06 158 GLN B CA 1
ATOM 3034 C C . GLN B 1 158 ? -19.734 -35.125 3.867 1 33.06 158 GLN B C 1
ATOM 3036 O O . GLN B 1 158 ? -20.594 -35.938 4.215 1 33.06 158 GLN B O 1
ATOM 3041 N N . ARG B 1 159 ? -18.484 -35.5 3.871 1 31.53 159 ARG B N 1
ATOM 3042 C CA . ARG B 1 159 ? -18.281 -36.781 4.535 1 31.53 159 ARG B CA 1
ATOM 3043 C C . ARG B 1 159 ? -18.391 -36.656 6.047 1 31.53 159 ARG B C 1
ATOM 3045 O O . ARG B 1 159 ? -19 -37.469 6.715 1 31.53 159 ARG B O 1
ATOM 3052 N N . TYR B 1 160 ? -17.5 -35.938 6.887 1 32.5 160 TYR B N 1
ATOM 3053 C CA . TYR B 1 160 ? -17.375 -36.094 8.328 1 32.5 160 TYR B CA 1
ATOM 3054 C C . TYR B 1 160 ? -18.25 -35.094 9.062 1 32.5 160 TYR B C 1
ATOM 3056 O O . TYR B 1 160 ? -17.875 -33.906 9.18 1 32.5 160 TYR B O 1
ATOM 3064 N N . LEU B 1 161 ? -19.359 -34.438 8.836 1 32.59 161 LEU B N 1
ATOM 3065 C CA . LEU B 1 161 ? -20.266 -33.688 9.695 1 32.59 161 LEU B CA 1
ATOM 3066 C C . LEU B 1 161 ? -20.172 -34.188 11.141 1 32.59 161 LEU B C 1
ATOM 3068 O O . LEU B 1 161 ? -20.531 -33.438 12.07 1 32.59 161 LEU B O 1
ATOM 3072 N N . LEU B 1 162 ? -20.188 -35.531 11.523 1 30.69 162 LEU B N 1
ATOM 3073 C CA . LEU B 1 162 ? -20.609 -36.031 12.828 1 30.69 162 LEU B CA 1
ATOM 3074 C C . LEU B 1 162 ? -19.594 -35.656 13.906 1 30.69 162 LEU B C 1
ATOM 3076 O O . LEU B 1 162 ? -19.953 -35.312 15.031 1 30.69 162 LEU B O 1
ATOM 3080 N N . TYR B 1 163 ? -18.281 -36.312 14.078 1 29.8 163 TYR B N 1
ATOM 3081 C CA . TYR B 1 163 ? -17.641 -36.406 15.375 1 29.8 163 TYR B CA 1
ATOM 3082 C C . TYR B 1 163 ? -17.047 -35.062 15.805 1 29.8 163 TYR B C 1
ATOM 3084 O O . TYR B 1 163 ? -17 -34.125 15.023 1 29.8 163 TYR B O 1
ATOM 3092 N N . HIS B 1 164 ? -15.742 -35 16.719 1 35.66 164 HIS B N 1
ATOM 3093 C CA . HIS B 1 164 ? -14.953 -34.156 17.609 1 35.66 164 HIS B CA 1
ATOM 3094 C C . HIS B 1 164 ? -14.328 -33 16.844 1 35.66 164 HIS B C 1
ATOM 3096 O O . HIS B 1 164 ? -13.484 -33.188 15.977 1 35.66 164 HIS B O 1
ATOM 3102 N N . MET B 1 165 ? -14.914 -31.781 16.719 1 36.53 165 MET B N 1
ATOM 3103 C CA . MET B 1 165 ? -14.945 -30.516 15.992 1 36.53 165 MET B CA 1
ATOM 3104 C C . MET B 1 165 ? -13.539 -29.969 15.805 1 36.53 165 MET B C 1
ATOM 3106 O O . MET B 1 165 ? -13.188 -29.531 14.703 1 36.53 165 MET B O 1
ATOM 3110 N N . SER B 1 166 ? -12.883 -29.547 16.875 1 39.88 166 SER B N 1
ATOM 3111 C CA . SER B 1 166 ? -11.742 -28.641 16.859 1 39.88 166 SER B CA 1
ATOM 3112 C C . SER B 1 166 ? -10.547 -29.266 16.141 1 39.88 166 SER B C 1
ATOM 3114 O O . SER B 1 166 ? -9.914 -28.625 15.297 1 39.88 166 SER B O 1
ATOM 3116 N N . THR B 1 167 ? -10.164 -30.469 16.578 1 41.16 167 THR B N 1
ATOM 3117 C CA . THR B 1 167 ? -8.977 -31.156 16.078 1 41.16 167 THR B CA 1
ATOM 3118 C C . THR B 1 167 ? -9.195 -31.625 14.641 1 41.16 167 THR B C 1
ATOM 3120 O O . THR B 1 167 ? -8.273 -31.578 13.82 1 41.16 167 THR B O 1
ATOM 3123 N N . LYS B 1 168 ? -10.477 -32 14.344 1 42.59 168 LYS B N 1
ATOM 3124 C CA . LYS B 1 168 ? -10.758 -32.594 13.039 1 42.59 168 LYS B CA 1
ATOM 3125 C C . LYS B 1 168 ? -10.727 -31.531 11.938 1 42.59 168 LYS B C 1
ATOM 3127 O O . LYS B 1 168 ? -10.289 -31.797 10.82 1 42.59 168 LYS B O 1
ATOM 3132 N N . LEU B 1 169 ? -11.219 -30.344 12.336 1 47.53 169 LEU B N 1
ATOM 3133 C CA . LEU B 1 169 ? -11.133 -29.25 11.383 1 47.53 169 LEU B CA 1
ATOM 3134 C C . LEU B 1 169 ? -9.688 -28.984 10.977 1 47.53 169 LEU B C 1
ATOM 3136 O O . LEU B 1 169 ? -9.391 -28.797 9.797 1 47.53 169 LEU B O 1
ATOM 3140 N N . LEU B 1 170 ? -8.922 -29 12.031 1 50.88 170 LEU B N 1
ATOM 3141 C CA . LEU B 1 170 ? -7.516 -28.766 11.734 1 50.88 170 LEU B CA 1
ATOM 3142 C C . LEU B 1 170 ? -6.945 -29.875 10.852 1 50.88 170 LEU B C 1
ATOM 3144 O O . LEU B 1 170 ? -6.195 -29.609 9.914 1 50.88 170 LEU B O 1
ATOM 3148 N N . THR B 1 171 ? -7.293 -31.141 11.227 1 52.44 171 THR B N 1
ATOM 3149 C CA . THR B 1 171 ? -6.812 -32.25 10.438 1 52.44 171 THR B CA 1
ATOM 3150 C C . THR B 1 171 ? -7.355 -32.188 9.016 1 52.44 171 THR B C 1
ATOM 3152 O O . THR B 1 171 ? -6.633 -32.5 8.062 1 52.44 171 THR B O 1
ATOM 3155 N N . LEU B 1 172 ? -8.617 -31.875 8.969 1 48.12 172 LEU B N 1
ATOM 3156 C CA . LEU B 1 172 ? -9.242 -31.766 7.656 1 48.12 172 LEU B CA 1
ATOM 3157 C C . LEU B 1 172 ? -8.625 -30.625 6.855 1 48.12 172 LEU B C 1
ATOM 3159 O O . LEU B 1 172 ? -8.398 -30.766 5.652 1 48.12 172 LEU B O 1
ATOM 3163 N N . LEU B 1 173 ? -8.422 -29.609 7.605 1 54.03 173 LEU B N 1
ATOM 3164 C CA . LEU B 1 173 ? -7.734 -28.5 6.945 1 54.03 173 LEU B CA 1
ATOM 3165 C C . LEU B 1 173 ? -6.387 -28.953 6.395 1 54.03 173 LEU B C 1
ATOM 3167 O O . LEU B 1 173 ? -6.008 -28.594 5.277 1 54.03 173 LEU B O 1
ATOM 3171 N N . ASN B 1 174 ? -5.816 -29.719 7.234 1 54.56 174 ASN B N 1
ATOM 3172 C CA . ASN B 1 174 ? -4.512 -30.203 6.797 1 54.56 174 ASN B CA 1
ATOM 3173 C C . ASN B 1 174 ? -4.625 -31.062 5.543 1 54.56 174 ASN B C 1
ATOM 3175 O O . ASN B 1 174 ? -3.807 -30.953 4.629 1 54.56 174 ASN B O 1
ATOM 3179 N N . SER B 1 175 ? -5.613 -31.891 5.488 1 53.59 175 SER B N 1
ATOM 3180 C CA . SER B 1 175 ? -5.75 -32.781 4.352 1 53.59 175 SER B CA 1
ATOM 3181 C C . SER B 1 175 ? -6.047 -32.031 3.068 1 53.59 175 SER B C 1
ATOM 3183 O O . SER B 1 175 ? -5.543 -32.375 1.999 1 53.59 175 SER B O 1
ATOM 3185 N N . GLU B 1 176 ? -6.863 -30.984 3.188 1 54.56 176 GLU B N 1
ATOM 3186 C CA . GLU B 1 176 ? -7.262 -30.25 1.989 1 54.56 176 GLU B CA 1
ATOM 3187 C C . GLU B 1 176 ? -6.172 -29.281 1.548 1 54.56 176 GLU B C 1
ATOM 3189 O O . GLU B 1 176 ? -5.91 -29.125 0.353 1 54.56 176 GLU B O 1
ATOM 3194 N N . VAL B 1 177 ? -5.562 -28.719 2.557 1 56.66 177 VAL B N 1
ATOM 3195 C CA . VAL B 1 177 ? -4.363 -27.953 2.232 1 56.66 177 VAL B CA 1
ATOM 3196 C C . VAL B 1 177 ? -3.332 -28.859 1.567 1 56.66 177 VAL B C 1
ATOM 3198 O O . VAL B 1 177 ? -2.539 -28.406 0.738 1 56.66 177 VAL B O 1
ATOM 3201 N N . ASP B 1 178 ? -3.549 -30.078 1.831 1 59.69 178 ASP B N 1
ATOM 3202 C CA . ASP B 1 178 ? -2.648 -31.047 1.223 1 59.69 178 ASP B CA 1
ATOM 3203 C C . ASP B 1 178 ? -2.92 -31.188 -0.274 1 59.69 178 ASP B C 1
ATOM 3205 O O . ASP B 1 178 ? -2.09 -31.719 -1.014 1 59.69 178 ASP B O 1
ATOM 3209 N N . LYS B 1 179 ? -4.07 -30.562 -0.646 1 65.5 179 LYS B N 1
ATOM 3210 C CA . LYS B 1 179 ? -4.383 -30.609 -2.07 1 65.5 179 LYS B CA 1
ATOM 3211 C C . LYS B 1 179 ? -3.584 -29.562 -2.848 1 65.5 179 LYS B C 1
ATOM 3213 O O . LYS B 1 179 ? -3.463 -29.656 -4.07 1 65.5 179 LYS B O 1
ATOM 3218 N N . PHE B 1 180 ? -3.143 -28.641 -2.045 1 73.12 180 PHE B N 1
ATOM 3219 C CA . PHE B 1 180 ? -2.309 -27.625 -2.672 1 73.12 180 PHE B CA 1
ATOM 3220 C C . PHE B 1 180 ? -0.832 -27.984 -2.562 1 73.12 180 PHE B C 1
ATOM 3222 O O . PHE B 1 180 ? -0.388 -28.5 -1.527 1 73.12 180 PHE B O 1
ATOM 3229 N N . GLY B 1 181 ? -0.212 -27.828 -3.674 1 76.56 181 GLY B N 1
ATOM 3230 C CA . GLY B 1 181 ? 1.236 -27.938 -3.604 1 76.56 181 GLY B CA 1
ATOM 3231 C C . GLY B 1 181 ? 1.879 -26.828 -2.783 1 76.56 181 GLY B C 1
ATOM 3232 O O . GLY B 1 181 ? 1.243 -25.812 -2.496 1 76.56 181 GLY B O 1
ATOM 3233 N N . ASP B 1 182 ? 3.059 -27.016 -2.352 1 81.69 182 ASP B N 1
ATOM 3234 C CA . ASP B 1 182 ? 3.77 -26.062 -1.496 1 81.69 182 ASP B CA 1
ATOM 3235 C C . ASP B 1 182 ? 3.906 -24.703 -2.176 1 81.69 182 ASP B C 1
ATOM 3237 O O . ASP B 1 182 ? 3.725 -23.672 -1.537 1 81.69 182 ASP B O 1
ATOM 3241 N N . ALA B 1 183 ? 4.133 -24.734 -3.459 1 83.19 183 ALA B N 1
ATOM 3242 C CA . ALA B 1 183 ? 4.266 -23.484 -4.199 1 83.19 183 ALA B CA 1
ATOM 3243 C C . ALA B 1 183 ? 2.934 -22.75 -4.262 1 83.19 183 ALA B C 1
ATOM 3245 O O . ALA B 1 183 ? 2.893 -21.516 -4.125 1 83.19 183 ALA B O 1
ATOM 3246 N N . GLU B 1 184 ? 1.909 -23.531 -4.402 1 85.56 184 GLU B N 1
ATOM 3247 C CA . GLU B 1 184 ? 0.562 -22.969 -4.449 1 85.56 184 GLU B CA 1
ATOM 3248 C C . GLU B 1 184 ? 0.184 -22.328 -3.113 1 85.56 184 GLU B C 1
ATOM 3250 O O . GLU B 1 184 ? -0.293 -21.203 -3.072 1 85.56 184 GLU B O 1
ATOM 3255 N N . LYS B 1 185 ? 0.492 -23.016 -2.131 1 84.5 185 LYS B N 1
ATOM 3256 C CA . LYS B 1 185 ? 0.232 -22.516 -0.782 1 84.5 185 LYS B CA 1
ATOM 3257 C C . LYS B 1 185 ? 1.006 -21.234 -0.508 1 84.5 185 LYS B C 1
ATOM 3259 O O . LYS B 1 185 ? 0.472 -20.297 0.089 1 84.5 185 LYS B O 1
ATOM 3264 N N . GLY B 1 186 ? 2.146 -21.188 -0.902 1 86.25 186 GLY B N 1
ATOM 3265 C CA . GLY B 1 186 ? 2.973 -20 -0.722 1 86.25 186 GLY B CA 1
ATOM 3266 C C . GLY B 1 186 ? 2.42 -18.781 -1.428 1 86.25 186 GLY B C 1
ATOM 3267 O O . GLY B 1 186 ? 2.395 -17.688 -0.858 1 86.25 186 GLY B O 1
ATOM 3268 N N . ALA B 1 187 ? 1.968 -19.016 -2.654 1 88.75 187 ALA B N 1
ATOM 3269 C CA . ALA B 1 187 ? 1.438 -17.906 -3.438 1 88.75 187 ALA B CA 1
ATOM 3270 C C . ALA B 1 187 ? 0.146 -17.375 -2.826 1 88.75 187 ALA B C 1
ATOM 3272 O O . ALA B 1 187 ? -0.016 -16.156 -2.662 1 88.75 187 ALA B O 1
ATOM 3273 N N . ILE B 1 188 ? -0.692 -18.281 -2.461 1 87.19 188 ILE B N 1
ATOM 3274 C CA . ILE B 1 188 ? -1.969 -17.891 -1.874 1 87.19 188 ILE B CA 1
ATOM 3275 C C . ILE B 1 188 ? -1.731 -17.234 -0.515 1 87.19 188 ILE B C 1
ATOM 3277 O O . ILE B 1 188 ? -2.328 -16.203 -0.204 1 87.19 188 ILE B O 1
ATOM 3281 N N . GLY B 1 189 ? -0.882 -17.781 0.275 1 88.38 189 GLY B N 1
ATOM 3282 C CA . GLY B 1 189 ? -0.546 -17.219 1.569 1 88.38 189 GLY B CA 1
ATOM 3283 C C . GLY B 1 189 ? 0.036 -15.812 1.472 1 88.38 189 GLY B C 1
ATOM 3284 O O . GLY B 1 189 ? -0.353 -14.922 2.227 1 88.38 189 GLY B O 1
ATOM 3285 N N . GLY B 1 190 ? 0.927 -15.641 0.576 1 88.56 190 GLY B N 1
ATOM 3286 C CA . GLY B 1 190 ? 1.488 -14.32 0.347 1 88.56 190 GLY B CA 1
ATOM 3287 C C . GLY B 1 190 ? 0.449 -13.297 -0.062 1 88.56 190 GLY B C 1
ATOM 3288 O O . GLY B 1 190 ? 0.484 -12.148 0.398 1 88.56 190 GLY B O 1
ATOM 3289 N N . ALA B 1 191 ? -0.459 -13.688 -0.903 1 91 191 ALA B N 1
ATOM 3290 C CA . ALA B 1 191 ? -1.531 -12.797 -1.34 1 91 191 ALA B CA 1
ATOM 3291 C C . ALA B 1 191 ? -2.436 -12.414 -0.172 1 91 191 ALA B C 1
ATOM 3293 O O . ALA B 1 191 ? -2.811 -11.25 -0.024 1 91 191 ALA B O 1
ATOM 3294 N N . LEU B 1 192 ? -2.713 -13.359 0.63 1 90.69 192 LEU B N 1
ATOM 3295 C CA . LEU B 1 192 ? -3.572 -13.117 1.783 1 90.69 192 LEU B CA 1
ATOM 3296 C C . LEU B 1 192 ? -2.885 -12.203 2.791 1 90.69 192 LEU B C 1
ATOM 3298 O O . LEU B 1 192 ? -3.525 -11.328 3.377 1 90.69 192 LEU B O 1
ATOM 3302 N N . ASP B 1 193 ? -1.659 -12.422 3.014 1 91.62 193 ASP B N 1
ATOM 3303 C CA . ASP B 1 193 ? -0.885 -11.539 3.879 1 91.62 193 ASP B CA 1
ATOM 3304 C C . ASP B 1 193 ? -0.931 -10.094 3.373 1 91.62 193 ASP B C 1
ATOM 3306 O O . ASP B 1 193 ? -1.127 -9.164 4.156 1 91.62 193 ASP B O 1
ATOM 3310 N N . SER B 1 194 ? -0.75 -9.945 2.084 1 93.19 194 SER B N 1
ATOM 3311 C CA . SER B 1 194 ? -0.831 -8.617 1.485 1 93.19 194 SER B CA 1
ATOM 3312 C C . SER B 1 194 ? -2.209 -8 1.695 1 93.19 194 SER B C 1
ATOM 3314 O O . SER B 1 194 ? -2.322 -6.805 1.975 1 93.19 194 SER B O 1
ATOM 3316 N N . LEU B 1 195 ? -3.221 -8.773 1.541 1 93.69 195 LEU B N 1
ATOM 3317 C CA . LEU B 1 195 ? -4.594 -8.312 1.713 1 93.69 195 LEU B CA 1
ATOM 3318 C C . LEU B 1 195 ? -4.82 -7.793 3.129 1 93.69 195 LEU B C 1
ATOM 3320 O O . LEU B 1 195 ? -5.355 -6.695 3.316 1 93.69 195 LEU B O 1
ATOM 3324 N N . LEU B 1 196 ? -4.348 -8.523 4.066 1 94.19 196 LEU B N 1
ATOM 3325 C CA . LEU B 1 196 ? -4.488 -8.109 5.457 1 94.19 196 LEU B CA 1
ATOM 3326 C C . LEU B 1 196 ? -3.754 -6.797 5.711 1 94.19 196 LEU B C 1
ATOM 3328 O O . LEU B 1 196 ? -4.32 -5.867 6.285 1 94.19 196 LEU B O 1
ATOM 3332 N N . ASN B 1 197 ? -2.566 -6.734 5.297 1 93.81 197 ASN B N 1
ATOM 3333 C CA . ASN B 1 197 ? -1.757 -5.543 5.523 1 93.81 197 ASN B CA 1
ATOM 3334 C C . ASN B 1 197 ? -2.338 -4.324 4.812 1 93.81 197 ASN B C 1
ATOM 3336 O O . ASN B 1 197 ? -2.291 -3.213 5.34 1 93.81 197 ASN B O 1
ATOM 3340 N N . SER B 1 198 ? -2.859 -4.547 3.641 1 95.31 198 SER B N 1
ATOM 3341 C CA . SER B 1 198 ? -3.465 -3.439 2.91 1 95.31 198 SER B CA 1
ATOM 3342 C C . SER B 1 198 ? -4.73 -2.947 3.604 1 95.31 198 SER B C 1
ATOM 3344 O O . SER B 1 198 ? -5.004 -1.745 3.629 1 95.31 198 SER B O 1
ATOM 3346 N N . ALA B 1 199 ? -5.508 -3.832 4.141 1 95.12 199 ALA B N 1
ATOM 3347 C CA . ALA B 1 199 ? -6.699 -3.449 4.898 1 95.12 199 ALA B CA 1
ATOM 3348 C C . ALA B 1 199 ? -6.328 -2.621 6.121 1 95.12 199 ALA B C 1
ATOM 3350 O O . ALA B 1 199 ? -6.961 -1.603 6.406 1 95.12 199 ALA B O 1
ATOM 3351 N N . LYS B 1 200 ? -5.316 -3.023 6.801 1 94.38 200 LYS B N 1
ATOM 3352 C CA . LYS B 1 200 ? -4.824 -2.271 7.953 1 94.38 200 LYS B CA 1
ATOM 3353 C C . LYS B 1 200 ? -4.355 -0.88 7.543 1 94.38 200 LYS B C 1
ATOM 3355 O O . LYS B 1 200 ? -4.688 0.111 8.195 1 94.38 200 LYS B O 1
ATOM 3360 N N . ALA B 1 201 ? -3.656 -0.869 6.438 1 94.06 201 ALA B N 1
ATOM 3361 C CA . ALA B 1 201 ? -3.131 0.403 5.949 1 94.06 201 ALA B CA 1
ATOM 3362 C C . ALA B 1 201 ? -4.262 1.351 5.559 1 94.06 201 ALA B C 1
ATOM 3364 O O . ALA B 1 201 ? -4.16 2.562 5.758 1 94.06 201 ALA B O 1
ATOM 3365 N N . ALA B 1 202 ? -5.348 0.825 5.059 1 94.31 202 ALA B N 1
ATOM 3366 C CA . ALA B 1 202 ? -6.453 1.637 4.555 1 94.31 202 ALA B CA 1
ATOM 3367 C C . ALA B 1 202 ? -7.289 2.193 5.699 1 94.31 202 ALA B C 1
ATOM 3369 O O . ALA B 1 202 ? -8.055 3.143 5.516 1 94.31 202 ALA B O 1
ATOM 3370 N N . THR B 1 203 ? -7.105 1.683 6.902 1 95.25 203 THR B N 1
ATOM 3371 C CA . THR B 1 203 ? -7.98 2.08 8 1 95.25 203 THR B CA 1
ATOM 3372 C C . THR B 1 203 ? -7.223 2.93 9.016 1 95.25 203 THR B C 1
ATOM 3374 O O . THR B 1 203 ? -7.82 3.746 9.719 1 95.25 203 THR B O 1
ATOM 3377 N N . THR B 1 204 ? -5.926 2.828 9.047 1 92.19 204 THR B N 1
ATOM 3378 C CA . THR B 1 204 ? -5.105 3.477 10.062 1 92.19 204 THR B CA 1
ATOM 3379 C C . THR B 1 204 ? -5.266 4.992 10 1 92.19 204 THR B C 1
ATOM 3381 O O . THR B 1 204 ? -5.5 5.641 11.023 1 92.19 204 THR B O 1
ATOM 3384 N N . PRO B 1 205 ? -5.211 5.551 8.781 1 91.31 205 PRO B N 1
ATOM 3385 C CA . PRO B 1 205 ? -5.348 7.008 8.734 1 91.31 205 PRO B CA 1
ATOM 3386 C C . PRO B 1 205 ? -6.742 7.484 9.133 1 91.31 205 PRO B C 1
ATOM 3388 O O . PRO B 1 205 ? -6.891 8.57 9.703 1 91.31 205 PRO B O 1
ATOM 3391 N N . VAL B 1 206 ? -7.738 6.707 8.859 1 94.69 206 VAL B N 1
ATOM 3392 C CA . VAL B 1 206 ? -9.117 7.055 9.203 1 94.69 206 VAL B CA 1
ATOM 3393 C C . VAL B 1 206 ? -9.281 7.07 10.719 1 94.69 206 VAL B C 1
ATOM 3395 O O . VAL B 1 206 ? -9.867 8 11.273 1 94.69 206 VAL B O 1
ATOM 3398 N N . ILE B 1 207 ? -8.727 6.121 11.367 1 94.12 207 ILE B N 1
ATOM 3399 C CA . ILE B 1 207 ? -8.758 6.027 12.82 1 94.12 207 ILE B CA 1
ATOM 3400 C C . ILE B 1 207 ? -8.039 7.223 13.43 1 94.12 207 ILE B C 1
ATOM 3402 O O . ILE B 1 207 ? -8.562 7.891 14.32 1 94.12 207 ILE B O 1
ATOM 3406 N N . ALA B 1 208 ? -6.895 7.508 12.906 1 89.69 208 ALA B N 1
ATOM 3407 C CA . ALA B 1 208 ? -6.082 8.602 13.438 1 89.69 208 ALA B CA 1
ATOM 3408 C C . ALA B 1 208 ? -6.805 9.938 13.305 1 89.69 208 ALA B C 1
ATOM 3410 O O . ALA B 1 208 ? -6.824 10.734 14.25 1 89.69 208 ALA B O 1
ATOM 3411 N N . LEU B 1 209 ? -7.391 10.133 12.164 1 92.31 209 LEU B N 1
ATOM 3412 C CA . LEU B 1 209 ? -8.102 11.383 11.938 1 92.31 209 LEU B CA 1
ATOM 3413 C C . LEU B 1 209 ? -9.32 11.492 12.859 1 92.31 209 LEU B C 1
ATOM 3415 O O . LEU B 1 209 ? -9.539 12.531 13.477 1 92.31 209 LEU B O 1
ATOM 3419 N N . SER B 1 210 ? -10.031 10.461 12.945 1 94.25 210 SER B N 1
ATOM 3420 C CA . SER B 1 210 ? -11.242 10.445 13.758 1 94.25 210 SER B CA 1
ATOM 3421 C C . SER B 1 210 ? -10.922 10.695 15.227 1 94.25 210 SER B C 1
ATOM 3423 O O . SER B 1 210 ? -11.617 11.461 15.898 1 94.25 210 SER B O 1
ATOM 3425 N N . GLU B 1 211 ? -9.867 10.117 15.695 1 90.94 211 GLU B N 1
ATOM 3426 C CA . GLU B 1 211 ? -9.461 10.328 17.078 1 90.94 211 GLU B CA 1
ATOM 3427 C C . GLU B 1 211 ? -9.023 11.766 17.328 1 90.94 211 GLU B C 1
ATOM 3429 O O . GLU B 1 211 ? -9.375 12.367 18.344 1 90.94 211 GLU B O 1
ATOM 3434 N N . ALA B 1 212 ? -8.273 12.258 16.359 1 88.81 212 ALA B N 1
ATOM 3435 C CA . ALA B 1 212 ? -7.801 13.633 16.484 1 88.81 212 ALA B CA 1
ATOM 3436 C C . ALA B 1 212 ? -8.969 14.617 16.469 1 88.81 212 ALA B C 1
ATOM 3438 O O . ALA B 1 212 ? -9.016 15.547 17.281 1 88.81 212 ALA B O 1
ATOM 3439 N N . LEU B 1 213 ? -9.898 14.398 15.648 1 90.62 213 LEU B N 1
ATOM 3440 C CA . LEU B 1 213 ? -11.062 15.281 15.547 1 90.62 213 LEU B CA 1
ATOM 3441 C C . LEU B 1 213 ? -11.961 15.133 16.766 1 90.62 213 LEU B C 1
ATOM 3443 O O . LEU B 1 213 ? -12.508 16.125 17.266 1 90.62 213 LEU B O 1
ATOM 3447 N N . HIS B 1 214 ? -12.078 13.945 17.203 1 91.69 214 HIS B N 1
ATOM 3448 C CA . HIS B 1 214 ? -12.852 13.719 18.422 1 91.69 214 HIS B CA 1
ATOM 3449 C C . HIS B 1 214 ? -12.258 14.469 19.594 1 91.69 214 HIS B C 1
ATOM 3451 O O . HIS B 1 214 ? -12.977 15.125 20.359 1 91.69 214 HIS B O 1
ATOM 3457 N N . LYS B 1 215 ? -10.984 14.359 19.719 1 86.94 215 LYS B N 1
ATOM 3458 C CA . LYS B 1 215 ? -10.281 15.07 20.781 1 86.94 215 LYS B CA 1
ATOM 3459 C C . LYS B 1 215 ? -10.422 16.578 20.625 1 86.94 215 LYS B C 1
ATOM 3461 O O . LYS B 1 215 ? -10.414 17.328 21.609 1 86.94 215 LYS B O 1
ATOM 3466 N N . ALA B 1 216 ? -10.625 16.969 19.359 1 86.25 216 ALA B N 1
ATOM 3467 C CA . ALA B 1 216 ? -10.773 18.391 19.062 1 86.25 216 ALA B CA 1
ATOM 3468 C C . ALA B 1 216 ? -12.219 18.844 19.234 1 86.25 216 ALA B C 1
ATOM 3470 O O . ALA B 1 216 ? -12.539 20.031 19.094 1 86.25 216 ALA B O 1
ATOM 3471 N N . GLY B 1 217 ? -13.156 17.875 19.562 1 86.62 217 GLY B N 1
ATOM 3472 C CA . GLY B 1 217 ? -14.5 18.297 19.922 1 86.62 217 GLY B CA 1
ATOM 3473 C C . GLY B 1 217 ? -15.578 17.734 19.031 1 86.62 217 GLY B C 1
ATOM 3474 O O . GLY B 1 217 ? -16.766 17.969 19.234 1 86.62 217 GLY B O 1
ATOM 3475 N N . VAL B 1 218 ? -15.18 17.062 17.984 1 88.12 218 VAL B N 1
ATOM 3476 C CA . VAL B 1 218 ? -16.172 16.438 17.125 1 88.12 218 VAL B CA 1
ATOM 3477 C C . VAL B 1 218 ? -16.641 15.117 17.75 1 88.12 218 VAL B C 1
ATOM 3479 O O . VAL B 1 218 ? -16.156 14.047 17.359 1 88.12 218 VAL B O 1
ATOM 3482 N N . LYS B 1 219 ? -17.594 15.211 18.531 1 90.38 219 LYS B N 1
ATOM 3483 C CA . LYS B 1 219 ? -17.969 14.117 19.422 1 90.38 219 LYS B CA 1
ATOM 3484 C C . LYS B 1 219 ? -18.641 12.984 18.641 1 90.38 219 LYS B C 1
ATOM 3486 O O . LYS B 1 219 ? -18.641 11.828 19.078 1 90.38 219 LYS B O 1
ATOM 3491 N N . GLU B 1 220 ? -19.188 13.258 17.516 1 92 220 GLU B N 1
ATOM 3492 C CA . GLU B 1 220 ? -19.891 12.281 16.703 1 92 220 GLU B CA 1
ATOM 3493 C C . GLU B 1 220 ? -18.953 11.188 16.203 1 92 220 GLU B C 1
ATOM 3495 O O . GLU B 1 220 ? -19.406 10.141 15.734 1 92 220 GLU B O 1
ATOM 3500 N N . LEU B 1 221 ? -17.672 11.391 16.438 1 94.19 221 LEU B N 1
ATOM 3501 C CA . LEU B 1 221 ? -16.703 10.469 15.852 1 94.19 221 LEU B CA 1
ATOM 3502 C C . LEU B 1 221 ? -16.203 9.484 16.906 1 94.19 221 LEU B C 1
ATOM 3504 O O . LEU B 1 221 ? -15.305 8.688 16.641 1 94.19 221 LEU B O 1
ATOM 3508 N N . ALA B 1 222 ? -16.75 9.406 18.016 1 91.75 222 ALA B N 1
ATOM 3509 C CA . ALA B 1 222 ? -16.266 8.633 19.141 1 91.75 222 ALA B CA 1
ATOM 3510 C C . ALA B 1 222 ? -16.281 7.137 18.844 1 91.75 222 ALA B C 1
ATOM 3512 O O . ALA B 1 222 ? -15.43 6.387 19.312 1 91.75 222 ALA B O 1
ATOM 3513 N N . HIS B 1 223 ? -17.172 6.758 17.953 1 94.69 223 HIS B N 1
ATOM 3514 C CA . HIS B 1 223 ? -17.375 5.328 17.734 1 94.69 223 HIS B CA 1
ATOM 3515 C C . HIS B 1 223 ? -16.562 4.82 16.547 1 94.69 223 HIS B C 1
ATOM 3517 O O . HIS B 1 223 ? -16.469 3.611 16.344 1 94.69 223 HIS B O 1
ATOM 3523 N N . VAL B 1 224 ? -16.016 5.688 15.797 1 95.94 224 VAL B N 1
ATOM 3524 C CA . VAL B 1 224 ? -15.406 5.324 14.523 1 95.94 224 VAL B CA 1
ATOM 3525 C C . VAL B 1 224 ? -14.219 4.391 14.766 1 95.94 224 VAL B C 1
ATOM 3527 O O . VAL B 1 224 ? -14.094 3.357 14.102 1 95.94 224 VAL B O 1
ATOM 3530 N N . LYS B 1 225 ? -13.344 4.734 15.68 1 95.44 225 LYS B N 1
ATOM 3531 C CA . LYS B 1 225 ? -12.164 3.918 15.969 1 95.44 225 LYS B CA 1
ATOM 3532 C C . LYS B 1 225 ? -12.562 2.482 16.297 1 95.44 225 LYS B C 1
ATOM 3534 O O . LYS B 1 225 ? -12.008 1.534 15.734 1 95.44 225 LYS B O 1
ATOM 3539 N N . ASP B 1 226 ? -13.508 2.361 17.188 1 95.19 226 ASP B N 1
ATOM 3540 C CA . ASP B 1 226 ? -13.898 1.033 17.641 1 95.19 226 ASP B CA 1
ATOM 3541 C C . ASP B 1 226 ? -14.516 0.22 16.5 1 95.19 226 ASP B C 1
ATOM 3543 O O . ASP B 1 226 ? -14.18 -0.952 16.312 1 95.19 226 ASP B O 1
ATOM 3547 N N . GLU B 1 227 ? -15.352 0.813 15.734 1 95.81 227 GLU B N 1
ATOM 3548 C CA . GLU B 1 227 ? -16.031 0.138 14.633 1 95.81 227 GLU B CA 1
ATOM 3549 C C . GLU B 1 227 ? -15.039 -0.332 13.578 1 95.81 227 GLU B C 1
ATOM 3551 O O . GLU B 1 227 ? -15.102 -1.479 13.125 1 95.81 227 GLU B O 1
ATOM 3556 N N . VAL B 1 228 ? -14.164 0.571 13.234 1 96.81 228 VAL B N 1
ATOM 3557 C CA . VAL B 1 228 ? -13.18 0.255 12.203 1 96.81 228 VAL B CA 1
ATOM 3558 C C . VAL B 1 228 ? -12.195 -0.785 12.727 1 96.81 228 VAL B C 1
ATOM 3560 O O . VAL B 1 228 ? -11.867 -1.745 12.023 1 96.81 228 VAL B O 1
ATOM 3563 N N . THR B 1 229 ? -11.734 -0.659 13.984 1 96.12 229 THR B N 1
ATOM 3564 C CA . THR B 1 229 ? -10.781 -1.587 14.586 1 96.12 229 THR B CA 1
ATOM 3565 C C . THR B 1 229 ? -11.391 -2.98 14.703 1 96.12 229 THR B C 1
ATOM 3567 O O . THR B 1 229 ? -10.711 -3.982 14.461 1 96.12 229 THR B O 1
ATOM 3570 N N . GLU B 1 230 ? -12.609 -3.045 15.031 1 95.56 230 GLU B N 1
ATOM 3571 C CA . GLU B 1 230 ? -13.289 -4.328 15.148 1 95.56 230 GLU B CA 1
ATOM 3572 C C . GLU B 1 230 ? -13.336 -5.059 13.812 1 95.56 230 GLU B C 1
ATOM 3574 O O . GLU B 1 230 ? -13.078 -6.266 13.75 1 95.56 230 GLU B O 1
ATOM 3579 N N . ALA B 1 231 ? -13.633 -4.328 12.773 1 95.12 231 ALA B N 1
ATOM 3580 C CA . ALA B 1 231 ? -13.703 -4.93 11.445 1 95.12 231 ALA B CA 1
ATOM 3581 C C . ALA B 1 231 ? -12.352 -5.492 11.023 1 95.12 231 ALA B C 1
ATOM 3583 O O . ALA B 1 231 ? -12.266 -6.617 10.523 1 95.12 231 ALA B O 1
ATOM 3584 N N . VAL B 1 232 ? -11.297 -4.727 11.266 1 95.81 232 VAL B N 1
ATOM 3585 C CA . VAL B 1 232 ? -9.961 -5.141 10.859 1 95.81 232 VAL B CA 1
ATOM 3586 C C . VAL B 1 232 ? -9.492 -6.312 11.719 1 95.81 232 VAL B C 1
ATOM 3588 O O . VAL B 1 232 ? -8.875 -7.254 11.227 1 95.81 232 VAL B O 1
ATOM 3591 N N . THR B 1 233 ? -9.781 -6.273 13 1 95.31 233 THR B N 1
ATOM 3592 C CA . THR B 1 233 ? -9.406 -7.352 13.914 1 95.31 233 THR B CA 1
ATOM 3593 C C . THR B 1 233 ? -10.102 -8.656 13.523 1 95.31 233 THR B C 1
ATOM 3595 O O . THR B 1 233 ? -9.492 -9.727 13.578 1 95.31 233 THR B O 1
ATOM 3598 N N . ALA B 1 234 ? -11.344 -8.57 13.148 1 93.75 234 ALA B N 1
ATOM 3599 C CA . ALA B 1 234 ? -12.07 -9.75 12.695 1 93.75 234 ALA B CA 1
ATOM 3600 C C . ALA B 1 234 ? -11.422 -10.352 11.453 1 93.75 234 ALA B C 1
ATOM 3602 O O . ALA B 1 234 ? -11.289 -11.57 11.344 1 93.75 234 ALA B O 1
ATOM 3603 N N . LEU B 1 235 ? -11.062 -9.492 10.555 1 93.81 235 LEU B N 1
ATOM 3604 C CA . LEU B 1 235 ? -10.367 -9.953 9.352 1 93.81 235 LEU B CA 1
ATOM 3605 C C . LEU B 1 235 ? -9.031 -10.602 9.711 1 93.81 235 LEU B C 1
ATOM 3607 O O . LEU B 1 235 ? -8.688 -11.656 9.18 1 93.81 235 LEU B O 1
ATOM 3611 N N . GLU B 1 236 ? -8.281 -9.977 10.594 1 93.62 236 GLU B N 1
ATOM 3612 C CA . GLU B 1 236 ? -6.988 -10.484 11.047 1 93.62 236 GLU B CA 1
ATOM 3613 C C . GLU B 1 236 ? -7.121 -11.875 11.648 1 93.62 236 GLU B C 1
ATOM 3615 O O . GLU B 1 236 ? -6.359 -12.781 11.305 1 93.62 236 GLU B O 1
ATOM 3620 N N . LYS B 1 237 ? -8.07 -12.086 12.461 1 90.69 237 LYS B N 1
ATOM 3621 C CA . LYS B 1 237 ? -8.289 -13.383 13.094 1 90.69 237 LYS B CA 1
ATOM 3622 C C . LYS B 1 237 ? -8.586 -14.453 12.047 1 90.69 237 LYS B C 1
ATOM 3624 O O . LYS B 1 237 ? -8.102 -15.586 12.156 1 90.69 237 LYS B O 1
ATOM 3629 N N . GLN B 1 238 ? -9.32 -14.039 11.062 1 87.25 238 GLN B N 1
ATOM 3630 C CA . GLN B 1 238 ? -9.672 -14.992 10.023 1 87.25 238 GLN B CA 1
ATOM 3631 C C . GLN B 1 238 ? -8.438 -15.391 9.203 1 87.25 238 GLN B C 1
ATOM 3633 O O . GLN B 1 238 ? -8.234 -16.562 8.922 1 87.25 238 GLN B O 1
ATOM 3638 N N . ILE B 1 239 ? -7.688 -14.438 8.875 1 87.56 239 ILE B N 1
ATOM 3639 C CA . ILE B 1 239 ? -6.508 -14.695 8.055 1 87.56 239 ILE B CA 1
ATOM 3640 C C . ILE B 1 239 ? -5.465 -15.453 8.867 1 87.56 239 ILE B C 1
ATOM 3642 O O . ILE B 1 239 ? -4.762 -16.312 8.344 1 87.56 239 ILE B O 1
ATOM 3646 N N . GLU B 1 240 ? -5.363 -15.258 10.141 1 85.19 240 GLU B N 1
ATOM 3647 C CA . GLU B 1 240 ? -4.434 -15.945 11.031 1 85.19 240 GLU B CA 1
ATOM 3648 C C . GLU B 1 240 ? -4.766 -17.422 11.141 1 85.19 240 GLU B C 1
ATOM 3650 O O . GLU B 1 240 ? -3.891 -18.25 11.438 1 85.19 240 GLU B O 1
ATOM 3655 N N . VAL B 1 241 ? -5.973 -17.703 10.906 1 80.75 241 VAL B N 1
ATOM 3656 C CA . VAL B 1 241 ? -6.395 -19.109 10.953 1 80.75 241 VAL B CA 1
ATOM 3657 C C . VAL B 1 241 ? -5.984 -19.812 9.656 1 80.75 241 VAL B C 1
ATOM 3659 O O . VAL B 1 241 ? -5.645 -20.984 9.672 1 80.75 241 VAL B O 1
ATOM 3662 N N . VAL B 1 242 ? -5.965 -19.031 8.641 1 78.19 242 VAL B N 1
ATOM 3663 C CA . VAL B 1 242 ? -5.785 -19.625 7.32 1 78.19 242 VAL B CA 1
ATOM 3664 C C . VAL B 1 242 ? -4.293 -19.719 7.004 1 78.19 242 VAL B C 1
ATOM 3666 O O . VAL B 1 242 ? -3.844 -20.734 6.441 1 78.19 242 VAL B O 1
ATOM 3669 N N . LEU B 1 243 ? -3.455 -18.781 7.395 1 81.94 243 LEU B N 1
ATOM 3670 C CA . LEU B 1 243 ? -2.076 -18.641 6.934 1 81.94 243 LEU B CA 1
ATOM 3671 C C . LEU B 1 243 ? -1.234 -19.828 7.398 1 81.94 243 LEU B C 1
ATOM 3673 O O . LEU B 1 243 ? -0.502 -20.422 6.602 1 81.94 243 LEU B O 1
ATOM 3677 N N . PRO B 1 244 ? -1.328 -20.234 8.656 1 75.19 244 PRO B N 1
ATOM 3678 C CA . PRO B 1 244 ? -0.512 -21.375 9.062 1 75.19 244 PRO B CA 1
ATOM 3679 C C . PRO B 1 244 ? -0.858 -22.641 8.281 1 75.19 244 PRO B C 1
ATOM 3681 O O . PRO B 1 244 ? 0.011 -23.484 8.055 1 75.19 244 PRO B O 1
ATOM 3684 N N . LYS B 1 245 ? -1.998 -22.672 7.77 1 72.62 245 LYS B N 1
ATOM 3685 C CA . LYS B 1 245 ? -2.424 -23.828 6.984 1 72.62 245 LYS B CA 1
ATOM 3686 C C . LYS B 1 245 ? -1.81 -23.812 5.586 1 72.62 245 LYS B C 1
ATOM 3688 O O . LYS B 1 245 ? -1.72 -24.844 4.922 1 72.62 245 LYS B O 1
ATOM 3693 N N . LEU B 1 246 ? -1.514 -22.688 5.25 1 75.62 246 LEU B N 1
ATOM 3694 C CA . LEU B 1 246 ? -0.869 -22.5 3.953 1 75.62 246 LEU B CA 1
ATOM 3695 C C . LEU B 1 246 ? 0.649 -22.484 4.098 1 75.62 246 LEU B C 1
ATOM 3697 O O . LEU B 1 246 ? 1.367 -22.219 3.135 1 75.62 246 LEU B O 1
ATOM 3701 N N . GLY B 1 247 ? 1.145 -22.844 5.332 1 69.19 247 GLY B N 1
ATOM 3702 C CA . GLY B 1 247 ? 2.582 -22.938 5.535 1 69.19 247 GLY B CA 1
ATOM 3703 C C . GLY B 1 247 ? 3.227 -21.594 5.836 1 69.19 247 GLY B C 1
ATOM 3704 O O . GLY B 1 247 ? 4.449 -21.453 5.754 1 69.19 247 GLY B O 1
ATOM 3705 N N . GLN B 1 248 ? 2.418 -20.641 5.965 1 69.06 248 GLN B N 1
ATOM 3706 C CA . GLN B 1 248 ? 2.947 -19.328 6.305 1 69.06 248 GLN B CA 1
ATOM 3707 C C . GLN B 1 248 ? 2.873 -19.078 7.809 1 69.06 248 GLN B C 1
ATOM 3709 O O . GLN B 1 248 ? 1.93 -19.516 8.469 1 69.06 248 GLN B O 1
ATOM 3714 N N . PRO B 1 249 ? 4.078 -18.484 8.406 1 65.5 249 PRO B N 1
ATOM 3715 C CA . PRO B 1 249 ? 4.055 -18.25 9.852 1 65.5 249 PRO B CA 1
ATOM 3716 C C . PRO B 1 249 ? 3.014 -17.219 10.266 1 65.5 249 PRO B C 1
ATOM 3718 O O . PRO B 1 249 ? 2.639 -16.359 9.453 1 65.5 249 PRO B O 1
#

Foldseek 3Di:
DPPPPPPPPPPPPVPCVLPDCDDDDDDDDDPLVDQPPQQQLLLVLLVLLLCLLVLLVLLVLLLVLLVLLLPPPRDPVSNVVSLVSNLVSLLVNLVVLLVSLSVSLSSLVNCVVPVVRHDCVVNVVSNVNSLVSLLVSLLSNLVSLVSNLVSLQVSPPVPPVDDDPDVVSVVSNLVSLVVDDLVSLVSNLVSLVSNLVSSVSNCVSVLVSLVVVCVSPPVVSVCSNVSSVVSSVSSVVSSVVVNVSSVHD/DPPPPPPPPPPPPCPVPLPFPPDDDDDDDDPLVDADPQQQLLLVLLVLLLCLLVLLVLLVLLLVLLVLLLPPPHDPVSNVVSLVSNLVSLLVNLVVLLVSLSVSLSSLVNCVVPVVRHDCVVNVVSNVNSLVSLLVSLLSNLVSLVSNLVSLQVSPPVPPVDDDPDVVSVVSNLVSLVSDDLVSLVSNLVSLVSNLVSSCSNCVSVLVSLVVVCSSPPVVSVCSNVSSVVSSVSSVVSSVVNNVSSVHD

Secondary structure (DSSP, 8-state):
-------------------S-PPEEE------S---GGG-HHHHHHHHHHHGGGGHHHHHHHHHHHHHHH-TTS-HHHHHHHHHHHHHHHHHHHHHHHHHHHHHHHHHHHHHHTGGG---GGGHHHHHHHHHHHHHHHHHHHHHHHHHHHHHHHTTTTT-SSS-HHHHHHHHHHHHHTTS-HHHHHHHHHHHHHHHHHHHHHHHHHHHHHHHHHHTT-GGGTTHHHHHHHHHHHHHHHHHHHGGGGT--/-------------------S-PPEEE------S---GGG-HHHHHHHHHHHGGGGHHHHHHHHHHHHHHH-TTS-HHHHHHHHHHHHHHHHHHHHHHHHHHHHHHHHHHHHHHTGGG---GGGHHHHHHHHHHHHHHHHHHHHHHHHHHHHHHHTTTTT--SS-HHHHHHHHHHHHHTTS-HHHHHHHHHHHHHHHHHHHHHHHHHHHHHHHHHHTT-GGGTTHHHHHHHHHHHHHHHHHHHGGGGT--

Nearest PDB structures (foldseek):
  8glv-assembly1_Em  TM=3.589E-01  e=3.019E-01  Chlamydomonas reinhardtii
  8j07-assembly1_3  TM=2.927E-01  e=9.462E-01  Homo sapiens
  7xgg-assembly2_D  TM=3.775E-01  e=7.463E+00  synthetic construct
  2efl-assembly1_A-2  TM=1.663E-01  e=3.536E+00  Homo sapiens
  8glv-assembly1_Em  TM=3.694E-01  e=2.779E-01  Chlamydomonas reinhardtii

pLDDT: mean 76.37, std 19.97, range [29.61, 97.5]

Solvent-accessible surface area (backbone atoms only — not comparable to full-atom values): 25372 Å² total; per-residue (Å²): 135,82,81,76,76,76,74,76,74,75,75,70,72,69,63,76,58,73,78,45,88,58,51,76,34,42,34,52,70,52,76,47,89,34,71,56,69,94,14,40,35,42,36,52,47,9,52,56,34,40,54,54,44,67,53,56,71,58,45,54,49,46,48,52,27,42,54,45,52,44,39,83,79,45,50,70,68,54,29,52,35,23,52,26,43,33,34,21,48,40,35,44,51,20,39,52,34,40,52,46,17,53,50,49,40,38,40,46,49,33,37,26,58,38,43,84,55,45,45,57,79,90,19,44,63,44,28,51,52,8,50,50,35,39,37,49,38,46,45,50,51,35,50,37,50,47,48,41,50,42,41,49,34,38,71,42,42,83,75,66,71,75,80,77,64,75,68,44,49,53,50,44,34,50,57,41,40,58,71,42,52,73,32,50,22,41,22,43,32,35,23,50,52,36,30,52,54,16,53,51,50,46,44,49,46,57,36,33,47,36,51,35,41,28,73,44,64,44,63,89,33,69,56,50,45,57,54,48,49,51,35,52,51,52,34,48,56,54,49,61,64,49,28,55,63,32,73,32,133,133,85,79,76,77,77,75,76,76,76,73,70,73,71,62,74,59,74,84,44,89,56,52,75,32,43,33,52,70,50,77,44,90,34,72,58,74,91,15,41,38,42,36,53,48,8,52,55,33,41,54,53,44,69,54,56,74,60,43,53,50,45,45,51,26,44,53,45,52,45,38,81,79,46,50,68,68,55,30,52,35,21,51,25,43,32,32,19,51,40,35,43,51,20,38,53,34,39,53,47,16,52,50,48,41,35,40,47,50,34,37,25,59,38,42,83,56,47,46,57,78,88,20,43,63,45,27,51,52,7,50,50,35,40,37,51,37,44,46,50,51,35,52,36,49,47,48,43,51,43,42,48,33,37,72,42,40,86,76,67,72,78,78,76,62,74,66,45,49,52,50,40,33,50,56,39,40,59,71,44,52,72,33,49,22,41,21,44,32,35,24,51,52,35,31,52,52,15,53,51,49,46,42,50,43,55,36,34,47,35,52,36,40,28,74,49,62,44,63,89,33,68,55,51,46,58,54,47,48,50,35,52,50,53,34,48,57,55,48,61,64,49,26,54,63,32,74,32,132

Sequence (498 aa):
MRVTVLLLAATAATTTAAPFEIPFSRILPIPFPFDPKDGSGLDFLGKTLSTIGKLIPGLGQIGASKKIIDGADAKADVKTDASFDLTKVVTSTSTDLWKLANQIQAQVLGIASSVDKQKFQPYLDSFLQGVKVQVFTIGKIKSSIDDLVTSLVSGMQQRYLLYHMSTKLLTLLNSEVDKFGDAEKGAIGGALDSLLNSAKAATTPVIALSEALHKAGVKELAHVKDEVTEAVTALEKQIEVVLPKLGQPMRVTVLLLAATAATTTAAPFEIPFSRILPIPFPFDPKDGSGLDFLGKTLSTIGKLIPGLGQIGASKKIIDGADAKADVKTDASFDLTKVVTSTSTDLWKLANQIQAQVLGIASSVDKQKFQPYLDSFLQGVKVQVFTIGKIKSSIDDLVTSLVSGMQQRYLLYHMSTKLLTLLNSEVDKFGDAEKGAIGGALDSLLNSAKAATTPVIALSEALHKAGVKELAHVKDEVTEAVTALEKQIEVVLPKLGQP

Organism: NCBI:txid1448308